Protein AF-0000000083256885 (afdb_homodimer)

Sequence (428 aa):
MYNNRTDTQELIGKSLPDQISNFILKKILREDYKAGEKIVEEDIARELNTSRAPVREALYLLQVKGIVDRVPRRGTIVKPFTDKDVSDYLVVMIGIIEQGISLSQNMWTDENKEQFKVLYQDTKEKYRQQDVIEYQDNAEKLFRFILYLTDNKALIKFYEETNQILNVFAQVQWDKETVEDFAPEFDDFANAILESNFDQAKVAVAKALKKGKGMYNNRTDTQELIGKSLPDQISNFILKKILREDYKAGEKIVEEDIARELNTSRAPVREALYLLQVKGIVDRVPRRGTIVKPFTDKDVSDYLVVMIGIIEQGISLSQNMWTDENKEQFKVLYQDTKEKYRQQDVIEYQDNAEKLFRFILYLTDNKALIKFYEETNQILNVFAQVQWDKETVEDFAPEFDDFANAILESNFDQAKVAVAKALKKGKG

Secondary structure (DSSP, 8-state):
------S--------HHHHHHHHHHHHHHTTSS-TTPEEPHHHHHHHHT--HHHHHHHHHHHHHTTSEEEETTTEEEE-S--HHHHHHHHHHHHHHHHHHHHHHTT---HHHHHHHHHHHHHHHHHHHTT-HHHHHHHHHHHHHHHHHHHT-HHHHHHHHHHHHHHHHHHHHH--HHHHHHHHHHHHHHHHHHHTT-HHHHHHHHHHHHHHHH-/------S--------HHHHHHHHHHHHHHTTSS-TTPEEPHHHHHHHTT--HHHHHHHHHHHHHTTSEEEETTTEEEE-S--HHHHHHHHHHHHHHHHHHHHHHTT---HHHHHHHHHHHHHHHHHHHTT-HHHHHHHHHHHHHHHHHHHT-HHHHHHHHHHHHHHHHHHHHH--HHHHHHHHHHHHHHHHHHHTT-HHHHHHHHHHHHHHHH-

Foldseek 3Di:
DPPCPDDPVPPPPQDPLLLLLLVVVVCDQVCVAPAFRADDLVVSCVVVVHDSVSSVVNLVVCVVLVQWPQDPPRGIGGHHDYLVNLVVLLVVLLVLLLVLLVLLLPLDDPVLLVVLVVLVVVLVVCLVVQVFVVNVVSLVVSSLSSNVSNVPPVSNVSNVVSCSNNVSNLSSPDHNVLCVQLVVLSVQLSVCVSVSVSVSNSVSNSSSSVSNSD/DPPCPDDPVPPPPQDPLLQLLLVVVVCDQVCVAPAFRADDLVVSCVVVVHDSVSSVVNLVVCVVLVQWPQDPPRGIGGHHDYLVNLVVLLVVLLVLLLVLLVLLLVLDDPVLLVVLVVLVVVLVVCLVVQVQVVNVVSLVVSSLSSNVSNVPPVSNVSNVVSCSNNVSNLSSPDHNVLCVQLVVLSVQLSVCVSVSVSVSNSVSNSSSSVSNSD

Structure (mmCIF, N/CA/C/O backbone):
data_AF-0000000083256885-model_v1
#
loop_
_entity.id
_entity.type
_entity.pdbx_description
1 polymer 'HTH gntR-type domain-containing protein'
#
loop_
_atom_site.group_PDB
_atom_site.id
_atom_site.type_symbol
_atom_site.label_atom_id
_atom_site.label_alt_id
_atom_site.label_comp_id
_atom_site.label_asym_id
_atom_site.label_entity_id
_atom_site.label_seq_id
_atom_site.pdbx_PDB_ins_code
_atom_site.Cartn_x
_atom_site.Cartn_y
_atom_site.Cartn_z
_atom_site.occupancy
_atom_site.B_iso_or_equiv
_atom_site.auth_seq_id
_atom_site.auth_comp_id
_atom_site.auth_asym_id
_atom_site.auth_atom_id
_atom_site.pdbx_PDB_model_num
ATOM 1 N N . MET A 1 1 ? 27.984 51.031 5.234 1 27.34 1 MET A N 1
ATOM 2 C CA . MET A 1 1 ? 26.547 51.156 5.043 1 27.34 1 MET A CA 1
ATOM 3 C C . MET A 1 1 ? 25.859 49.812 5.008 1 27.34 1 MET A C 1
ATOM 5 O O . MET A 1 1 ? 26.031 49.031 4.043 1 27.34 1 MET A O 1
ATOM 9 N N . TYR A 1 2 ? 25.797 49 6.199 1 29.31 2 TYR A N 1
ATOM 10 C CA . TYR A 1 2 ? 25.547 47.625 6.648 1 29.31 2 TYR A CA 1
ATOM 11 C C . TYR A 1 2 ? 24.109 47.219 6.371 1 29.31 2 TYR A C 1
ATOM 13 O O . TYR A 1 2 ? 23.172 47.844 6.875 1 29.31 2 TYR A O 1
ATOM 21 N N . ASN A 1 3 ? 23.688 46.812 5.047 1 30.28 3 ASN A N 1
ATOM 22 C CA . ASN A 1 3 ? 22.391 46.531 4.465 1 30.28 3 ASN A CA 1
ATOM 23 C C . ASN A 1 3 ? 21.609 45.5 5.305 1 30.28 3 ASN A C 1
ATOM 25 O O . ASN A 1 3 ? 22.109 44.438 5.617 1 30.28 3 ASN A O 1
ATOM 29 N N . ASN A 1 4 ? 20.562 45.938 6.16 1 26.55 4 ASN A N 1
ATOM 30 C CA . ASN A 1 4 ? 19.547 45.406 7.086 1 26.55 4 ASN A CA 1
ATOM 31 C C . ASN A 1 4 ? 18.703 44.312 6.438 1 26.55 4 ASN A C 1
ATOM 33 O O . ASN A 1 4 ? 17.562 44.562 6.043 1 26.55 4 ASN A O 1
ATOM 37 N N . ARG A 1 5 ? 19.219 43.625 5.355 1 37.94 5 ARG A N 1
ATOM 38 C CA . ARG A 1 5 ? 18.438 42.531 4.773 1 37.94 5 ARG A CA 1
ATOM 39 C C . ARG A 1 5 ? 17.938 41.562 5.855 1 37.94 5 ARG A C 1
ATOM 41 O O . ARG A 1 5 ? 18.328 40.406 5.887 1 37.94 5 ARG A O 1
ATOM 48 N N . THR A 1 6 ? 18.047 41.969 7.176 1 29.22 6 THR A N 1
ATOM 49 C CA . THR A 1 6 ? 17.891 41.094 8.328 1 29.22 6 THR A CA 1
ATOM 50 C C . THR A 1 6 ? 16.609 40.281 8.227 1 29.22 6 THR A C 1
ATOM 52 O O . THR A 1 6 ? 16.625 39.062 8.312 1 29.22 6 THR A O 1
ATOM 55 N N . ASP A 1 7 ? 15.594 40.344 9.422 1 30.06 7 ASP A N 1
ATOM 56 C CA . ASP A 1 7 ? 14.742 39.594 10.344 1 30.06 7 ASP A CA 1
ATOM 57 C C . ASP A 1 7 ? 13.352 39.375 9.758 1 30.06 7 ASP A C 1
ATOM 59 O O . ASP A 1 7 ? 12.43 38.969 10.461 1 30.06 7 ASP A O 1
ATOM 63 N N . THR A 1 8 ? 12.906 40.125 8.758 1 32.5 8 THR A N 1
ATOM 64 C CA . THR A 1 8 ? 11.516 40.094 8.32 1 32.5 8 THR A CA 1
ATOM 65 C C . THR A 1 8 ? 11.141 38.688 7.824 1 32.5 8 THR A C 1
ATOM 67 O O . THR A 1 8 ? 10.109 38.5 7.172 1 32.5 8 THR A O 1
ATOM 70 N N . GLN A 1 9 ? 12.008 37.656 7.719 1 34.59 9 GLN A N 1
ATOM 71 C CA . GLN A 1 9 ? 11.797 36.25 7.402 1 34.59 9 GLN A CA 1
ATOM 72 C C . GLN A 1 9 ? 10.719 35.656 8.305 1 34.59 9 GLN A C 1
ATOM 74 O O . GLN A 1 9 ? 10.781 34.469 8.633 1 34.59 9 GLN A O 1
ATOM 79 N N . GLU A 1 10 ? 10.117 36.312 9.375 1 33.78 10 GLU A N 1
ATOM 80 C CA . GLU A 1 10 ? 9.273 36.062 10.539 1 33.78 10 GLU A CA 1
ATOM 81 C C . GLU A 1 10 ? 8.195 35.031 10.227 1 33.78 10 GLU A C 1
ATOM 83 O O . GLU A 1 10 ? 8.07 34.594 9.086 1 33.78 10 GLU A O 1
ATOM 88 N N . LEU A 1 11 ? 6.758 35.219 10.836 1 36.47 11 LEU A N 1
ATOM 89 C CA . LEU A 1 11 ? 5.504 34.5 11.016 1 36.47 11 LEU A CA 1
ATOM 90 C C . LEU A 1 11 ? 4.922 34.062 9.672 1 36.47 11 LEU A C 1
ATOM 92 O O . LEU A 1 11 ? 4.039 34.75 9.133 1 36.47 11 LEU A O 1
ATOM 96 N N . ILE A 1 12 ? 5.531 33.844 8.695 1 41.66 12 ILE A N 1
ATOM 97 C CA . ILE A 1 12 ? 5.023 33.781 7.332 1 41.66 12 ILE A CA 1
ATOM 98 C C . ILE A 1 12 ? 3.777 32.906 7.285 1 41.66 12 ILE A C 1
ATOM 100 O O . ILE A 1 12 ? 3.863 31.688 7.457 1 41.66 12 ILE A O 1
ATOM 104 N N . GLY A 1 13 ? 2.676 33.375 7.848 1 53.19 13 GLY A N 1
ATOM 105 C CA . GLY A 1 13 ? 1.323 32.906 7.617 1 53.19 13 GLY A CA 1
ATOM 106 C C . GLY A 1 13 ? 1.116 32.344 6.219 1 53.19 13 GLY A C 1
ATOM 107 O O . GLY A 1 13 ? 1.96 32.531 5.34 1 53.19 13 GLY A O 1
ATOM 108 N N . LYS A 1 14 ? 0.336 31.266 6.094 1 64.25 14 LYS A N 1
ATOM 109 C CA . LYS A 1 14 ? 0.051 30.703 4.777 1 64.25 14 LYS A CA 1
ATOM 110 C C . LYS A 1 14 ? -0.192 31.797 3.748 1 64.25 14 LYS A C 1
ATOM 112 O O . LYS A 1 14 ? -0.848 32.812 4.047 1 64.25 14 LYS A O 1
ATOM 117 N N . SER A 1 15 ? 0.594 31.797 2.734 1 79.81 15 SER A N 1
ATOM 118 C CA . SER A 1 15 ? 0.322 32.719 1.631 1 79.81 15 SER A CA 1
ATOM 119 C C . SER A 1 15 ? -1.164 32.75 1.289 1 79.81 15 SER A C 1
ATOM 121 O O . SER A 1 15 ? -1.912 31.844 1.675 1 79.81 15 SER A O 1
ATOM 123 N N . LEU A 1 16 ? -1.612 33.875 0.809 1 86.88 16 LEU A N 1
ATOM 124 C CA . LEU A 1 16 ? -3.02 34 0.447 1 86.88 16 LEU A CA 1
ATOM 125 C C . LEU A 1 16 ? -3.459 32.844 -0.436 1 86.88 16 LEU A C 1
ATOM 127 O O . LEU A 1 16 ? -4.508 32.219 -0.198 1 86.88 16 LEU A O 1
ATOM 131 N N . PRO A 1 17 ? -2.643 32.406 -1.389 1 89.19 17 PRO A N 1
ATOM 132 C CA . PRO A 1 17 ? -3.02 31.219 -2.17 1 89.19 17 PRO A CA 1
ATOM 133 C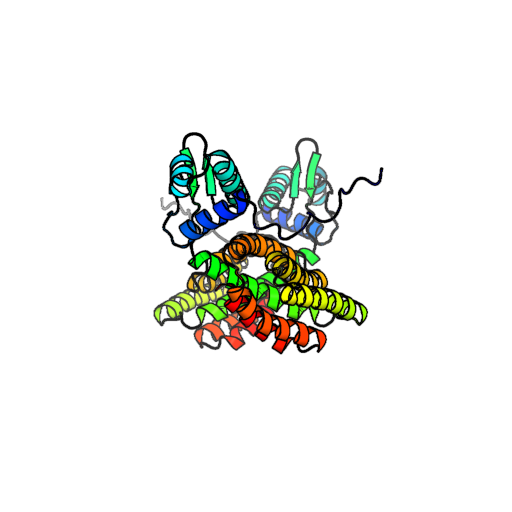 C . PRO A 1 17 ? -3.154 29.953 -1.312 1 89.19 17 PRO A C 1
ATOM 135 O O . PRO A 1 17 ? -4.062 29.156 -1.528 1 89.19 17 PRO A O 1
ATOM 138 N N . ASP A 1 18 ? -2.346 29.844 -0.366 1 81.88 18 ASP A N 1
ATOM 139 C CA . ASP A 1 18 ? -2.424 28.688 0.517 1 81.88 18 ASP A CA 1
ATOM 140 C C . ASP A 1 18 ? -3.713 28.703 1.334 1 81.88 18 ASP A C 1
ATOM 142 O O . ASP A 1 18 ? -4.348 27.656 1.526 1 81.88 18 ASP A O 1
ATOM 146 N N . GLN A 1 19 ? -4.008 29.875 1.741 1 83.25 19 GLN A N 1
ATOM 147 C CA . GLN A 1 19 ? -5.238 30.031 2.512 1 83.25 19 GLN A CA 1
ATOM 148 C C . GLN A 1 19 ? -6.465 29.719 1.655 1 83.25 19 GLN A C 1
ATOM 150 O O . GLN A 1 19 ? -7.395 29.047 2.113 1 83.25 19 GLN A O 1
ATOM 155 N N . ILE A 1 20 ? -6.43 30.188 0.479 1 89.25 20 ILE A N 1
ATOM 156 C CA . ILE A 1 20 ? -7.539 29.953 -0.438 1 89.25 20 ILE A CA 1
ATOM 157 C C . ILE A 1 20 ? -7.617 28.469 -0.79 1 89.25 20 ILE A C 1
ATOM 159 O O . ILE A 1 20 ? -8.703 27.906 -0.851 1 89.25 20 ILE A O 1
ATOM 163 N N . SER A 1 21 ? -6.465 27.875 -0.953 1 88.19 21 SER A N 1
ATOM 164 C CA . SER A 1 21 ? -6.434 26.438 -1.218 1 88.19 21 SER A CA 1
ATOM 165 C C . SER A 1 21 ? -7.082 25.656 -0.083 1 88.19 21 SER A C 1
ATOM 167 O O . SER A 1 21 ? -7.867 24.734 -0.325 1 88.19 21 SER A O 1
ATOM 169 N N . ASN A 1 22 ? -6.797 26.078 1.066 1 80.56 22 ASN A N 1
ATOM 170 C CA . ASN A 1 22 ? -7.359 25.406 2.234 1 80.56 22 ASN A CA 1
ATOM 171 C C . ASN A 1 22 ? -8.875 25.562 2.297 1 80.56 22 ASN A C 1
ATOM 173 O O . ASN A 1 22 ? -9.594 24.625 2.639 1 80.56 22 ASN A O 1
ATOM 177 N N . PHE A 1 23 ? -9.25 26.797 2.039 1 82.81 23 PHE A N 1
ATOM 178 C CA . PHE A 1 23 ? -10.672 27.109 2.025 1 82.81 23 PHE A CA 1
ATOM 179 C C . PHE A 1 23 ? -11.406 26.234 1.023 1 82.81 23 PHE A C 1
ATOM 181 O O . PHE A 1 23 ? -12.43 25.625 1.355 1 82.81 23 PHE A O 1
ATOM 188 N N . ILE A 1 24 ? -10.859 26.078 -0.151 1 89 24 ILE A N 1
ATOM 189 C CA . ILE A 1 24 ? -11.492 25.312 -1.218 1 89 24 ILE A CA 1
ATOM 190 C C . ILE A 1 24 ? -11.484 23.828 -0.857 1 89 24 ILE A C 1
ATOM 192 O O . ILE A 1 24 ? -12.492 23.125 -1.023 1 89 24 ILE A O 1
ATOM 196 N N . LEU A 1 25 ? -10.391 23.406 -0.319 1 84.06 25 LEU A N 1
ATOM 197 C CA . LEU A 1 25 ? -10.266 22 0.059 1 84.06 25 LEU A CA 1
ATOM 198 C C . LEU A 1 25 ? -11.289 21.641 1.132 1 84.06 25 LEU A C 1
ATOM 200 O O . LEU A 1 25 ? -11.914 20.578 1.06 1 84.06 25 LEU A O 1
ATOM 204 N N . LYS A 1 26 ? -11.438 22.516 2.041 1 79.69 26 LYS A N 1
ATOM 205 C CA . LYS A 1 26 ? -12.43 22.266 3.088 1 79.69 26 LYS A CA 1
ATOM 206 C C . LYS A 1 26 ? -13.828 22.141 2.502 1 79.69 26 LYS A C 1
ATOM 208 O O . LYS A 1 26 ? -14.609 21.297 2.922 1 79.69 26 LYS A O 1
ATOM 213 N N . LYS A 1 27 ? -14.117 22.969 1.573 1 84.38 27 LYS A N 1
ATOM 214 C CA . LYS A 1 27 ? -15.422 22.922 0.913 1 84.38 27 LYS A CA 1
ATOM 215 C C . LYS A 1 27 ? -15.586 21.609 0.137 1 84.38 27 LYS A C 1
ATOM 217 O O . LYS A 1 27 ? -16.688 21.047 0.091 1 84.38 27 LYS A O 1
ATOM 222 N N . ILE A 1 28 ? -14.508 21.172 -0.393 1 85.88 28 ILE A N 1
ATOM 223 C CA . ILE A 1 28 ? -14.547 19.938 -1.148 1 85.88 28 ILE A CA 1
ATOM 224 C C . ILE A 1 28 ? -14.758 18.75 -0.195 1 85.88 28 ILE A C 1
ATOM 226 O O . ILE A 1 28 ? -15.609 17.906 -0.436 1 85.88 28 ILE A O 1
ATOM 230 N N . LEU A 1 29 ? -14.102 18.812 0.853 1 77.5 29 LEU A N 1
ATOM 231 C CA . LEU A 1 29 ? -14.148 17.719 1.812 1 77.5 29 LEU A CA 1
ATOM 232 C C . LEU A 1 29 ? -15.516 17.641 2.48 1 77.5 29 LEU A C 1
ATOM 234 O O . LEU A 1 29 ? -15.992 16.547 2.816 1 77.5 29 LEU A O 1
ATOM 238 N N . ARG A 1 30 ? -16.125 18.797 2.588 1 75.81 30 ARG A N 1
ATOM 239 C CA . ARG A 1 30 ? -17.438 18.859 3.207 1 75.81 30 ARG A CA 1
ATOM 240 C C . ARG A 1 30 ? -18.547 18.656 2.172 1 75.81 30 ARG A C 1
ATOM 242 O O . ARG A 1 30 ? -19.719 18.828 2.477 1 75.81 30 ARG A O 1
ATOM 249 N N . GLU A 1 31 ? -18.156 18.453 1.036 1 79.81 31 GLU A N 1
ATOM 250 C CA . GLU A 1 31 ? -19.047 18.156 -0.081 1 79.81 31 GLU A CA 1
ATOM 251 C C . GLU A 1 31 ? -19.875 19.391 -0.458 1 79.81 31 GLU A C 1
ATOM 253 O O . GLU A 1 31 ? -20.953 19.25 -1.038 1 79.81 31 GLU A O 1
ATOM 258 N N . ASP A 1 32 ? -19.406 20.578 -0.017 1 83.44 32 ASP A N 1
ATOM 259 C CA . ASP A 1 32 ? -19.953 21.812 -0.575 1 83.44 32 ASP A CA 1
ATOM 260 C C . ASP A 1 32 ? -19.656 21.922 -2.068 1 83.44 32 ASP A C 1
ATOM 262 O O . ASP A 1 32 ? -20.438 22.484 -2.824 1 83.44 32 ASP A O 1
ATOM 266 N N . TYR A 1 33 ? -18.438 21.531 -2.461 1 87.31 33 TYR A N 1
ATOM 267 C CA . TYR A 1 33 ? -18.078 21.234 -3.844 1 87.31 33 TYR A CA 1
ATOM 268 C C . TYR A 1 33 ? -18.062 19.734 -4.102 1 87.31 33 TYR A C 1
ATOM 270 O O . TYR A 1 33 ? -17.234 19.016 -3.537 1 87.31 33 TYR A O 1
ATOM 278 N N . LYS A 1 34 ? -18.984 19.281 -4.852 1 86.5 34 LYS A N 1
ATOM 279 C CA . LYS A 1 34 ? -19.109 17.844 -5.102 1 86.5 34 LYS A CA 1
ATOM 280 C C . LYS A 1 34 ? -18.156 17.391 -6.195 1 86.5 34 LYS A C 1
ATOM 282 O O . LYS A 1 34 ? -17.719 18.188 -7.027 1 86.5 34 LYS A O 1
ATOM 287 N N . ALA A 1 35 ? -17.891 16.062 -6.105 1 86.25 35 ALA A N 1
ATOM 288 C CA . ALA A 1 35 ? -17.078 15.484 -7.18 1 86.25 35 ALA A CA 1
ATOM 289 C C . ALA A 1 35 ? -17.688 15.789 -8.547 1 86.25 35 ALA A C 1
ATOM 291 O O . ALA A 1 35 ? -18.891 15.648 -8.734 1 86.25 35 ALA A O 1
ATOM 292 N N . GLY A 1 36 ? -16.828 16.203 -9.359 1 87.81 36 GLY A N 1
ATOM 293 C CA . GLY A 1 36 ? -17.281 16.5 -10.711 1 87.81 36 GLY A CA 1
ATOM 294 C C . GLY A 1 36 ? -17.797 17.922 -10.859 1 87.81 36 GLY A C 1
ATOM 295 O O . GLY A 1 36 ? -18 18.391 -11.977 1 87.81 36 GLY A O 1
ATOM 296 N N . GLU A 1 37 ? -17.938 18.609 -9.805 1 91.31 37 GLU A N 1
ATOM 297 C CA . GLU A 1 37 ? -18.438 19.984 -9.852 1 91.31 37 GLU A CA 1
ATOM 298 C C . GLU A 1 37 ? -17.344 20.938 -10.32 1 91.31 37 GLU A C 1
ATOM 300 O O . GLU A 1 37 ? -16.172 20.766 -9.984 1 91.31 37 GLU A O 1
ATOM 305 N N . LYS A 1 38 ? -17.828 21.875 -11.109 1 93.69 38 LYS A N 1
ATOM 306 C CA . LYS A 1 38 ? -16.906 22.906 -11.594 1 93.69 38 LYS A CA 1
ATOM 307 C C . LYS A 1 38 ? -16.703 24 -10.547 1 93.69 38 LYS A C 1
ATOM 309 O O . LYS A 1 38 ? -17.656 24.453 -9.922 1 93.69 38 LYS A O 1
ATOM 314 N N . ILE A 1 39 ? -15.445 24.297 -10.328 1 94.75 39 ILE A N 1
ATOM 315 C CA . ILE A 1 39 ? -15.117 25.438 -9.477 1 94.75 39 ILE A CA 1
ATOM 316 C C . ILE A 1 39 ? -14.883 26.672 -10.336 1 94.75 39 ILE A C 1
ATOM 318 O O . ILE A 1 39 ? -14 26.688 -11.195 1 94.75 39 ILE A O 1
ATOM 322 N N . VAL A 1 40 ? -15.68 27.672 -10.094 1 94.06 40 VAL A N 1
ATOM 323 C CA . VAL A 1 40 ? -15.578 28.906 -10.859 1 94.06 40 VAL A CA 1
ATOM 324 C C . VAL A 1 40 ? -14.703 29.906 -10.102 1 94.06 40 VAL A C 1
ATOM 326 O O . VAL A 1 40 ? -15.039 30.312 -8.984 1 94.06 40 VAL A O 1
ATOM 329 N N . GLU A 1 41 ? -13.586 30.25 -10.742 1 94.38 41 GLU A N 1
ATOM 330 C CA . GLU A 1 41 ? -12.602 31.141 -10.133 1 94.38 41 GLU A CA 1
ATOM 331 C C . GLU A 1 41 ? -13.242 32.438 -9.672 1 94.38 41 GLU A C 1
ATOM 333 O O . GLU A 1 41 ? -12.953 32.906 -8.57 1 94.38 41 GLU A O 1
ATOM 338 N N . GLU A 1 42 ? -14.109 33 -10.516 1 94.31 42 GLU A N 1
ATOM 339 C CA . GLU A 1 42 ? -14.75 34.281 -10.227 1 94.31 42 GLU A CA 1
ATOM 340 C C . GLU A 1 42 ? -15.633 34.219 -8.984 1 94.31 42 GLU A C 1
ATOM 342 O O . GLU A 1 42 ? -15.695 35.156 -8.195 1 94.31 42 GLU A O 1
ATOM 347 N N . ASP A 1 43 ? -16.297 33.125 -8.844 1 95.19 43 ASP A N 1
ATOM 348 C CA . ASP A 1 43 ? -17.172 32.938 -7.691 1 95.19 43 ASP A CA 1
ATOM 349 C C . ASP A 1 43 ? -16.375 32.906 -6.391 1 95.19 43 ASP A C 1
ATOM 351 O O . ASP A 1 43 ? -16.781 33.5 -5.398 1 95.19 43 ASP A O 1
ATOM 355 N N . ILE A 1 44 ? -15.281 32.281 -6.438 1 95.25 44 ILE A N 1
ATOM 356 C CA . ILE A 1 44 ? -14.43 32.156 -5.258 1 95.25 44 ILE A CA 1
ATOM 357 C C . ILE A 1 44 ? -13.82 33.531 -4.934 1 95.25 44 ILE A C 1
ATOM 359 O O . ILE A 1 44 ? -13.781 33.938 -3.771 1 95.25 44 ILE A O 1
ATOM 363 N N . ALA A 1 45 ? -13.352 34.156 -5.965 1 95.5 45 ALA A N 1
ATOM 364 C CA . ALA A 1 45 ? -12.758 35.5 -5.777 1 95.5 45 ALA A CA 1
ATOM 365 C C . ALA A 1 45 ? -13.758 36.438 -5.129 1 95.5 45 ALA A C 1
ATOM 367 O O . ALA A 1 45 ? -13.406 37.188 -4.207 1 95.5 45 ALA A O 1
ATOM 368 N N . ARG A 1 46 ? -14.961 36.375 -5.562 1 95.44 46 ARG A N 1
ATOM 369 C CA . ARG A 1 46 ? -16.016 37.219 -5.016 1 95.44 46 ARG A CA 1
ATOM 370 C C . ARG A 1 46 ? -16.312 36.844 -3.566 1 95.44 46 ARG A C 1
ATOM 372 O O . ARG A 1 46 ? -16.422 37.719 -2.709 1 95.44 46 ARG A O 1
ATOM 379 N N . GLU A 1 47 ? -16.438 35.562 -3.328 1 94.12 47 GLU A N 1
ATOM 380 C CA . GLU A 1 47 ? -16.75 35.094 -1.991 1 94.12 47 GLU A CA 1
ATOM 381 C C . GLU A 1 47 ? -15.688 35.5 -0.979 1 94.12 47 GLU A C 1
ATOM 383 O O . GLU A 1 47 ? -16 35.812 0.17 1 94.12 47 GLU A O 1
ATOM 388 N N . LEU A 1 48 ? -14.477 35.562 -1.456 1 94.44 48 LEU A N 1
ATOM 389 C CA . LEU A 1 48 ? -13.367 35.781 -0.532 1 94.44 48 LEU A CA 1
ATOM 390 C C . LEU A 1 48 ? -12.867 37.219 -0.661 1 94.44 48 LEU A C 1
ATOM 392 O O . LEU A 1 48 ? -11.883 37.594 -0.013 1 94.44 48 LEU A O 1
ATOM 396 N N . ASN A 1 49 ? -13.484 38.031 -1.427 1 94.62 49 ASN A N 1
ATOM 397 C CA . ASN A 1 49 ? -13.125 39.406 -1.65 1 94.62 49 ASN A CA 1
ATOM 398 C C . ASN A 1 49 ? -11.656 39.562 -2.02 1 94.62 49 ASN A C 1
ATOM 400 O O . ASN A 1 49 ? -10.922 40.312 -1.364 1 94.62 49 ASN A O 1
ATOM 404 N N . THR A 1 50 ? -11.242 38.812 -3.027 1 95.75 50 THR A N 1
ATOM 405 C CA . THR A 1 50 ? -9.883 38.875 -3.553 1 95.75 50 THR A CA 1
ATOM 406 C C . THR A 1 50 ? -9.891 38.844 -5.078 1 95.75 50 THR A C 1
ATOM 408 O O . THR A 1 50 ? -10.953 38.719 -5.695 1 95.75 50 THR A O 1
ATOM 411 N N . SER A 1 51 ? -8.703 39.125 -5.594 1 94.19 51 SER A N 1
ATOM 412 C CA . SER A 1 51 ? -8.586 39.031 -7.047 1 94.19 51 SER A CA 1
ATOM 413 C C . SER A 1 51 ? -8.539 37.562 -7.512 1 94.19 51 SER A C 1
ATOM 415 O O . SER A 1 51 ? -8.438 36.656 -6.691 1 94.19 51 SER A O 1
ATOM 417 N N . ARG A 1 52 ? -8.68 37.406 -8.844 1 94 52 ARG A N 1
ATOM 418 C CA . ARG A 1 52 ? -8.664 36.062 -9.406 1 94 52 ARG A CA 1
ATOM 419 C C . ARG A 1 52 ? -7.258 35.469 -9.391 1 94 52 ARG A C 1
ATOM 421 O O . ARG A 1 52 ? -7.09 34.25 -9.445 1 94 52 ARG A O 1
ATOM 428 N N . ALA A 1 53 ? -6.289 36.281 -9.211 1 94 53 ALA A N 1
ATOM 429 C CA . ALA A 1 53 ? -4.906 35.812 -9.328 1 94 53 ALA A CA 1
ATOM 430 C C . ALA A 1 53 ? -4.559 34.844 -8.219 1 94 53 ALA A C 1
ATOM 432 O O . ALA A 1 53 ? -4.121 33.719 -8.492 1 94 53 ALA A O 1
ATOM 433 N N . PRO A 1 54 ? -4.754 35.188 -6.988 1 95.56 54 PRO A N 1
ATOM 434 C CA . PRO A 1 54 ? -4.43 34.219 -5.938 1 95.56 54 PRO A CA 1
ATOM 435 C C . PRO A 1 54 ? -5.332 33 -5.969 1 95.56 54 PRO A C 1
ATOM 437 O O . PRO A 1 54 ? -4.918 31.906 -5.555 1 95.56 54 PRO A O 1
ATOM 440 N N . VAL A 1 55 ? -6.559 33.125 -6.488 1 95.25 55 VAL A N 1
ATOM 441 C CA . VAL A 1 55 ? -7.469 31.984 -6.613 1 95.25 55 VAL A CA 1
ATOM 442 C C . VAL A 1 55 ? -6.93 31 -7.645 1 95.25 55 VAL A C 1
ATOM 444 O O . VAL A 1 55 ? -6.941 29.781 -7.422 1 95.25 55 VAL A O 1
ATOM 447 N N . ARG A 1 56 ? -6.434 31.469 -8.719 1 93.44 56 ARG A N 1
ATOM 448 C CA . ARG A 1 56 ? -5.848 30.641 -9.758 1 93.44 56 ARG A CA 1
ATOM 449 C C . ARG A 1 56 ? -4.652 29.859 -9.234 1 93.44 56 ARG A C 1
ATOM 451 O O . ARG A 1 56 ? -4.5 28.672 -9.531 1 93.44 56 ARG A O 1
ATOM 458 N N . GLU A 1 57 ? -3.871 30.547 -8.477 1 93 57 GLU A N 1
ATOM 459 C CA . GLU A 1 57 ? -2.719 29.875 -7.871 1 93 57 GLU A CA 1
ATOM 460 C C . GLU A 1 57 ? -3.158 28.781 -6.902 1 93 57 GLU A C 1
ATOM 462 O O . GLU A 1 57 ? -2.551 27.719 -6.855 1 93 57 GLU A O 1
ATOM 467 N N . ALA A 1 58 ? -4.145 29.062 -6.164 1 91.62 58 ALA A N 1
ATOM 468 C CA . ALA A 1 58 ? -4.691 28.094 -5.223 1 91.62 58 ALA A CA 1
ATOM 469 C C . ALA A 1 58 ? -5.195 26.844 -5.949 1 91.62 58 ALA A C 1
ATOM 471 O O . ALA A 1 58 ? -4.941 25.719 -5.516 1 91.62 58 ALA A O 1
ATOM 472 N N . LEU A 1 59 ? -5.914 27.078 -7.047 1 92.25 59 LEU A N 1
ATOM 473 C CA . LEU A 1 59 ? -6.469 25.969 -7.82 1 92.25 59 LEU A CA 1
ATOM 474 C C . LEU A 1 59 ? -5.359 25.156 -8.477 1 92.25 59 LEU A C 1
ATOM 476 O O . LEU A 1 59 ? -5.477 23.938 -8.617 1 92.25 59 LEU A O 1
ATOM 480 N N . TYR A 1 60 ? -4.348 25.828 -8.797 1 89.25 60 TYR A N 1
ATOM 481 C CA . TYR A 1 60 ? -3.186 25.125 -9.328 1 89.25 60 TYR A CA 1
ATOM 482 C C . TYR A 1 60 ? -2.568 24.219 -8.273 1 89.25 60 TYR A C 1
ATOM 484 O O . TYR A 1 60 ? -2.217 23.078 -8.57 1 89.25 60 TYR A O 1
ATOM 492 N N . LEU A 1 61 ? -2.412 24.719 -7.094 1 81.94 61 LEU A N 1
ATOM 493 C CA . LEU A 1 61 ? -1.882 23.906 -6 1 81.94 61 LEU A CA 1
ATOM 494 C C . LEU A 1 61 ? -2.742 22.672 -5.77 1 81.94 61 LEU A C 1
ATOM 496 O O . LEU A 1 61 ? -2.219 21.578 -5.59 1 81.94 61 LEU A O 1
ATOM 500 N N . LEU A 1 62 ? -4.023 22.859 -5.801 1 84.69 62 LEU A N 1
ATOM 501 C CA . LEU A 1 62 ? -4.957 21.75 -5.594 1 84.69 62 LEU A CA 1
ATOM 502 C C . LEU A 1 62 ? -4.883 20.75 -6.746 1 84.69 62 LEU A C 1
ATOM 504 O O . LEU A 1 62 ? -5.07 19.547 -6.547 1 84.69 62 LEU A O 1
ATOM 508 N N . GLN A 1 63 ? -4.617 21.25 -7.883 1 85.12 63 GLN A N 1
ATOM 509 C CA . GLN A 1 63 ? -4.477 20.391 -9.047 1 85.12 63 GLN A CA 1
ATOM 510 C C . GLN A 1 63 ? -3.24 19.5 -8.93 1 85.12 63 GLN A C 1
ATOM 512 O O . GLN A 1 63 ? -3.307 18.297 -9.195 1 85.12 63 GLN A O 1
ATOM 517 N N . VAL A 1 64 ? -2.217 20.156 -8.516 1 73.81 64 VAL A N 1
ATOM 518 C CA . VAL A 1 64 ? -0.964 19.422 -8.336 1 73.81 64 VAL A CA 1
ATOM 519 C C . VAL A 1 64 ? -1.149 18.328 -7.293 1 73.81 64 VAL A C 1
ATOM 521 O O . VAL A 1 64 ? -0.563 17.25 -7.406 1 73.81 64 VAL A O 1
ATOM 524 N N . LYS A 1 65 ? -1.974 18.562 -6.391 1 73.25 65 LYS A N 1
ATOM 525 C CA . LYS A 1 65 ? -2.211 17.609 -5.309 1 73.25 65 LYS A CA 1
ATOM 526 C C . LYS A 1 65 ? -3.264 16.578 -5.703 1 73.25 65 LYS A C 1
ATOM 528 O O . LYS A 1 65 ? -3.58 15.68 -4.926 1 73.25 65 LYS A O 1
ATOM 533 N N . GLY A 1 66 ? -3.906 16.766 -6.82 1 76 66 GLY A N 1
ATOM 534 C CA . GLY A 1 66 ? -4.844 15.789 -7.344 1 76 66 GLY A CA 1
ATOM 535 C C . GLY A 1 66 ? -6.25 15.953 -6.797 1 76 66 GLY A C 1
ATOM 536 O O . GLY A 1 66 ? -7.043 15.016 -6.82 1 76 66 GLY A O 1
ATOM 537 N N . ILE A 1 67 ? -6.461 17.062 -6.277 1 81.25 67 ILE A N 1
ATOM 538 C CA . ILE A 1 67 ? -7.75 17.312 -5.648 1 81.25 67 ILE A CA 1
ATOM 539 C C . ILE A 1 67 ? -8.742 17.828 -6.691 1 81.25 67 ILE A C 1
ATOM 541 O O . ILE A 1 67 ? -9.938 17.516 -6.621 1 81.25 67 ILE A O 1
ATOM 545 N N . VAL A 1 68 ? -8.234 18.609 -7.637 1 88.62 68 VAL A N 1
ATOM 546 C CA . VAL A 1 68 ? -9.039 19.094 -8.75 1 88.62 68 VAL A CA 1
ATOM 547 C C . VAL A 1 68 ? -8.32 18.812 -10.07 1 88.62 68 VAL A C 1
ATOM 549 O O . VAL A 1 68 ? -7.129 18.484 -10.078 1 88.62 68 VAL A O 1
ATOM 552 N N . ASP A 1 69 ? -9.109 18.734 -11.055 1 88.44 69 ASP A N 1
ATOM 553 C CA . ASP A 1 69 ? -8.578 18.594 -12.406 1 88.44 69 ASP A CA 1
ATOM 554 C C . ASP A 1 69 ? -8.914 19.828 -13.258 1 88.44 69 ASP A C 1
ATOM 556 O O . ASP A 1 69 ? -10.047 20.328 -13.211 1 88.44 69 ASP A O 1
ATOM 560 N N . ARG A 1 70 ? -7.945 20.328 -13.906 1 89.5 70 ARG A N 1
ATOM 561 C CA . ARG A 1 70 ? -8.203 21.359 -14.891 1 89.5 70 ARG A CA 1
ATOM 562 C C . ARG A 1 70 ? -8.469 20.766 -16.266 1 89.5 70 ARG A C 1
ATOM 564 O O . ARG A 1 70 ? -7.59 20.125 -16.859 1 89.5 70 ARG A O 1
ATOM 571 N N . VAL A 1 71 ? -9.633 20.859 -16.656 1 87.25 71 VAL A N 1
ATOM 572 C CA . VAL A 1 71 ? -10.047 20.297 -17.953 1 87.25 71 VAL A CA 1
ATOM 573 C C . VAL A 1 71 ? -10.203 21.422 -18.969 1 87.25 71 VAL A C 1
ATOM 575 O O . VAL A 1 71 ? -10.898 22.406 -18.719 1 87.25 71 VAL A O 1
ATOM 578 N N . PRO A 1 72 ? -9.602 21.219 -20.125 1 85.31 72 PRO A N 1
ATOM 579 C CA . PRO A 1 72 ? -9.758 22.25 -21.172 1 85.31 72 PRO A CA 1
ATOM 580 C C . PRO A 1 72 ? -11.227 22.516 -21.5 1 85.31 72 PRO A C 1
ATOM 582 O O . PRO A 1 72 ? -12.023 21.578 -21.625 1 85.31 72 PRO A O 1
ATOM 585 N N . ARG A 1 73 ? -11.562 23.672 -21.656 1 85.31 73 ARG A N 1
ATOM 586 C CA . ARG A 1 73 ? -12.867 24.172 -22.047 1 85.31 73 ARG A CA 1
ATOM 587 C C . ARG A 1 73 ? -13.93 23.828 -21 1 85.31 73 ARG A C 1
ATOM 589 O O . ARG A 1 73 ? -15.109 24.125 -21.188 1 85.31 73 ARG A O 1
ATOM 596 N N . ARG A 1 74 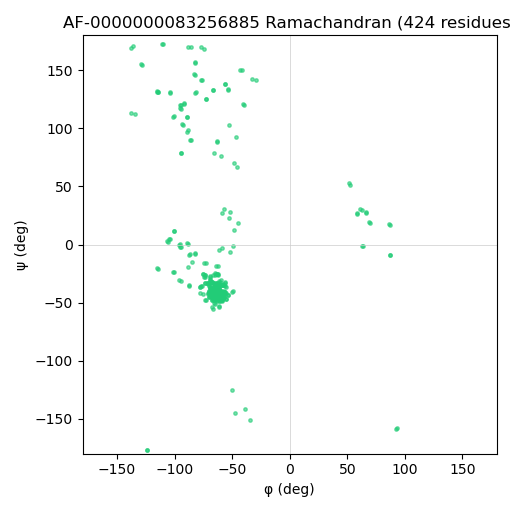? -13.617 23.141 -19.938 1 87.62 74 ARG A N 1
ATOM 597 C CA . ARG A 1 74 ? -14.586 22.781 -18.906 1 87.62 74 ARG A CA 1
ATOM 598 C C . ARG A 1 74 ? -14.25 23.469 -17.578 1 87.62 74 ARG A C 1
ATOM 600 O O . ARG A 1 74 ? -15.094 23.562 -16.703 1 87.62 74 ARG A O 1
ATOM 607 N N . GLY A 1 75 ? -12.977 23.859 -17.5 1 91.12 75 GLY A N 1
ATOM 608 C CA . GLY A 1 75 ? -12.555 24.516 -16.281 1 91.12 75 GLY A CA 1
ATOM 609 C C . GLY A 1 75 ? -11.969 23.562 -15.25 1 91.12 75 GLY A C 1
ATOM 610 O O . GLY A 1 75 ? -11.359 22.547 -15.609 1 91.12 75 GLY A O 1
ATOM 611 N N . THR A 1 76 ? -12 24.016 -13.945 1 94.25 76 THR A N 1
ATOM 612 C CA . THR A 1 76 ? -11.469 23.219 -12.836 1 94.25 76 THR A CA 1
ATOM 613 C C . THR A 1 76 ? -12.57 22.359 -12.219 1 94.25 76 THR A C 1
ATOM 615 O O . THR A 1 76 ? -13.586 22.891 -11.742 1 94.25 76 THR A O 1
ATOM 618 N N . ILE A 1 77 ? -12.375 21 -12.203 1 93.75 77 ILE A N 1
ATOM 619 C CA . ILE A 1 77 ? -13.391 20.062 -11.742 1 93.75 77 ILE A CA 1
ATOM 620 C C . ILE A 1 77 ? -12.883 19.344 -10.492 1 93.75 77 ILE A C 1
ATOM 622 O O . ILE A 1 77 ? -11.711 18.969 -10.406 1 93.75 77 ILE A O 1
ATOM 626 N N . VAL A 1 78 ? -13.773 19.328 -9.508 1 90.69 78 VAL A N 1
ATOM 627 C CA . VAL A 1 78 ? -13.43 18.656 -8.258 1 90.69 78 VAL A CA 1
ATOM 628 C C . VAL A 1 78 ? -13.305 17.156 -8.508 1 90.69 78 VAL A C 1
ATOM 630 O O . VAL A 1 78 ? -14.203 16.531 -9.102 1 90.69 78 VAL A O 1
ATOM 633 N N . LYS A 1 79 ? -12.25 16.547 -8.008 1 84 79 LYS A N 1
ATOM 634 C CA . LYS A 1 79 ? -12.078 15.102 -8.078 1 84 79 LYS A CA 1
ATOM 635 C C . LYS A 1 79 ? -12.836 14.398 -6.957 1 84 79 LYS A C 1
ATOM 637 O O . LYS A 1 79 ? -13.062 14.984 -5.898 1 84 79 LYS A O 1
ATOM 642 N N . PRO A 1 80 ? -13.297 13.227 -7.371 1 77.81 80 PRO A N 1
ATOM 643 C CA . PRO A 1 80 ? -14.039 12.492 -6.344 1 77.81 80 PRO A CA 1
ATOM 644 C C . PRO A 1 80 ? -13.172 12.125 -5.141 1 77.81 80 PRO A C 1
ATOM 646 O O . PRO A 1 80 ? -12.266 11.305 -5.258 1 77.81 80 PRO A O 1
ATOM 649 N N . PHE A 1 81 ? -13.07 13.047 -4.113 1 76.31 81 PHE A N 1
ATOM 650 C CA . PHE A 1 81 ? -12.359 12.719 -2.887 1 76.31 81 PHE A CA 1
ATOM 651 C C . PHE A 1 81 ? -13.156 13.156 -1.664 1 76.31 81 PHE A C 1
ATOM 653 O O . PHE A 1 81 ? -13.391 14.352 -1.464 1 76.31 81 PHE A O 1
ATOM 660 N N . THR A 1 82 ? -13.594 12.227 -0.947 1 78.12 82 THR A N 1
ATOM 661 C CA . THR A 1 82 ? -14.508 12.461 0.166 1 78.12 82 THR A CA 1
ATOM 662 C C . THR A 1 82 ? -13.805 12.211 1.5 1 78.12 82 THR A C 1
ATOM 664 O O . THR A 1 82 ? -12.656 11.781 1.533 1 78.12 82 THR A O 1
ATOM 667 N N . ASP A 1 83 ? -14.484 12.539 2.527 1 82.31 83 ASP A N 1
ATOM 668 C CA . ASP A 1 83 ? -14.008 12.234 3.873 1 82.31 83 ASP A CA 1
ATOM 669 C C . ASP A 1 83 ? -13.766 10.734 4.043 1 82.31 83 ASP A C 1
ATOM 671 O O . ASP A 1 83 ? -12.867 10.32 4.773 1 82.31 83 ASP A O 1
ATOM 675 N N . LYS A 1 84 ? -14.555 10.016 3.42 1 88.38 84 LYS A N 1
ATOM 676 C CA . LYS A 1 84 ? -14.391 8.562 3.467 1 88.38 84 LYS A CA 1
ATOM 677 C C . LYS A 1 84 ? -13.07 8.141 2.818 1 88.38 84 LYS A C 1
ATOM 679 O O . LYS A 1 84 ? -12.406 7.215 3.291 1 88.38 84 LYS A O 1
ATOM 684 N N . ASP A 1 85 ? -12.703 8.828 1.784 1 86.88 85 ASP A N 1
ATOM 685 C CA . ASP A 1 85 ? -11.422 8.539 1.144 1 86.88 85 ASP A CA 1
ATOM 686 C C . ASP A 1 85 ? -10.258 8.82 2.09 1 86.88 85 ASP A C 1
ATOM 688 O O . ASP A 1 85 ? -9.312 8.023 2.176 1 86.88 85 ASP A O 1
ATOM 692 N N . VAL A 1 86 ? -10.367 9.898 2.76 1 88.5 86 VAL A N 1
ATOM 693 C CA . VAL A 1 86 ? -9.32 10.242 3.721 1 88.5 86 VAL A CA 1
ATOM 694 C C . VAL A 1 86 ? -9.234 9.164 4.797 1 88.5 86 VAL A C 1
ATOM 696 O O . VAL A 1 86 ? -8.133 8.719 5.148 1 88.5 86 VAL A O 1
ATOM 699 N N . SER A 1 87 ? -10.367 8.742 5.25 1 93.31 87 SER A N 1
ATOM 700 C CA . SER A 1 87 ? -10.406 7.711 6.277 1 93.31 87 SER A CA 1
ATOM 701 C C . SER A 1 87 ? -9.828 6.398 5.77 1 93.31 87 SER A C 1
ATOM 703 O O . SER A 1 87 ? -9.117 5.699 6.5 1 93.31 87 SER A O 1
ATOM 705 N N . ASP A 1 88 ? -10.164 6.098 4.582 1 94.5 88 ASP A N 1
ATOM 706 C CA . ASP A 1 88 ? -9.633 4.875 3.986 1 94.5 88 ASP A CA 1
ATOM 707 C C . ASP A 1 88 ? -8.109 4.918 3.902 1 94.5 88 ASP A C 1
ATOM 709 O O . ASP A 1 88 ? -7.434 3.947 4.25 1 94.5 88 ASP A O 1
ATOM 713 N N . TYR A 1 89 ? -7.578 6.02 3.465 1 94.31 89 TYR A N 1
ATOM 714 C CA . TYR A 1 89 ? -6.129 6.145 3.34 1 94.31 89 TYR A CA 1
ATOM 715 C C . TYR A 1 89 ? -5.465 6.176 4.711 1 94.31 89 TYR A C 1
ATOM 717 O O . TYR A 1 89 ? -4.336 5.703 4.871 1 94.31 89 TYR A O 1
ATOM 725 N N . LEU A 1 90 ? -6.18 6.742 5.66 1 96.69 90 LEU A N 1
ATOM 726 C CA . LEU A 1 90 ? -5.637 6.77 7.012 1 96.69 90 LEU A CA 1
ATOM 727 C C . LEU A 1 90 ? -5.438 5.355 7.547 1 96.69 90 LEU A C 1
ATOM 729 O O . LEU A 1 90 ? -4.41 5.059 8.164 1 96.69 90 LEU A O 1
ATOM 733 N N . VAL A 1 91 ? -6.383 4.508 7.32 1 97.12 91 VAL A N 1
ATOM 734 C CA . VAL A 1 91 ? -6.285 3.113 7.738 1 97.12 91 VAL A CA 1
ATOM 735 C C . VAL A 1 91 ? -5.086 2.453 7.062 1 97.12 91 VAL A C 1
ATOM 737 O O . VAL A 1 91 ? -4.32 1.73 7.707 1 97.12 91 VAL A O 1
ATOM 740 N N . VAL A 1 92 ? -4.926 2.711 5.809 1 97.75 92 VAL A N 1
ATOM 741 C CA . VAL A 1 92 ? -3.805 2.162 5.055 1 97.75 92 VAL A CA 1
ATOM 742 C C . VAL A 1 92 ? -2.49 2.689 5.621 1 97.75 92 VAL A C 1
ATOM 744 O O . VAL A 1 92 ? -1.54 1.928 5.812 1 97.75 92 VAL A O 1
ATOM 747 N N . MET A 1 93 ? -2.439 3.943 5.906 1 98.06 93 MET A N 1
ATOM 748 C CA . MET A 1 93 ? -1.236 4.555 6.465 1 98.06 93 MET A CA 1
ATOM 749 C C . MET A 1 93 ? -0.843 3.881 7.773 1 98.06 93 MET A C 1
ATOM 751 O O . MET A 1 93 ? 0.325 3.543 7.977 1 98.06 93 MET A O 1
ATOM 755 N N . ILE A 1 94 ? -1.815 3.686 8.602 1 98.19 94 ILE A N 1
ATOM 756 C CA . ILE A 1 94 ? -1.562 3.035 9.883 1 98.19 94 ILE A CA 1
ATOM 757 C C . ILE A 1 94 ? -0.946 1.658 9.648 1 98.19 94 ILE A C 1
ATOM 759 O O . ILE A 1 94 ? 0.057 1.306 10.273 1 98.19 94 ILE A O 1
ATOM 763 N N . GLY A 1 95 ? -1.505 0.945 8.758 1 97.81 95 GLY A N 1
ATOM 764 C CA . GLY A 1 95 ? -0.962 -0.364 8.43 1 97.81 95 GLY A CA 1
ATOM 765 C C . GLY A 1 95 ? 0.464 -0.308 7.918 1 97.81 95 GLY A C 1
ATOM 766 O O . GLY A 1 95 ? 1.295 -1.144 8.281 1 97.81 95 GLY A O 1
ATOM 767 N N . ILE A 1 96 ? 0.747 0.625 7.09 1 98.5 96 ILE A N 1
ATOM 768 C CA . ILE A 1 96 ? 2.074 0.787 6.508 1 98.5 96 ILE A CA 1
ATOM 769 C C . ILE A 1 96 ? 3.088 1.082 7.609 1 98.5 96 ILE A C 1
ATOM 771 O O . ILE A 1 96 ? 4.145 0.447 7.676 1 98.5 96 ILE A O 1
ATOM 775 N N . ILE A 1 97 ? 2.775 2.004 8.469 1 98.56 97 ILE A N 1
ATOM 776 C CA . ILE A 1 97 ? 3.701 2.424 9.516 1 98.56 97 ILE A CA 1
ATOM 777 C C . ILE A 1 97 ? 3.912 1.28 10.508 1 98.56 97 ILE A C 1
ATOM 779 O O . ILE A 1 97 ? 5.043 1.014 10.93 1 98.56 97 ILE A O 1
ATOM 783 N N . GLU A 1 98 ? 2.85 0.565 10.812 1 98.31 98 GLU A N 1
ATOM 784 C CA . GLU A 1 98 ? 2.979 -0.584 11.703 1 98.31 98 GLU A CA 1
ATOM 785 C C . GLU A 1 98 ? 3.881 -1.654 11.094 1 98.31 98 GLU A C 1
ATOM 787 O O . GLU A 1 98 ? 4.695 -2.26 11.797 1 98.31 98 GLU A O 1
ATOM 792 N N . GLN A 1 99 ? 3.701 -1.879 9.859 1 97.75 99 GLN A N 1
ATOM 793 C CA . GLN A 1 99 ? 4.582 -2.832 9.195 1 97.75 99 GLN A CA 1
ATOM 794 C C . GLN A 1 99 ? 6.031 -2.354 9.219 1 97.75 99 GLN A C 1
ATOM 796 O O . GLN A 1 99 ? 6.949 -3.15 9.414 1 97.75 99 GLN A O 1
ATOM 801 N N . GLY A 1 100 ? 6.203 -1.071 8.922 1 98.5 100 GLY A N 1
ATOM 802 C CA . GLY A 1 100 ? 7.543 -0.51 8.992 1 98.5 100 GLY A CA 1
ATOM 803 C C . GLY A 1 100 ? 8.195 -0.7 10.344 1 98.5 100 GLY A C 1
ATOM 804 O O . GLY A 1 100 ? 9.383 -1.046 10.43 1 98.5 100 GLY A O 1
ATOM 805 N N . ILE A 1 101 ? 7.438 -0.515 11.383 1 98.69 101 ILE A N 1
ATOM 806 C CA . ILE A 1 101 ? 7.934 -0.703 12.742 1 98.69 101 ILE A CA 1
ATOM 807 C C . ILE A 1 101 ? 8.344 -2.16 12.945 1 98.69 101 ILE A C 1
ATOM 809 O O . ILE A 1 101 ? 9.43 -2.441 13.438 1 98.69 101 ILE A O 1
ATOM 813 N N . SER A 1 102 ? 7.523 -3.062 12.492 1 97.81 102 SER A N 1
ATOM 814 C CA . SER A 1 102 ? 7.812 -4.488 12.641 1 97.81 102 SER A CA 1
ATOM 815 C C . SER A 1 102 ? 9.07 -4.879 11.883 1 97.81 102 SER A C 1
ATOM 817 O O . SER A 1 102 ? 9.914 -5.609 12.406 1 97.81 102 SER A O 1
ATOM 819 N N . LEU A 1 103 ? 9.195 -4.395 10.75 1 97.81 103 LEU A N 1
ATOM 820 C CA . LEU A 1 103 ? 10.297 -4.785 9.883 1 97.81 103 LEU A CA 1
ATOM 821 C C . LEU A 1 103 ? 11.609 -4.172 10.367 1 97.81 103 LEU A C 1
ATOM 823 O O . LEU A 1 103 ? 12.688 -4.738 10.141 1 97.81 103 LEU A O 1
ATOM 827 N N . SER A 1 104 ? 11.562 -3.078 11.047 1 97.88 104 SER A N 1
ATOM 828 C CA . SER A 1 104 ? 12.781 -2.346 11.391 1 97.88 104 SER A CA 1
ATOM 829 C C . SER A 1 104 ? 13.273 -2.713 12.781 1 97.88 104 SER A C 1
ATOM 831 O O . SER A 1 104 ? 14.281 -2.18 13.25 1 97.88 104 SER A O 1
ATOM 833 N N . GLN A 1 105 ? 12.617 -3.584 13.492 1 97 105 GLN A N 1
ATOM 834 C CA . GLN A 1 105 ? 12.844 -3.82 14.914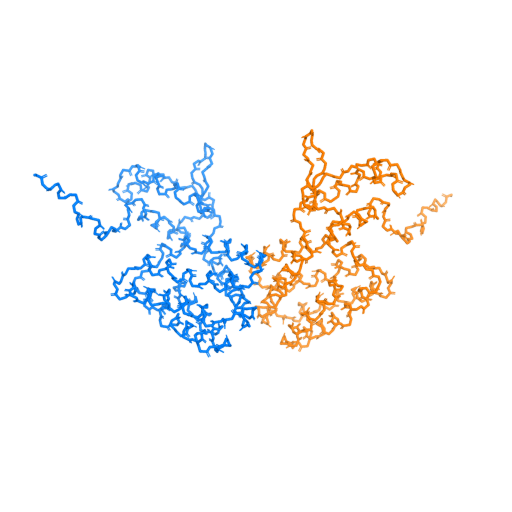 1 97 105 GLN A CA 1
ATOM 835 C C . GLN A 1 105 ? 14.305 -4.176 15.18 1 97 105 GLN A C 1
ATOM 837 O O . GLN A 1 105 ? 14.859 -3.811 16.219 1 97 105 GLN A O 1
ATOM 842 N N . ASN A 1 106 ? 14.961 -4.848 14.242 1 95.94 106 ASN A N 1
ATOM 843 C CA . ASN A 1 106 ? 16.328 -5.301 14.477 1 95.94 106 ASN A CA 1
ATOM 844 C C . ASN A 1 106 ? 17.344 -4.383 13.805 1 95.94 106 ASN A C 1
ATOM 846 O O . ASN A 1 106 ? 18.531 -4.711 13.734 1 95.94 106 ASN A O 1
ATOM 850 N N . MET A 1 107 ? 16.875 -3.238 13.352 1 96.19 107 MET A N 1
ATOM 851 C CA . MET A 1 107 ? 17.766 -2.352 12.602 1 96.19 107 MET A CA 1
ATOM 852 C C . MET A 1 107 ? 18.172 -1.146 13.438 1 96.19 107 MET A C 1
ATOM 854 O O . MET A 1 107 ? 18.969 -0.315 12.992 1 96.19 107 MET A O 1
ATOM 858 N N . TRP A 1 108 ? 17.734 -1.114 14.68 1 97.19 108 TRP A N 1
ATOM 859 C CA . TRP A 1 108 ? 17.969 0.06 15.516 1 97.19 108 TRP A CA 1
ATOM 860 C C . TRP A 1 108 ? 19.297 -0.057 16.266 1 97.19 108 TRP A C 1
ATOM 862 O O . TRP A 1 108 ? 19.344 -0.625 17.359 1 97.19 108 TRP A O 1
ATOM 872 N N . THR A 1 109 ? 20.297 0.574 15.656 1 96.56 109 THR A N 1
ATOM 873 C CA . THR A 1 109 ? 21.594 0.73 16.297 1 96.56 109 THR A CA 1
ATOM 874 C C . THR A 1 109 ? 21.609 1.974 17.188 1 96.56 109 THR A C 1
ATOM 876 O O . THR A 1 109 ? 20.688 2.793 17.141 1 96.56 109 THR A O 1
ATOM 879 N N . ASP A 1 110 ? 22.656 2.062 17.938 1 96.75 110 ASP A N 1
ATOM 880 C CA . ASP A 1 110 ? 22.812 3.266 18.734 1 96.75 110 ASP A CA 1
ATOM 881 C C . ASP A 1 110 ? 22.859 4.516 17.859 1 96.75 110 ASP A C 1
ATOM 883 O O . ASP A 1 110 ? 22.328 5.559 18.234 1 96.75 110 ASP A O 1
ATOM 887 N N . GLU A 1 111 ? 23.422 4.344 16.781 1 97.38 111 GLU A N 1
ATOM 888 C CA . GLU A 1 111 ? 23.531 5.469 15.852 1 97.38 111 GLU A CA 1
ATOM 889 C C . GLU A 1 111 ? 22.156 5.867 15.312 1 97.38 111 GLU A C 1
ATOM 891 O O . GLU A 1 111 ? 21.828 7.051 15.281 1 97.38 111 GLU A O 1
ATOM 896 N N . ASN A 1 112 ? 21.359 4.914 14.859 1 97.38 112 ASN A N 1
ATOM 897 C CA . ASN A 1 112 ? 20.016 5.191 14.352 1 97.38 112 ASN A CA 1
ATOM 898 C C . ASN A 1 112 ? 19.125 5.805 15.422 1 97.38 112 ASN A C 1
ATOM 900 O O . ASN A 1 112 ? 18.359 6.727 15.141 1 97.38 112 ASN A O 1
ATOM 904 N N . LYS A 1 113 ? 19.312 5.332 16.625 1 97.69 113 LYS A N 1
ATOM 905 C CA . LYS A 1 113 ? 18.516 5.859 17.734 1 97.69 113 LYS A CA 1
ATOM 906 C C . LYS A 1 113 ? 18.859 7.312 18.016 1 97.69 113 LYS A C 1
ATOM 908 O O . LYS A 1 113 ? 17.984 8.133 18.297 1 97.69 113 LYS A O 1
ATOM 913 N N . GLU A 1 114 ? 20.125 7.57 17.969 1 98.06 114 GLU A N 1
ATOM 914 C CA . GLU A 1 114 ? 20.562 8.945 18.219 1 98.06 114 GLU A CA 1
ATOM 915 C C . GLU A 1 114 ? 20.047 9.891 17.141 1 98.06 114 GLU A C 1
ATOM 917 O O . GLU A 1 114 ? 19.594 11 17.438 1 98.06 114 GLU A O 1
ATOM 922 N N . GLN A 1 115 ? 20.078 9.484 15.883 1 97.94 115 GLN A N 1
ATOM 923 C CA . GLN A 1 115 ? 19.547 10.297 14.789 1 97.94 115 GLN A CA 1
ATOM 924 C C . GLN A 1 115 ? 18.047 10.523 14.93 1 97.94 115 GLN A C 1
ATOM 926 O O . GLN A 1 115 ? 17.562 11.633 14.727 1 97.94 115 GLN A O 1
ATOM 931 N N . PHE A 1 116 ? 17.375 9.484 15.328 1 98.5 116 PHE A N 1
ATOM 932 C CA . PHE A 1 116 ? 15.945 9.57 15.555 1 98.5 116 PHE A CA 1
ATOM 933 C C . PHE A 1 116 ? 15.633 10.539 16.688 1 98.5 116 PHE A C 1
ATOM 935 O O . PHE A 1 116 ? 14.711 11.344 16.594 1 98.5 116 PHE A O 1
ATOM 942 N N . LYS A 1 117 ? 16.406 10.438 17.703 1 98.31 117 LYS A N 1
ATOM 943 C CA . LYS A 1 117 ? 16.234 11.281 18.875 1 98.31 117 LYS A CA 1
ATOM 944 C C . LYS A 1 117 ? 16.422 12.758 18.531 1 98.31 117 LYS A C 1
ATOM 946 O O . LYS A 1 117 ? 15.688 13.617 19.016 1 98.31 117 LYS A O 1
ATOM 951 N N . VAL A 1 118 ? 17.406 13.047 17.75 1 98.25 118 VAL A N 1
ATOM 952 C CA . VAL A 1 118 ? 17.672 14.422 17.344 1 98.25 118 VAL A CA 1
ATOM 953 C C . VAL A 1 118 ? 16.484 14.969 16.562 1 98.25 118 VAL A C 1
ATOM 955 O O . VAL A 1 118 ? 16.016 16.078 16.828 1 98.25 118 VAL A O 1
ATOM 958 N N . LEU A 1 119 ? 15.961 14.172 15.617 1 97.88 119 LEU A N 1
ATOM 959 C CA . LEU A 1 119 ? 14.797 14.578 14.844 1 97.88 119 LEU A CA 1
ATOM 960 C C . LEU A 1 119 ? 13.586 14.773 15.742 1 97.88 119 LEU A C 1
ATOM 962 O O . LEU A 1 119 ? 12.82 15.727 15.57 1 97.88 119 LEU A O 1
ATOM 966 N N . TYR A 1 120 ? 13.461 13.914 16.719 1 98.56 120 TYR A N 1
ATOM 967 C CA . TYR A 1 120 ? 12.336 13.977 17.641 1 98.56 120 TYR A CA 1
ATOM 968 C C . TYR A 1 120 ? 12.422 15.227 18.516 1 98.56 120 TYR A C 1
ATOM 970 O O . TYR A 1 120 ? 11.414 15.906 18.734 1 98.56 120 TYR A O 1
ATOM 978 N N . GLN A 1 121 ? 13.602 15.562 18.906 1 98.19 121 GLN A N 1
ATOM 979 C CA . GLN A 1 121 ? 13.789 16.766 19.703 1 98.19 121 GLN A CA 1
ATOM 980 C C . GLN A 1 121 ? 13.469 18.016 18.891 1 98.19 121 GLN A C 1
ATOM 982 O O . GLN A 1 121 ? 12.867 18.969 19.422 1 98.19 121 GLN A O 1
ATOM 987 N N . ASP A 1 122 ? 13.867 17.984 17.688 1 97.69 122 ASP A N 1
ATOM 988 C CA . ASP A 1 122 ? 13.523 19.094 16.797 1 97.69 122 ASP A CA 1
ATOM 989 C C . ASP A 1 122 ? 12.008 19.219 16.641 1 97.69 122 ASP A C 1
ATOM 991 O O . ASP A 1 122 ? 11.477 20.328 16.594 1 97.69 122 ASP A O 1
ATOM 995 N N . THR A 1 123 ? 11.328 18.125 16.578 1 97.75 123 THR A N 1
ATOM 996 C CA . THR A 1 123 ? 9.875 18.109 16.453 1 97.75 123 THR A CA 1
ATOM 997 C C . THR A 1 123 ? 9.227 18.719 17.688 1 97.75 123 THR A C 1
ATOM 999 O O . THR A 1 123 ? 8.297 19.531 17.578 1 97.75 123 THR A O 1
ATOM 1002 N N . LYS A 1 124 ? 9.75 18.406 18.828 1 97.5 124 LYS A N 1
ATOM 1003 C CA . LYS A 1 124 ? 9.234 18.938 20.078 1 97.5 124 LYS A CA 1
ATOM 1004 C C . LYS A 1 124 ? 9.438 20.453 20.141 1 97.5 124 LYS A C 1
ATOM 1006 O O . LYS A 1 124 ? 8.586 21.188 20.672 1 97.5 124 LYS A O 1
ATOM 1011 N N . GLU A 1 125 ? 10.523 20.828 19.672 1 97.44 125 GLU A N 1
ATOM 1012 C CA . GLU A 1 125 ? 10.812 22.266 19.672 1 97.44 125 GLU A CA 1
ATOM 1013 C C . GLU A 1 125 ? 9.812 23.016 18.797 1 97.44 125 GLU A C 1
ATOM 1015 O O . GLU A 1 125 ? 9.352 24.094 19.172 1 97.44 125 GLU A O 1
ATOM 1020 N N . LYS A 1 126 ? 9.477 22.422 17.641 1 95.62 126 LYS A N 1
ATOM 1021 C CA . LYS A 1 126 ? 8.508 23.078 16.766 1 95.62 126 LYS A CA 1
ATOM 1022 C C . LYS A 1 126 ? 7.121 23.125 17.406 1 95.62 126 LYS A C 1
ATOM 1024 O O . LYS A 1 126 ? 6.363 24.062 17.203 1 95.62 126 LYS A O 1
ATOM 1029 N N . TYR A 1 127 ? 6.832 22.141 18.156 1 95.88 127 TYR A N 1
ATOM 1030 C CA . TYR A 1 127 ? 5.586 22.125 18.922 1 95.88 127 TYR A CA 1
ATOM 1031 C C . TYR A 1 127 ? 5.559 23.281 19.922 1 95.88 127 TYR A C 1
ATOM 1033 O O . TYR A 1 127 ? 4.562 24 20.016 1 95.88 127 TYR A O 1
ATOM 1041 N N . ARG A 1 128 ? 6.633 23.469 20.609 1 95.56 128 ARG A N 1
ATOM 1042 C CA . ARG A 1 128 ? 6.738 24.531 21.609 1 95.56 128 ARG A CA 1
ATOM 1043 C C . ARG A 1 128 ? 6.621 25.906 20.953 1 95.56 128 ARG A C 1
ATOM 1045 O O . ARG A 1 128 ? 6.047 26.828 21.531 1 95.56 128 ARG A O 1
ATOM 1052 N N . GLN A 1 129 ? 7.102 25.969 19.766 1 94.38 129 GLN A N 1
ATOM 1053 C CA . GLN A 1 129 ? 7.066 27.219 19.016 1 94.38 129 GLN A CA 1
ATOM 1054 C C . GLN A 1 129 ? 5.711 27.422 18.344 1 94.38 129 GLN A C 1
ATOM 1056 O O . GLN A 1 129 ? 5.48 28.438 17.703 1 94.38 129 GLN A O 1
ATOM 1061 N N . GLN A 1 130 ? 4.895 26.375 18.406 1 92.12 130 GLN A N 1
ATOM 1062 C CA . GLN A 1 130 ? 3.564 26.391 17.797 1 92.12 130 GLN A CA 1
ATOM 1063 C C . GLN A 1 130 ? 3.646 26.562 16.281 1 92.12 130 GLN A C 1
ATOM 1065 O O . GLN A 1 130 ? 2.803 27.219 15.688 1 92.12 130 GLN A O 1
ATOM 1070 N N . ASP A 1 131 ? 4.746 26.062 15.766 1 90 131 ASP A N 1
ATOM 1071 C CA . ASP A 1 131 ? 4.926 26.031 14.32 1 90 131 ASP A CA 1
ATOM 1072 C C . ASP A 1 131 ? 4.301 24.766 13.719 1 90 131 ASP A C 1
ATOM 1074 O O . ASP A 1 131 ? 4.988 23.766 13.508 1 90 131 ASP A O 1
ATOM 1078 N N . VAL A 1 132 ? 3.084 24.891 13.375 1 88.5 132 VAL A N 1
ATOM 1079 C CA . VAL A 1 132 ? 2.275 23.75 12.961 1 88.5 132 VAL A CA 1
ATOM 1080 C C . VAL A 1 132 ? 2.855 23.125 11.695 1 88.5 132 VAL A C 1
ATOM 1082 O O . VAL A 1 132 ? 2.979 21.906 11.586 1 88.5 132 VAL A O 1
ATOM 1085 N N . ILE A 1 133 ? 3.258 23.906 10.789 1 84.31 133 ILE A N 1
ATOM 1086 C CA . ILE A 1 133 ? 3.75 23.438 9.5 1 84.31 133 ILE A CA 1
ATOM 1087 C C . ILE A 1 133 ? 5.039 22.641 9.695 1 84.31 133 ILE A C 1
ATOM 1089 O O . ILE A 1 133 ? 5.148 21.5 9.242 1 84.31 133 ILE A O 1
ATOM 1093 N N . GLU A 1 134 ? 5.949 23.188 10.383 1 90.06 134 GLU A N 1
ATOM 1094 C CA . GLU A 1 134 ? 7.23 22.516 10.586 1 90.06 134 GLU A CA 1
ATOM 1095 C C . GLU A 1 134 ? 7.074 21.297 11.492 1 90.06 134 GLU A C 1
ATOM 1097 O O . GLU A 1 134 ? 7.801 20.312 11.344 1 90.06 134 GLU A O 1
ATOM 1102 N N . TYR A 1 135 ? 6.121 21.391 12.469 1 93.88 135 TYR A N 1
ATOM 1103 C CA . TYR A 1 135 ? 5.832 20.219 13.289 1 93.88 135 TYR A CA 1
ATOM 1104 C C . TYR A 1 135 ? 5.391 19.047 12.438 1 93.88 135 TYR A C 1
ATOM 1106 O O . TYR A 1 135 ? 5.891 17.922 12.594 1 93.88 135 TYR A O 1
ATOM 1114 N N . GLN A 1 136 ? 4.512 19.328 11.539 1 91.56 136 GLN A N 1
ATOM 1115 C CA . GLN A 1 136 ? 4.008 18.281 10.656 1 91.56 136 GLN A CA 1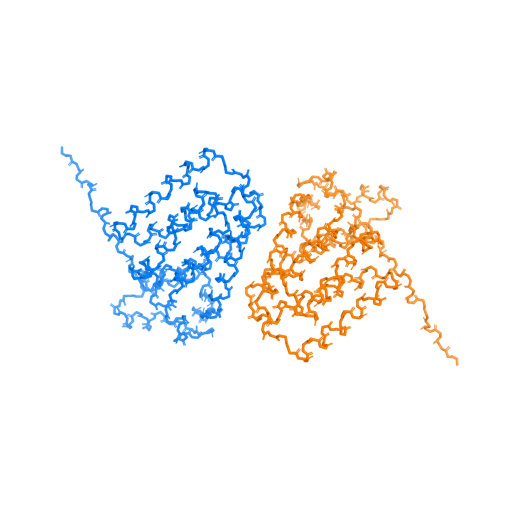
ATOM 1116 C C . GLN A 1 136 ? 5.129 17.688 9.797 1 91.56 136 GLN A C 1
ATOM 1118 O O . GLN A 1 136 ? 5.227 16.469 9.641 1 91.56 136 GLN A O 1
ATOM 1123 N N . ASP A 1 137 ? 5.914 18.562 9.227 1 90.31 137 ASP A N 1
ATOM 1124 C CA . ASP A 1 137 ? 7.027 18.141 8.383 1 90.31 137 ASP A CA 1
ATOM 1125 C C . ASP A 1 137 ? 7.988 17.234 9.156 1 90.31 137 ASP A C 1
ATOM 1127 O O . ASP A 1 137 ? 8.43 16.203 8.648 1 90.31 137 ASP A O 1
ATOM 1131 N N . ASN A 1 138 ? 8.289 17.641 10.383 1 95 138 ASN A N 1
ATOM 1132 C CA . ASN A 1 138 ? 9.227 16.875 11.203 1 95 138 ASN A CA 1
ATOM 1133 C C . ASN A 1 138 ? 8.633 15.531 11.609 1 95 138 ASN A C 1
ATOM 1135 O O . ASN A 1 138 ? 9.344 14.523 11.648 1 95 138 ASN A O 1
ATOM 1139 N N . ALA A 1 139 ? 7.363 15.547 11.961 1 96 139 ALA A N 1
ATOM 1140 C CA . ALA A 1 139 ? 6.699 14.281 12.266 1 96 139 ALA A CA 1
ATOM 1141 C C . ALA A 1 139 ? 6.793 13.32 11.086 1 96 139 ALA A C 1
ATOM 1143 O O . ALA A 1 139 ? 7.094 12.133 11.266 1 96 139 ALA A O 1
ATOM 1144 N N . GLU A 1 140 ? 6.605 13.805 9.914 1 94.94 140 GLU A N 1
ATOM 1145 C CA . GLU A 1 140 ? 6.711 13 8.703 1 94.94 140 GLU A CA 1
ATOM 1146 C C . GLU A 1 140 ? 8.117 12.445 8.523 1 94.94 140 GLU A C 1
ATOM 1148 O O . GLU A 1 140 ? 8.297 11.305 8.094 1 94.94 140 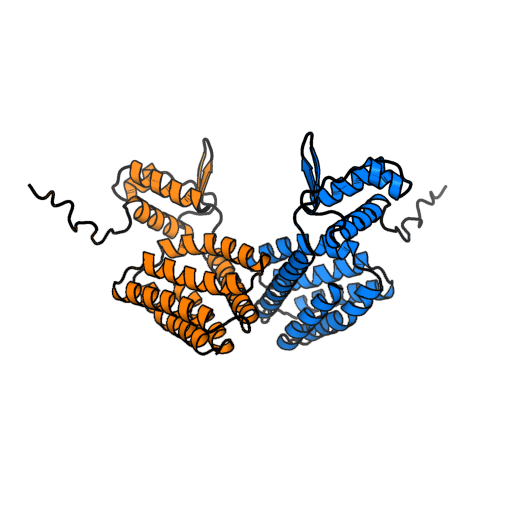GLU A O 1
ATOM 1153 N N . LYS A 1 141 ? 9.133 13.234 8.781 1 96.19 141 LYS A N 1
ATOM 1154 C CA . LYS A 1 141 ? 10.516 12.789 8.68 1 96.19 141 LYS A CA 1
ATOM 1155 C C . LYS A 1 141 ? 10.781 11.594 9.594 1 96.19 141 LYS A C 1
ATOM 1157 O O . LYS A 1 141 ? 11.57 10.711 9.266 1 96.19 141 LYS A O 1
ATOM 1162 N N . LEU A 1 142 ? 10.125 11.602 10.742 1 98.5 142 LEU A N 1
ATOM 1163 C CA . LEU A 1 142 ? 10.32 10.5 11.672 1 98.5 142 LEU A CA 1
ATOM 1164 C C . LEU A 1 142 ? 9.695 9.219 11.141 1 98.5 142 LEU A C 1
ATOM 1166 O O . LEU A 1 142 ? 10.281 8.141 11.258 1 98.5 142 LEU A O 1
ATOM 1170 N N . PHE A 1 143 ? 8.5 9.297 10.523 1 98.19 143 PHE A N 1
ATOM 1171 C CA . PHE A 1 143 ? 7.902 8.133 9.883 1 98.19 143 PHE A CA 1
ATOM 1172 C C . PHE A 1 143 ? 8.781 7.625 8.742 1 98.19 143 PHE A C 1
ATOM 1174 O O . PHE A 1 143 ? 9.031 6.426 8.633 1 98.19 143 PHE A O 1
ATOM 1181 N N . ARG A 1 144 ? 9.297 8.586 7.996 1 96.81 144 ARG A N 1
ATOM 1182 C CA . ARG A 1 144 ? 10.172 8.234 6.879 1 96.81 144 ARG A CA 1
ATOM 1183 C C . ARG A 1 144 ? 11.438 7.539 7.367 1 96.81 144 ARG A C 1
ATOM 1185 O O . ARG A 1 144 ? 11.922 6.605 6.73 1 96.81 144 ARG A O 1
ATOM 1192 N N . PHE A 1 145 ? 11.945 8.031 8.438 1 98.12 145 PHE A N 1
ATOM 1193 C CA . PHE A 1 145 ? 13.148 7.449 9.023 1 98.12 145 PHE A CA 1
ATOM 1194 C C . PHE A 1 145 ? 12.961 5.961 9.289 1 98.12 145 PHE A C 1
ATOM 1196 O O . PHE A 1 145 ? 13.805 5.145 8.906 1 98.12 145 PHE A O 1
ATOM 1203 N N . ILE A 1 146 ? 11.883 5.578 9.875 1 98.44 146 ILE A N 1
ATOM 1204 C CA . ILE A 1 146 ? 11.578 4.191 10.203 1 98.44 146 ILE A CA 1
ATOM 1205 C C . ILE A 1 146 ? 11.422 3.377 8.922 1 98.44 146 ILE A C 1
ATOM 1207 O O . ILE A 1 146 ? 11.977 2.283 8.805 1 98.44 146 ILE A O 1
ATOM 1211 N N . LEU A 1 147 ? 10.656 3.914 7.977 1 98.19 147 LEU A N 1
ATOM 1212 C CA . LEU A 1 147 ? 10.375 3.188 6.746 1 98.19 147 LEU A CA 1
ATOM 1213 C C . LEU A 1 147 ? 11.656 2.947 5.949 1 98.19 147 LEU A C 1
ATOM 1215 O O . LEU A 1 147 ? 11.844 1.871 5.379 1 98.19 147 LEU A O 1
ATOM 1219 N N . TYR A 1 148 ? 12.57 3.898 5.969 1 96.44 148 TYR A N 1
ATOM 1220 C CA . TYR A 1 148 ? 13.797 3.758 5.199 1 96.44 148 TYR A CA 1
ATOM 1221 C C . TYR A 1 148 ? 14.758 2.779 5.875 1 96.44 148 TYR A C 1
ATOM 1223 O O . TYR A 1 148 ? 15.57 2.141 5.207 1 96.44 148 TYR A O 1
ATOM 1231 N N . LEU A 1 149 ? 14.641 2.627 7.188 1 97.38 149 LEU A N 1
ATOM 1232 C CA . LEU A 1 149 ? 15.438 1.627 7.895 1 97.38 149 LEU A CA 1
ATOM 1233 C C . LEU A 1 149 ? 15.086 0.221 7.418 1 97.38 149 LEU A C 1
ATOM 1235 O O . LEU A 1 149 ? 15.93 -0.681 7.469 1 97.38 149 LEU A O 1
ATOM 1239 N N . THR A 1 150 ? 13.883 0.017 6.902 1 97.5 150 THR A N 1
ATOM 1240 C CA . THR A 1 150 ? 13.438 -1.311 6.5 1 97.5 150 THR A CA 1
ATOM 1241 C C . THR A 1 150 ? 14.109 -1.733 5.195 1 97.5 150 THR A C 1
ATOM 1243 O O . THR A 1 150 ? 14.172 -2.924 4.883 1 97.5 150 THR A O 1
ATOM 1246 N N . ASP A 1 151 ? 14.438 -0.76 4.422 1 96.19 151 ASP A N 1
ATOM 1247 C CA . ASP A 1 151 ? 14.984 -0.991 3.088 1 96.19 151 ASP A CA 1
ATOM 1248 C C . ASP A 1 151 ? 14.016 -1.803 2.23 1 96.19 151 ASP A C 1
ATOM 1250 O O . ASP A 1 151 ? 14.438 -2.586 1.379 1 96.19 151 ASP A O 1
ATOM 1254 N N . ASN A 1 152 ? 12.789 -1.701 2.529 1 97 152 ASN A N 1
ATOM 1255 C CA . ASN A 1 152 ? 11.742 -2.297 1.703 1 97 152 ASN A CA 1
ATOM 1256 C C . ASN A 1 152 ? 11.203 -1.3 0.683 1 97 152 ASN A C 1
ATOM 1258 O O . ASN A 1 152 ? 10.383 -0.44 1.021 1 97 152 ASN A O 1
ATOM 1262 N N . LYS A 1 153 ? 11.594 -1.438 -0.508 1 93.69 153 LYS A N 1
ATOM 1263 C CA . LYS A 1 153 ? 11.305 -0.447 -1.542 1 93.69 153 LYS A CA 1
ATOM 1264 C C . LYS A 1 153 ? 9.812 -0.362 -1.823 1 93.69 153 LYS A C 1
ATOM 1266 O O . LYS A 1 153 ? 9.281 0.722 -2.08 1 93.69 153 LYS A O 1
ATOM 1271 N N . ALA A 1 154 ? 9.125 -1.506 -1.763 1 94.62 154 ALA A N 1
ATOM 1272 C CA . ALA A 1 154 ? 7.684 -1.523 -2.006 1 94.62 154 ALA A CA 1
ATOM 1273 C C . ALA A 1 154 ? 6.934 -0.78 -0.904 1 94.62 154 ALA A C 1
ATOM 1275 O O . ALA A 1 154 ? 6.051 0.032 -1.187 1 94.62 154 ALA A O 1
ATOM 1276 N N . LEU A 1 155 ? 7.281 -1.021 0.324 1 97.44 155 LEU A N 1
ATOM 1277 C CA . LEU A 1 155 ? 6.645 -0.367 1.462 1 97.44 155 LEU A CA 1
ATOM 1278 C C . LEU A 1 155 ? 6.875 1.14 1.424 1 97.44 155 LEU A C 1
ATOM 1280 O O . LEU A 1 155 ? 5.953 1.921 1.668 1 97.44 155 LEU A O 1
ATOM 1284 N N . ILE A 1 156 ? 8.109 1.55 1.085 1 96.69 156 ILE A N 1
ATOM 1285 C CA . ILE A 1 156 ? 8.469 2.961 0.986 1 96.69 156 ILE A CA 1
ATOM 1286 C C . ILE A 1 156 ? 7.652 3.625 -0.12 1 96.69 156 ILE A C 1
ATOM 1288 O O . ILE A 1 156 ? 7.129 4.727 0.063 1 96.69 156 ILE A O 1
ATOM 1292 N N . LYS A 1 157 ? 7.496 2.91 -1.23 1 92.31 157 LYS A N 1
ATOM 1293 C CA . LYS A 1 157 ? 6.695 3.418 -2.342 1 92.31 157 LYS A CA 1
ATOM 1294 C C . LYS A 1 157 ? 5.254 3.67 -1.911 1 92.31 157 LYS A C 1
ATOM 1296 O O . LYS A 1 157 ? 4.688 4.723 -2.203 1 92.31 157 LYS A O 1
ATOM 1301 N N . PHE A 1 158 ? 4.668 2.756 -1.217 1 93.81 158 PHE A N 1
ATOM 1302 C CA . PHE A 1 158 ? 3.275 2.871 -0.793 1 93.81 158 PHE A CA 1
ATOM 1303 C C . PHE A 1 158 ? 3.121 3.951 0.269 1 93.81 158 PHE A C 1
ATOM 1305 O O . PHE A 1 158 ? 2.107 4.652 0.305 1 93.81 158 PHE A O 1
ATOM 1312 N N . TYR A 1 159 ? 4.117 4.109 1.175 1 97 159 TYR A N 1
ATOM 1313 C CA . TYR A 1 159 ? 4.109 5.199 2.145 1 97 159 TYR A CA 1
ATOM 1314 C C . TYR A 1 159 ? 4.078 6.555 1.441 1 97 159 TYR A C 1
ATOM 1316 O O . TYR A 1 159 ? 3.258 7.414 1.772 1 97 159 TYR A O 1
ATOM 1324 N N . GLU A 1 160 ? 4.957 6.719 0.458 1 91.38 160 GLU A N 1
ATOM 1325 C CA . GLU A 1 160 ? 5.078 8 -0.223 1 91.38 160 GLU A CA 1
ATOM 1326 C C . GLU A 1 160 ? 3.795 8.352 -0.97 1 91.38 160 GLU A C 1
ATOM 1328 O O . GLU A 1 160 ? 3.354 9.508 -0.948 1 91.38 160 GLU A O 1
ATOM 1333 N N . GLU A 1 161 ? 3.215 7.391 -1.568 1 86.31 161 GLU A N 1
ATOM 1334 C CA . GLU A 1 161 ? 1.967 7.625 -2.291 1 86.31 161 GLU A CA 1
ATOM 1335 C C . GLU A 1 161 ? 0.84 8.008 -1.336 1 86.31 161 GLU A C 1
ATOM 1337 O O . GLU A 1 161 ? 0.102 8.961 -1.59 1 86.31 161 GLU A O 1
ATOM 1342 N N . THR A 1 162 ? 0.683 7.266 -0.258 1 93.56 162 THR A N 1
ATOM 1343 C CA . THR A 1 162 ? -0.359 7.52 0.729 1 93.56 162 THR A CA 1
ATOM 1344 C C . THR A 1 162 ? -0.135 8.867 1.414 1 93.56 162 THR A C 1
ATOM 1346 O O . THR A 1 162 ? -1.08 9.633 1.61 1 93.56 162 THR A O 1
ATOM 1349 N N . ASN A 1 163 ? 1.145 9.109 1.75 1 92.25 163 ASN A N 1
ATOM 1350 C CA . ASN A 1 163 ? 1.501 10.359 2.416 1 92.25 163 ASN A CA 1
ATOM 1351 C C . ASN A 1 163 ? 1.175 11.57 1.546 1 92.25 163 ASN A C 1
ATOM 1353 O O . ASN A 1 163 ? 0.745 12.602 2.055 1 92.25 163 ASN A O 1
ATOM 1357 N N . GLN A 1 164 ? 1.433 11.445 0.289 1 83.81 164 GLN A N 1
ATOM 1358 C CA . GLN A 1 164 ? 1.126 12.547 -0.621 1 83.81 164 GLN A CA 1
ATOM 1359 C C . GLN A 1 164 ? -0.352 12.922 -0.552 1 83.81 164 GLN A C 1
ATOM 1361 O O . GLN A 1 164 ? -0.697 14.109 -0.553 1 83.81 164 GLN A O 1
ATOM 1366 N N . ILE A 1 165 ? -1.193 11.977 -0.459 1 81.81 165 ILE A N 1
ATOM 1367 C CA . ILE A 1 165 ? -2.635 12.203 -0.414 1 81.81 165 ILE A CA 1
ATOM 1368 C C . ILE A 1 165 ? -3.023 12.773 0.947 1 81.81 165 ILE A C 1
ATOM 1370 O O . ILE A 1 165 ? -3.705 13.797 1.023 1 81.81 165 ILE A O 1
ATOM 1374 N N . LEU A 1 166 ? -2.572 12.203 2.006 1 89.56 166 LEU A N 1
ATOM 1375 C CA . LEU A 1 166 ? -2.975 12.594 3.354 1 89.56 166 LEU A CA 1
ATOM 1376 C C . LEU A 1 166 ? -2.383 13.953 3.725 1 89.56 166 LEU A C 1
ATOM 1378 O O . LEU A 1 166 ? -3 14.719 4.465 1 89.56 166 LEU A O 1
ATOM 1382 N N . ASN A 1 167 ? -1.2 14.211 3.223 1 84.19 167 ASN A N 1
ATOM 1383 C CA . ASN A 1 167 ? -0.542 15.477 3.529 1 84.19 167 ASN A CA 1
ATOM 1384 C C . ASN A 1 167 ? -1.316 16.656 2.961 1 84.19 167 ASN A C 1
ATOM 1386 O O . ASN A 1 167 ? -1.353 17.734 3.566 1 84.19 167 ASN A O 1
ATOM 1390 N N . VAL A 1 168 ? -1.925 16.5 1.889 1 75 168 VAL A N 1
ATOM 1391 C CA . VAL A 1 168 ? -2.732 17.578 1.306 1 75 168 VAL A CA 1
ATOM 1392 C C . VAL A 1 168 ? -3.875 17.938 2.254 1 75 168 VAL A C 1
ATOM 1394 O O . VAL A 1 168 ? -4.133 19.109 2.504 1 75 168 VAL A O 1
ATOM 1397 N N . PHE A 1 169 ? -4.41 16.969 2.854 1 79.25 169 PHE A N 1
ATOM 1398 C CA . PHE A 1 169 ? -5.531 17.188 3.756 1 79.25 169 PHE A CA 1
ATOM 1399 C C . PHE A 1 169 ? -5.051 17.734 5.094 1 79.25 169 PHE A C 1
ATOM 1401 O O . PHE A 1 169 ? -5.668 18.656 5.656 1 79.25 169 PHE A O 1
ATOM 1408 N N . ALA A 1 170 ? -4.035 17.219 5.531 1 80.38 170 ALA A N 1
ATOM 1409 C CA . ALA A 1 170 ? -3.48 17.672 6.809 1 80.38 170 ALA A CA 1
ATOM 1410 C C . ALA A 1 170 ? -3.045 19.125 6.738 1 80.38 170 ALA A C 1
ATOM 1412 O O . ALA A 1 170 ? -3.236 19.891 7.691 1 80.38 170 ALA A O 1
ATOM 1413 N N . GLN A 1 171 ? -2.486 19.516 5.707 1 74.69 171 GLN A N 1
ATOM 1414 C CA . GLN A 1 171 ? -1.989 20.891 5.543 1 74.69 171 GLN A CA 1
ATOM 1415 C C . GLN A 1 171 ? -3.127 21.891 5.617 1 74.69 171 GLN A C 1
ATOM 1417 O O . GLN A 1 171 ? -2.924 23.031 6.039 1 74.69 171 GLN A O 1
ATOM 1422 N N . VAL A 1 172 ? -4.246 21.406 5.301 1 69.56 172 VAL A N 1
ATOM 1423 C CA . VAL A 1 172 ? -5.375 22.328 5.258 1 69.56 172 VAL A CA 1
ATOM 1424 C C . VAL A 1 172 ? -6.141 22.266 6.578 1 69.56 172 VAL A C 1
ATOM 1426 O O . VAL A 1 172 ? -6.727 23.266 7.016 1 69.56 172 VAL A O 1
ATOM 1429 N N . GLN A 1 173 ? -6.117 21.172 7.16 1 75.31 173 GLN A N 1
ATOM 1430 C CA . GLN A 1 173 ? -7.031 20.969 8.273 1 75.31 173 GLN A CA 1
ATOM 1431 C C . GLN A 1 173 ? -6.312 21.141 9.609 1 75.31 173 GLN A C 1
ATOM 1433 O O . GLN A 1 173 ? -6.945 21.438 10.633 1 75.31 173 GLN A O 1
ATOM 1438 N N . TRP A 1 174 ? -5.008 20.938 9.523 1 80.88 174 TRP A N 1
ATOM 1439 C CA . TRP A 1 174 ? -4.336 20.953 10.812 1 80.88 174 TRP A CA 1
ATOM 1440 C C . TRP A 1 174 ? -4.238 22.359 11.375 1 80.88 174 TRP A C 1
ATOM 1442 O O . TRP A 1 174 ? -3.805 23.281 10.688 1 80.88 174 TRP A O 1
ATOM 1452 N N . ASP A 1 175 ? -4.734 22.5 12.57 1 79.31 175 ASP A N 1
ATOM 1453 C CA . ASP A 1 175 ? -4.559 23.703 13.367 1 79.31 175 ASP A CA 1
ATOM 1454 C C . ASP A 1 175 ? -3.934 23.375 14.719 1 79.31 175 ASP A C 1
ATOM 1456 O O . ASP A 1 175 ? -3.457 22.266 14.938 1 79.31 175 ASP A O 1
ATOM 1460 N N . LYS A 1 176 ? -3.818 24.375 15.484 1 85.12 176 LYS A N 1
ATOM 1461 C CA . LYS A 1 176 ? -3.176 24.234 16.781 1 85.12 176 LYS A CA 1
ATOM 1462 C C . LYS A 1 176 ? -3.861 23.156 17.625 1 85.12 176 LYS A C 1
ATOM 1464 O O . LYS A 1 176 ? -3.195 22.375 18.312 1 85.12 176 LYS A O 1
ATOM 1469 N N . GLU A 1 177 ? -5.156 23.109 17.453 1 88.88 177 GLU A N 1
ATOM 1470 C CA . GLU A 1 177 ? -5.926 22.141 18.219 1 88.88 177 GLU A CA 1
ATOM 1471 C C . GLU A 1 177 ? -5.641 20.719 17.75 1 88.88 177 GLU A C 1
ATOM 1473 O O . GLU A 1 177 ? -5.5 19.797 18.562 1 88.88 177 GLU A O 1
ATOM 1478 N N . THR A 1 178 ? -5.547 20.5 16.484 1 90.38 178 THR A N 1
ATOM 1479 C CA . THR A 1 178 ? -5.238 19.188 15.93 1 90.38 178 THR A CA 1
ATOM 1480 C C . THR A 1 178 ? -3.859 18.719 16.391 1 90.38 178 THR A C 1
ATOM 1482 O O . THR A 1 178 ? -3.68 17.547 16.734 1 90.38 178 THR A O 1
ATOM 1485 N N . VAL A 1 179 ? -2.93 19.672 16.359 1 92.75 179 VAL A N 1
ATOM 1486 C CA . VAL A 1 179 ? -1.572 19.344 16.781 1 92.75 179 VAL A CA 1
ATOM 1487 C C . VAL A 1 179 ? -1.562 18.984 18.266 1 92.75 179 VAL A C 1
ATOM 1489 O O . VAL A 1 179 ? -0.872 18.047 18.688 1 92.75 179 VAL A O 1
ATOM 1492 N N . GLU A 1 180 ? -2.281 19.703 19.031 1 93.94 180 GLU A N 1
ATOM 1493 C CA . GLU A 1 180 ? -2.348 19.453 20.469 1 93.94 180 GLU A CA 1
ATOM 1494 C C . GLU A 1 180 ? -2.918 18.078 20.766 1 93.94 180 GLU A C 1
ATOM 1496 O O . GLU A 1 180 ? -2.531 17.438 21.75 1 93.94 180 GLU A O 1
ATOM 1501 N N . ASP A 1 181 ? -3.814 17.656 19.922 1 94.38 181 ASP A N 1
ATOM 1502 C CA . ASP A 1 181 ? -4.391 16.328 20.062 1 94.38 181 ASP A CA 1
ATOM 1503 C C . ASP A 1 181 ? -3.422 15.25 19.562 1 94.38 181 ASP A C 1
ATOM 1505 O O . ASP A 1 181 ? -3.336 14.172 20.156 1 94.38 181 ASP A O 1
ATOM 1509 N N . PHE A 1 182 ? -2.711 15.523 18.594 1 96.25 182 PHE A N 1
ATOM 1510 C CA . PHE A 1 182 ? -1.807 14.602 17.922 1 96.25 182 PHE A CA 1
ATOM 1511 C C . PHE A 1 182 ? -0.522 14.422 18.734 1 96.25 182 PHE A C 1
ATOM 1513 O O . PHE A 1 182 ? -0.021 13.297 18.859 1 96.25 182 PHE A O 1
ATOM 1520 N N . ALA A 1 183 ? -0.033 15.398 19.344 1 97.25 183 ALA A N 1
ATOM 1521 C CA . ALA A 1 183 ? 1.337 15.484 19.844 1 97.25 183 ALA A CA 1
ATOM 1522 C C . ALA A 1 183 ? 1.564 14.523 21 1 97.25 183 ALA A C 1
ATOM 1524 O O . ALA A 1 183 ? 2.58 13.828 21.047 1 97.25 183 ALA A O 1
ATOM 1525 N N . PRO A 1 184 ? 0.637 14.43 21.953 1 97.62 184 PRO A N 1
ATOM 1526 C CA . PRO A 1 184 ? 0.886 13.523 23.062 1 97.62 184 PRO A CA 1
ATOM 1527 C C . PRO A 1 184 ? 1.008 12.062 22.625 1 97.62 184 PRO A C 1
ATOM 1529 O O . PRO A 1 184 ? 1.905 11.352 23.094 1 97.62 184 PRO A O 1
ATOM 1532 N N . GLU A 1 185 ? 0.151 11.641 21.75 1 98 185 GLU A N 1
ATOM 1533 C CA . GLU A 1 185 ? 0.222 10.273 21.234 1 98 185 GLU A CA 1
ATOM 1534 C C . GLU A 1 185 ? 1.472 10.062 20.391 1 98 185 GLU A C 1
ATOM 1536 O O . GLU A 1 185 ? 2.07 8.984 20.406 1 98 185 GLU A O 1
ATOM 1541 N N . PHE A 1 186 ? 1.803 11.094 19.641 1 98.38 186 PHE A N 1
ATOM 1542 C CA . PHE A 1 186 ? 3.021 11.008 18.844 1 98.38 186 PHE A CA 1
ATOM 1543 C C . PHE A 1 186 ? 4.246 10.898 19.75 1 98.38 186 PHE A C 1
ATOM 1545 O O . PHE A 1 186 ? 5.188 10.164 19.438 1 98.38 186 PHE A O 1
ATOM 1552 N N . ASP A 1 187 ? 4.23 11.633 20.859 1 98.5 187 ASP A N 1
ATOM 1553 C CA . ASP A 1 187 ? 5.312 11.523 21.828 1 98.5 187 ASP A CA 1
ATOM 1554 C C . ASP A 1 187 ? 5.414 10.102 22.375 1 98.5 187 ASP A C 1
ATOM 1556 O O . ASP A 1 187 ? 6.516 9.578 22.547 1 98.5 187 ASP A O 1
ATOM 1560 N N . ASP A 1 188 ? 4.301 9.539 22.688 1 98.56 188 ASP A N 1
ATOM 1561 C CA . ASP A 1 188 ? 4.281 8.164 23.156 1 98.56 188 ASP A CA 1
ATOM 1562 C C . ASP A 1 188 ? 4.891 7.219 22.125 1 98.56 188 ASP A C 1
ATOM 1564 O O . ASP A 1 188 ? 5.633 6.301 22.484 1 98.56 188 ASP A O 1
ATOM 1568 N N . PHE A 1 189 ? 4.57 7.465 20.922 1 98.75 189 PHE A N 1
ATOM 1569 C CA . PHE A 1 189 ? 5.105 6.688 19.812 1 98.75 189 PHE A CA 1
ATOM 1570 C C . PHE A 1 189 ? 6.621 6.816 19.75 1 98.75 189 PHE A C 1
ATOM 1572 O O . PHE A 1 189 ? 7.336 5.812 19.734 1 98.75 189 PHE A O 1
ATOM 1579 N N . ALA A 1 190 ? 7.105 8.031 19.719 1 98.69 190 ALA A N 1
ATOM 1580 C CA . ALA A 1 190 ? 8.539 8.273 19.578 1 98.69 190 ALA A CA 1
ATOM 1581 C C . ALA A 1 190 ? 9.305 7.695 20.766 1 98.69 190 ALA A C 1
ATOM 1583 O O . ALA A 1 190 ? 10.352 7.062 20.594 1 98.69 190 ALA A O 1
ATOM 1584 N N . ASN A 1 191 ? 8.773 7.852 21.906 1 98.56 191 ASN A N 1
ATOM 1585 C CA . ASN A 1 191 ? 9.422 7.3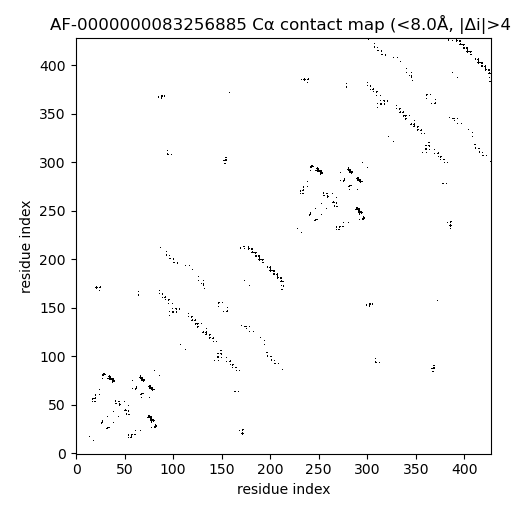24 23.109 1 98.56 191 ASN A CA 1
ATOM 1586 C C . ASN A 1 191 ? 9.438 5.801 23.109 1 98.56 191 ASN A C 1
ATOM 1588 O O . ASN A 1 191 ? 10.422 5.188 23.531 1 98.56 191 ASN A O 1
ATOM 1592 N N . ALA A 1 192 ? 8.375 5.215 22.703 1 98.75 192 ALA A N 1
ATOM 1593 C CA . ALA A 1 192 ? 8.305 3.758 22.625 1 98.75 192 ALA A CA 1
ATOM 1594 C C . ALA A 1 192 ? 9.367 3.215 21.672 1 98.75 192 ALA A C 1
ATOM 1596 O O . ALA A 1 192 ? 9.977 2.178 21.938 1 98.75 192 ALA A O 1
ATOM 1597 N N . ILE A 1 193 ? 9.562 3.914 20.562 1 98.69 193 ILE A N 1
ATOM 1598 C CA . ILE A 1 193 ? 10.609 3.533 19.609 1 98.69 193 ILE A CA 1
ATOM 1599 C C . ILE A 1 193 ? 11.969 3.602 20.297 1 98.69 193 ILE A C 1
ATOM 1601 O O . ILE A 1 193 ? 12.758 2.654 20.219 1 98.69 193 ILE A O 1
ATOM 1605 N N . LEU A 1 194 ? 12.227 4.676 20.969 1 98.12 194 LEU A N 1
ATOM 1606 C CA . LEU A 1 194 ? 13.523 4.891 21.609 1 98.12 194 LEU A CA 1
ATOM 1607 C C . LEU A 1 194 ? 13.758 3.871 22.719 1 98.12 194 LEU A C 1
ATOM 1609 O O . LEU A 1 194 ? 14.898 3.496 23 1 98.12 194 LEU A O 1
ATOM 1613 N N . GLU A 1 195 ? 12.68 3.324 23.266 1 97.81 195 GLU A N 1
ATOM 1614 C CA . GLU A 1 195 ? 12.75 2.328 24.344 1 97.81 195 GLU A CA 1
ATOM 1615 C C . GLU A 1 195 ? 12.688 0.912 23.766 1 97.81 195 GLU A C 1
ATOM 1617 O O . GLU A 1 195 ? 12.648 -0.062 24.531 1 97.81 195 GLU A O 1
ATOM 1622 N N . SER A 1 196 ? 12.547 0.771 22.531 1 98 196 SER A N 1
ATOM 1623 C CA . SER A 1 196 ? 12.477 -0.5 21.828 1 98 196 SER A CA 1
ATOM 1624 C C . SER A 1 196 ? 11.219 -1.275 22.203 1 98 196 SER A C 1
ATOM 1626 O O . SER A 1 196 ? 11.234 -2.506 22.266 1 98 196 SER A O 1
ATOM 1628 N N . ASN A 1 197 ? 10.266 -0.539 22.562 1 98.38 197 ASN A N 1
ATOM 1629 C CA . ASN A 1 197 ? 8.945 -1.114 22.781 1 98.38 197 ASN A CA 1
ATOM 1630 C C . ASN A 1 197 ? 8.07 -0.985 21.531 1 98.38 197 ASN A C 1
ATOM 1632 O O . ASN A 1 197 ? 7.141 -0.179 21.516 1 98.38 197 ASN A O 1
ATOM 1636 N N . PHE A 1 198 ? 8.297 -1.836 20.625 1 98.44 198 PHE A N 1
ATOM 1637 C CA . PHE A 1 198 ? 7.742 -1.688 19.281 1 98.44 198 PHE A CA 1
ATOM 1638 C C . PHE A 1 198 ? 6.246 -1.988 19.281 1 98.44 198 PHE A C 1
ATOM 1640 O O . PHE A 1 198 ? 5.488 -1.391 18.516 1 98.44 198 PHE A O 1
ATOM 1647 N N . ASP A 1 199 ? 5.805 -2.896 20.125 1 97.94 199 ASP A N 1
ATOM 1648 C CA . ASP A 1 199 ? 4.371 -3.154 20.219 1 97.94 199 ASP A CA 1
ATOM 1649 C C . ASP A 1 199 ? 3.623 -1.914 20.703 1 97.94 199 ASP A C 1
ATOM 1651 O O . ASP A 1 199 ? 2.586 -1.551 20.141 1 97.94 199 ASP A O 1
ATOM 1655 N N . GLN A 1 200 ? 4.168 -1.29 21.656 1 98.5 200 GLN A N 1
ATOM 1656 C CA . GLN A 1 200 ? 3.568 -0.055 22.156 1 98.5 200 GLN A CA 1
ATOM 1657 C C . GLN A 1 200 ? 3.641 1.051 21.109 1 98.5 200 GLN A C 1
ATOM 1659 O O . GLN A 1 200 ? 2.74 1.886 21.016 1 98.5 200 GLN A O 1
ATOM 1664 N N . ALA A 1 201 ? 4.73 1.13 20.344 1 98.81 201 ALA A N 1
ATOM 1665 C CA . ALA A 1 201 ? 4.875 2.129 19.297 1 98.81 201 ALA A CA 1
ATOM 1666 C C . ALA A 1 201 ? 3.76 2.006 18.266 1 98.81 201 ALA A C 1
ATOM 1668 O O . ALA A 1 201 ? 3.209 3.012 17.812 1 98.81 201 ALA A O 1
ATOM 1669 N N . LYS A 1 202 ? 3.432 0.752 17.938 1 98.44 202 LYS A N 1
ATOM 1670 C CA . LYS A 1 202 ? 2.373 0.5 16.969 1 98.44 202 LYS A CA 1
ATOM 1671 C C . LYS A 1 202 ? 1.024 0.995 17.484 1 98.44 202 LYS A C 1
ATOM 1673 O O . LYS A 1 202 ? 0.269 1.634 16.75 1 98.44 202 LYS A O 1
ATOM 1678 N N . VAL A 1 203 ? 0.77 0.771 18.719 1 98.31 203 VAL A N 1
ATOM 1679 C CA . VAL A 1 203 ? -0.486 1.205 19.312 1 98.31 203 VAL A CA 1
ATOM 1680 C C . VAL A 1 203 ? -0.538 2.73 19.359 1 98.31 203 VAL A C 1
ATOM 1682 O O . VAL A 1 203 ? -1.552 3.334 19 1 98.31 203 VAL A O 1
ATOM 1685 N N . ALA A 1 204 ? 0.509 3.363 19.766 1 98.62 204 ALA A N 1
ATOM 1686 C CA . ALA A 1 204 ? 0.565 4.812 19.953 1 98.62 204 ALA A CA 1
ATOM 1687 C C . ALA A 1 204 ? 0.457 5.543 18.625 1 98.62 204 ALA A C 1
ATOM 1689 O O . ALA A 1 204 ? -0.205 6.582 18.531 1 98.62 204 ALA A O 1
ATOM 1690 N N . VAL A 1 205 ? 1.116 5.023 17.578 1 98.44 205 VAL A N 1
ATOM 1691 C CA . VAL A 1 205 ? 1.096 5.723 16.297 1 98.44 205 VAL A CA 1
ATOM 1692 C C . VAL A 1 205 ? -0.305 5.656 15.695 1 98.44 205 VAL A C 1
ATOM 1694 O O . VAL A 1 205 ? -0.763 6.613 15.07 1 98.44 205 VAL A O 1
ATOM 1697 N N . ALA A 1 206 ? -0.961 4.527 15.867 1 98 206 ALA A N 1
ATOM 1698 C CA . ALA A 1 206 ? -2.34 4.41 15.398 1 98 206 ALA A CA 1
ATOM 1699 C C . ALA A 1 206 ? -3.24 5.438 16.078 1 98 206 ALA A C 1
ATOM 1701 O O . ALA A 1 206 ? -4.043 6.102 15.414 1 98 206 ALA A O 1
ATOM 1702 N N . LYS A 1 207 ? -3.092 5.613 17.328 1 97.94 207 LYS A N 1
ATOM 1703 C CA . LYS A 1 207 ? -3.857 6.605 18.078 1 97.94 207 LYS A CA 1
ATOM 1704 C C . LYS A 1 207 ? -3.535 8.016 17.609 1 97.94 207 LYS A C 1
ATOM 1706 O O . LYS A 1 207 ? -4.438 8.844 17.422 1 97.94 207 LYS A O 1
ATOM 1711 N N . ALA A 1 208 ? -2.238 8.297 17.422 1 97.81 208 ALA A N 1
ATOM 1712 C CA . ALA A 1 208 ? -1.804 9.625 17 1 97.81 208 ALA A CA 1
ATOM 1713 C C . ALA A 1 208 ? -2.422 9.992 15.656 1 97.81 208 ALA A C 1
ATOM 1715 O O . ALA A 1 208 ? -2.98 11.086 15.5 1 97.81 208 ALA A O 1
ATOM 1716 N N . LEU A 1 209 ? -2.355 9.07 14.734 1 96.81 209 LEU A N 1
ATOM 1717 C CA . LEU A 1 209 ? -2.84 9.336 13.383 1 96.81 209 LEU A CA 1
ATOM 1718 C C . LEU A 1 209 ? -4.352 9.516 13.375 1 96.81 209 LEU A C 1
ATOM 1720 O O . LEU A 1 209 ? -4.879 10.367 12.656 1 96.81 209 LEU A O 1
ATOM 1724 N N . LYS A 1 210 ? -5.043 8.773 14.164 1 95.12 210 LYS A N 1
ATOM 1725 C CA . LYS A 1 210 ? -6.488 8.93 14.266 1 95.12 210 LYS A CA 1
ATOM 1726 C C . LYS A 1 210 ? -6.852 10.297 14.836 1 95.12 210 LYS A C 1
ATOM 1728 O O . LYS A 1 210 ? -7.812 10.93 14.383 1 95.12 210 LYS A O 1
ATOM 1733 N N . LYS A 1 211 ? -6.074 10.766 15.758 1 92.5 211 LYS A N 1
ATOM 1734 C CA . LYS A 1 211 ? -6.289 12.086 16.344 1 92.5 211 LYS A CA 1
ATOM 1735 C C . LYS A 1 211 ? -5.953 13.188 15.352 1 92.5 211 LYS A C 1
ATOM 1737 O O . LYS A 1 211 ? -6.57 14.258 15.367 1 92.5 211 LYS A O 1
ATOM 1742 N N . GLY A 1 212 ? -4.965 12.914 14.523 1 89.94 212 GLY A N 1
ATOM 1743 C CA . GLY A 1 212 ? -4.543 13.906 13.547 1 89.94 212 GLY A CA 1
ATOM 1744 C C . GLY A 1 212 ? -5.57 14.141 12.453 1 89.94 212 GLY A C 1
ATOM 1745 O O . GLY A 1 212 ? -5.531 15.164 11.773 1 89.94 212 GLY A O 1
ATOM 1746 N N . LYS A 1 213 ? -6.395 13.148 12.141 1 80.81 213 LYS A N 1
ATOM 1747 C CA . LYS A 1 213 ? -7.465 13.305 11.164 1 80.81 213 LYS A CA 1
ATOM 1748 C C . LYS A 1 213 ? -8.492 14.328 11.633 1 80.81 213 LYS A C 1
ATOM 1750 O O . LYS A 1 213 ? -9.078 15.047 10.812 1 80.81 213 LYS A O 1
ATOM 1755 N N . GLY A 1 214 ? -8.516 14.617 12.859 1 68.06 214 GLY A N 1
ATOM 1756 C CA . GLY A 1 214 ? -9.523 15.5 13.422 1 68.06 214 GLY A CA 1
ATOM 1757 C C . GLY A 1 214 ? -10.797 14.781 13.812 1 68.06 214 GLY A C 1
ATOM 1758 O O . GLY A 1 214 ? -11.102 13.719 13.281 1 68.06 214 GLY A O 1
ATOM 1759 N N . MET B 1 1 ? -25.266 -37.031 -38.531 1 29.02 1 MET B N 1
ATOM 1760 C CA . MET B 1 1 ? -23.812 -36.906 -38.625 1 29.02 1 MET B CA 1
ATOM 1761 C C . MET B 1 1 ? -23.281 -35.969 -37.531 1 29.02 1 MET B C 1
ATOM 1763 O O . MET B 1 1 ? -23.469 -34.75 -37.594 1 29.02 1 MET B O 1
ATOM 1767 N N . TYR B 1 2 ? -23.453 -36.406 -36.188 1 30.77 2 TYR B N 1
ATOM 1768 C CA . TYR B 1 2 ? -23.312 -35.875 -34.844 1 30.77 2 TYR B CA 1
ATOM 1769 C C . TYR B 1 2 ? -21.875 -35.406 -34.562 1 30.77 2 TYR B C 1
ATOM 1771 O O . TYR B 1 2 ? -20.953 -36.219 -34.656 1 30.77 2 TYR B O 1
ATOM 1779 N N . ASN B 1 3 ? -21.406 -34.156 -35.125 1 30.89 3 ASN B N 1
ATOM 1780 C CA . ASN B 1 3 ? -20.141 -33.438 -35.156 1 30.89 3 ASN B CA 1
ATOM 1781 C C . ASN B 1 3 ? -19.469 -33.375 -33.781 1 30.89 3 ASN B C 1
ATOM 1783 O O . ASN B 1 3 ? -20.047 -32.875 -32.812 1 30.89 3 ASN B O 1
ATOM 1787 N N . ASN B 1 4 ? -18.531 -34.375 -33.406 1 25.95 4 ASN B N 1
ATOM 1788 C CA . ASN B 1 4 ? -17.672 -34.781 -32.312 1 25.95 4 ASN B CA 1
ATOM 1789 C C . ASN B 1 4 ? -16.781 -33.625 -31.828 1 25.95 4 ASN B C 1
ATOM 1791 O O . ASN B 1 4 ? -15.617 -33.531 -32.188 1 25.95 4 ASN B O 1
ATOM 1795 N N . ARG B 1 5 ? -17.25 -32.312 -31.984 1 40.09 5 ARG B N 1
ATOM 1796 C CA . ARG B 1 5 ? -16.516 -31.203 -31.406 1 40.09 5 ARG B CA 1
ATOM 1797 C C . ARG B 1 5 ? -16.094 -31.516 -29.969 1 40.09 5 ARG B C 1
ATOM 1799 O O . ARG B 1 5 ? -16.641 -30.938 -29.016 1 40.09 5 ARG B O 1
ATOM 1806 N N . THR B 1 6 ? -16.094 -32.875 -29.562 1 29.72 6 THR B N 1
ATOM 1807 C CA . THR B 1 6 ? -15.945 -33.344 -28.188 1 29.72 6 THR B CA 1
ATOM 1808 C C . THR B 1 6 ? -14.789 -32.656 -27.484 1 29.72 6 THR B C 1
ATOM 1810 O O . THR B 1 6 ? -14.008 -31.953 -28.125 1 29.72 6 THR B O 1
ATOM 1813 N N . ASP B 1 7 ? -13.938 -33.469 -26.453 1 30.39 7 ASP B N 1
ATOM 1814 C CA . ASP B 1 7 ? -13.242 -33.594 -25.172 1 30.39 7 ASP B CA 1
ATOM 1815 C C . ASP B 1 7 ? -11.82 -33.031 -25.281 1 30.39 7 ASP B C 1
ATOM 1817 O O . ASP B 1 7 ? -10.992 -33.312 -24.406 1 30.39 7 ASP B O 1
ATOM 1821 N N . THR B 1 8 ? -11.234 -32.781 -26.422 1 32.66 8 THR B N 1
ATOM 1822 C CA . THR B 1 8 ? -9.836 -32.406 -26.562 1 32.66 8 THR B CA 1
ATOM 1823 C C . THR B 1 8 ? -9.539 -31.125 -25.781 1 32.66 8 THR B C 1
ATOM 1825 O O . THR B 1 8 ? -8.547 -30.453 -26.047 1 32.66 8 THR B O 1
ATOM 1828 N N . GLN B 1 9 ? -10.453 -30.438 -25.125 1 34.81 9 GLN B N 1
ATOM 1829 C CA . GLN B 1 9 ? -10.289 -29.312 -24.203 1 34.81 9 GLN B CA 1
ATOM 1830 C C . GLN B 1 9 ? -9.242 -29.609 -23.141 1 34.81 9 GLN B C 1
ATOM 1832 O O . GLN B 1 9 ? -9.5 -29.453 -21.953 1 34.81 9 GLN B O 1
ATOM 1837 N N . GLU B 1 10 ? -8.57 -30.812 -23.062 1 34.47 10 GLU B N 1
ATOM 1838 C CA . GLU B 1 10 ? -7.668 -31.547 -22.172 1 34.47 10 GLU B CA 1
ATOM 1839 C C . GLU B 1 10 ? -6.715 -30.594 -21.453 1 34.47 10 GLU B C 1
ATOM 1841 O O . GLU B 1 10 ? -6.676 -29.406 -21.75 1 34.47 10 GLU B O 1
ATOM 1846 N N . LEU B 1 11 ? -5.281 -31.125 -21.016 1 37.03 11 LEU B N 1
ATOM 1847 C CA . LEU B 1 11 ? -4.121 -30.75 -20.219 1 37.03 11 LEU B CA 1
ATOM 1848 C C . LEU B 1 11 ? -3.543 -29.406 -20.688 1 37.03 11 LEU B C 1
ATOM 1850 O O . LEU B 1 11 ? -2.633 -29.391 -21.516 1 37.03 11 LEU B O 1
ATOM 1854 N N . ILE B 1 12 ? -4.184 -28.547 -21.156 1 41.84 12 ILE B N 1
ATOM 1855 C CA . ILE B 1 12 ? -3.652 -27.406 -21.875 1 41.84 12 ILE B CA 1
ATOM 1856 C C . ILE B 1 12 ? -2.467 -26.812 -21.125 1 41.84 12 ILE B C 1
ATOM 1858 O O . ILE B 1 12 ? -2.641 -26.203 -20.062 1 41.84 12 ILE B O 1
ATOM 1862 N N . GLY B 1 13 ? -1.39 -27.547 -21.047 1 53.16 13 GLY B N 1
ATOM 1863 C CA . GLY B 1 13 ? -0.067 -27.062 -20.688 1 53.16 13 GLY B CA 1
ATOM 1864 C C . GLY B 1 13 ? 0.192 -25.641 -21.141 1 53.16 13 GLY B C 1
ATOM 1865 O O . GLY B 1 13 ? -0.559 -25.094 -21.953 1 53.16 13 GLY B O 1
ATOM 1866 N N . LYS B 1 14 ? 0.91 -24.844 -20.312 1 64.06 14 LYS B N 1
ATOM 1867 C CA . LYS B 1 14 ? 1.245 -23.469 -20.703 1 64.06 14 LYS B CA 1
ATOM 1868 C C . LYS B 1 14 ? 1.61 -23.391 -22.188 1 64.06 14 LYS B C 1
ATOM 1870 O O . LYS B 1 14 ? 2.305 -24.266 -22.703 1 64.06 14 LYS B O 1
ATOM 1875 N N . SER B 1 15 ? 0.864 -22.609 -22.906 1 79.38 15 SER B N 1
ATOM 1876 C CA . SER B 1 15 ? 1.256 -22.359 -24.281 1 79.38 15 SER B CA 1
ATOM 1877 C C . SER B 1 15 ? 2.76 -22.141 -24.406 1 79.38 15 SER B C 1
ATOM 1879 O O . SER B 1 15 ? 3.43 -21.859 -23.406 1 79.38 15 SER B O 1
ATOM 1881 N N . LEU B 1 16 ? 3.307 -22.5 -25.531 1 86.69 16 LEU B N 1
ATOM 1882 C CA . LEU B 1 16 ? 4.738 -22.312 -25.734 1 86.69 16 LEU B CA 1
ATOM 1883 C C . LEU B 1 16 ? 5.164 -20.906 -25.375 1 86.69 16 LEU B C 1
ATOM 1885 O O . LEU B 1 16 ? 6.16 -20.703 -24.672 1 86.69 16 LEU B O 1
ATOM 1889 N N . PRO B 1 17 ? 4.387 -19.875 -25.703 1 88.94 17 PRO B N 1
ATOM 1890 C CA . PRO B 1 17 ? 4.742 -18.531 -25.266 1 88.94 17 PRO B CA 1
ATOM 1891 C C . PRO B 1 17 ? 4.746 -18.375 -23.75 1 88.94 17 PRO B C 1
ATOM 1893 O O . PRO B 1 17 ? 5.617 -17.703 -23.203 1 88.94 17 PRO B O 1
ATOM 1896 N N . ASP B 1 18 ? 3.881 -19.031 -23.125 1 81.56 18 ASP B N 1
ATOM 1897 C CA . ASP B 1 18 ? 3.834 -18.953 -21.672 1 81.56 18 ASP B CA 1
ATOM 1898 C C . ASP B 1 18 ? 5.07 -19.609 -21.047 1 81.56 18 ASP B C 1
ATOM 1900 O O . ASP B 1 18 ? 5.625 -19.094 -20.078 1 81.56 18 ASP B O 1
ATOM 1904 N N . GLN B 1 19 ? 5.406 -20.688 -21.672 1 83.25 19 GLN B N 1
ATOM 1905 C CA . GLN B 1 19 ? 6.59 -21.375 -21.188 1 83.25 19 GLN B CA 1
ATOM 1906 C C . GLN B 1 19 ? 7.848 -20.531 -21.391 1 83.25 19 GLN B C 1
ATOM 1908 O O . GLN B 1 19 ? 8.703 -20.469 -20.516 1 83.25 19 GLN B O 1
ATOM 1913 N N . ILE B 1 20 ? 7.914 -19.938 -22.516 1 89.25 20 ILE B N 1
ATOM 1914 C CA . ILE B 1 20 ? 9.062 -19.094 -22.828 1 89.25 20 ILE B CA 1
ATOM 1915 C C . ILE B 1 20 ? 9.078 -17.875 -21.922 1 89.25 20 ILE B C 1
ATOM 1917 O O . ILE B 1 20 ? 10.141 -17.469 -21.422 1 89.25 20 ILE B O 1
ATOM 1921 N N . SER B 1 21 ? 7.91 -17.359 -21.641 1 88.06 21 SER B N 1
ATOM 1922 C CA . SER B 1 21 ? 7.816 -16.234 -20.719 1 88.06 21 SER B CA 1
ATOM 1923 C C . SER B 1 21 ? 8.344 -16.609 -19.344 1 88.06 21 SER B C 1
ATOM 1925 O O . SER B 1 21 ? 9.094 -15.844 -18.734 1 88.06 21 SER B O 1
ATOM 1927 N N . ASN B 1 22 ? 8.023 -17.75 -18.969 1 80.38 22 ASN B N 1
ATOM 1928 C CA . ASN B 1 22 ? 8.477 -18.234 -17.656 1 80.38 22 ASN B CA 1
ATOM 1929 C C . ASN B 1 22 ? 9.992 -18.391 -17.625 1 80.38 22 ASN B C 1
ATOM 1931 O O . ASN B 1 22 ? 10.625 -18.062 -16.625 1 80.38 22 ASN B O 1
ATOM 1935 N N . PHE B 1 23 ? 10.43 -18.984 -18.688 1 82.88 23 PHE B N 1
ATOM 1936 C CA . PHE B 1 23 ? 11.867 -19.203 -18.812 1 82.88 23 PHE B CA 1
ATOM 1937 C C . PHE B 1 23 ? 12.617 -17.875 -18.719 1 82.88 23 PHE B C 1
ATOM 1939 O O . PHE B 1 23 ? 13.578 -17.75 -17.953 1 82.88 23 PHE B O 1
ATOM 1946 N N . ILE B 1 24 ? 12.141 -16.859 -19.422 1 89 24 ILE B N 1
ATOM 1947 C CA . ILE B 1 24 ? 12.789 -15.562 -19.453 1 89 24 ILE B CA 1
ATOM 1948 C C . ILE B 1 24 ? 12.672 -14.883 -18.094 1 89 24 ILE B C 1
ATOM 1950 O O . ILE B 1 24 ? 13.648 -14.32 -17.578 1 89 24 ILE B O 1
ATOM 1954 N N . LEU B 1 25 ? 11.523 -15 -17.516 1 84.06 25 LEU B N 1
ATOM 1955 C CA . LEU B 1 25 ? 11.289 -14.391 -16.219 1 84.06 25 LEU B CA 1
ATOM 1956 C C . LEU B 1 25 ? 12.219 -14.992 -15.164 1 84.06 25 LEU B C 1
ATOM 1958 O O . LEU B 1 25 ? 12.797 -14.258 -14.352 1 84.06 25 LEU B O 1
ATOM 1962 N N . LYS B 1 26 ? 12.359 -16.25 -15.234 1 79.75 26 LYS B N 1
ATOM 1963 C CA . LYS B 1 26 ? 13.266 -16.906 -14.297 1 79.75 26 LYS B CA 1
ATOM 1964 C C . LYS B 1 26 ? 14.695 -16.406 -14.469 1 79.75 26 LYS B C 1
ATOM 1966 O O . LYS B 1 26 ? 15.398 -16.188 -13.477 1 79.75 26 LYS B O 1
ATOM 1971 N N . LYS B 1 27 ? 15.07 -16.234 -15.664 1 84.62 27 LYS B N 1
ATOM 1972 C CA . LYS B 1 27 ? 16.406 -15.711 -15.938 1 84.62 27 LYS B CA 1
ATOM 1973 C C . LYS B 1 27 ? 16.547 -14.281 -15.43 1 84.62 27 LYS B C 1
ATOM 1975 O O . LYS B 1 27 ? 17.609 -13.898 -14.93 1 84.62 27 LYS B O 1
ATOM 1980 N N . ILE B 1 28 ? 15.484 -13.57 -15.523 1 86.12 28 ILE B N 1
ATOM 1981 C CA . ILE B 1 28 ? 15.5 -12.195 -15.055 1 86.12 28 ILE B CA 1
ATOM 1982 C C . ILE B 1 28 ? 15.578 -12.172 -13.531 1 86.12 28 ILE B C 1
ATOM 1984 O O . ILE B 1 28 ? 16.391 -11.445 -12.953 1 86.12 28 ILE B O 1
ATOM 1988 N N . LEU B 1 29 ? 14.859 -12.992 -12.961 1 77.69 29 LEU B N 1
ATOM 1989 C CA . LEU B 1 29 ? 14.781 -13.023 -11.5 1 77.69 29 LEU B CA 1
ATOM 1990 C C . LEU B 1 29 ? 16.094 -13.508 -10.898 1 77.69 29 LEU B C 1
ATOM 1992 O O . LEU B 1 29 ? 16.484 -13.062 -9.812 1 77.69 29 LEU B O 1
ATOM 1996 N N . ARG B 1 30 ? 16.75 -14.344 -11.656 1 76.19 30 ARG B N 1
ATOM 1997 C CA . ARG B 1 30 ? 18.031 -14.883 -11.203 1 76.19 30 ARG B CA 1
ATOM 1998 C C . ARG B 1 30 ? 19.188 -13.977 -11.609 1 76.19 30 ARG B C 1
ATOM 2000 O O . ARG B 1 30 ? 20.344 -14.336 -11.438 1 76.19 30 ARG B O 1
ATOM 2007 N N . GLU B 1 31 ? 18.859 -12.969 -12.219 1 79.62 31 GLU B N 1
ATOM 2008 C CA . GLU B 1 31 ? 19.797 -11.938 -12.633 1 79.62 31 GLU B CA 1
ATOM 2009 C C . GLU B 1 31 ? 20.719 -12.453 -13.734 1 79.62 31 GLU B C 1
ATOM 2011 O O . GLU B 1 31 ? 21.828 -11.938 -13.906 1 79.62 31 GLU B O 1
ATOM 2016 N N . ASP B 1 32 ? 20.281 -13.547 -14.398 1 83.62 32 ASP B N 1
ATOM 2017 C CA . ASP B 1 32 ? 20.938 -13.922 -15.648 1 83.62 32 ASP B CA 1
ATOM 2018 C C . ASP B 1 32 ? 20.75 -12.844 -16.719 1 83.62 32 ASP B C 1
ATOM 2020 O O . ASP B 1 32 ? 21.625 -12.641 -17.562 1 83.62 32 ASP B O 1
ATOM 2024 N N . TYR B 1 33 ? 19.562 -12.281 -16.766 1 87.5 33 TYR B N 1
ATOM 2025 C CA . TYR B 1 33 ? 19.266 -11.039 -17.469 1 87.5 33 TYR B CA 1
ATOM 2026 C C . TYR B 1 33 ? 19.188 -9.867 -16.484 1 87.5 33 TYR B C 1
ATOM 2028 O O . TYR B 1 33 ? 18.281 -9.812 -15.656 1 87.5 33 TYR B O 1
ATOM 2036 N N . LYS B 1 34 ? 20.141 -9 -16.531 1 86.88 34 LYS B N 1
ATOM 2037 C CA . LYS B 1 34 ? 20.219 -7.891 -15.594 1 86.88 34 LYS B CA 1
ATOM 2038 C C . LYS B 1 34 ? 19.312 -6.742 -16.031 1 86.88 34 LYS B C 1
ATOM 2040 O O . LYS B 1 34 ? 18.984 -6.617 -17.203 1 86.88 34 LYS B O 1
ATOM 2045 N N . ALA B 1 35 ? 18.969 -5.977 -14.977 1 86.19 35 ALA B N 1
ATOM 2046 C CA . ALA B 1 35 ? 18.203 -4.77 -15.289 1 86.19 35 ALA B CA 1
ATOM 2047 C C . ALA B 1 35 ? 18.922 -3.93 -16.344 1 86.19 35 ALA B C 1
ATOM 2049 O O . ALA B 1 35 ? 20.125 -3.719 -16.266 1 86.19 35 ALA B O 1
ATOM 2050 N N . GLY B 1 36 ? 18.141 -3.547 -17.25 1 87.75 36 GLY B N 1
ATOM 2051 C CA . GLY B 1 36 ? 18.703 -2.719 -18.312 1 87.75 36 GLY B CA 1
ATOM 2052 C C . GLY B 1 36 ? 19.297 -3.525 -19.453 1 87.75 36 GLY B C 1
ATOM 2053 O O . GLY B 1 36 ? 19.609 -2.977 -20.516 1 87.75 36 GLY B O 1
ATOM 2054 N N . GLU B 1 37 ? 19.406 -4.773 -19.297 1 91.19 37 GLU B N 1
ATOM 2055 C CA . GLU B 1 37 ? 19.969 -5.629 -20.328 1 91.19 37 GLU B CA 1
ATOM 2056 C C . GLU B 1 37 ? 18.953 -5.863 -21.453 1 91.19 37 GLU B C 1
ATOM 2058 O O . GLU B 1 37 ? 17.75 -5.984 -21.203 1 91.19 37 GLU B O 1
ATOM 2063 N N . LYS B 1 38 ? 19.547 -5.875 -22.625 1 93.69 38 LYS B N 1
ATOM 2064 C CA . LYS B 1 38 ? 18.734 -6.145 -23.797 1 93.69 38 LYS B CA 1
ATOM 2065 C C . LYS B 1 38 ? 18.516 -7.641 -23.984 1 93.69 38 LYS B C 1
ATOM 2067 O O . LYS B 1 38 ? 19.453 -8.43 -23.859 1 93.69 38 LYS B O 1
ATOM 2072 N N . ILE B 1 39 ? 17.25 -7.984 -24.172 1 94.69 39 ILE B N 1
ATOM 2073 C CA . ILE B 1 39 ? 16.938 -9.359 -24.531 1 94.69 39 ILE B CA 1
ATOM 2074 C C . ILE B 1 39 ? 16.828 -9.492 -26.047 1 94.69 39 ILE B C 1
ATOM 2076 O O . ILE B 1 39 ? 16 -8.828 -26.672 1 94.69 39 ILE B O 1
ATOM 2080 N N . VAL B 1 40 ? 17.672 -10.328 -26.578 1 94.06 40 VAL B N 1
ATOM 2081 C CA . VAL B 1 40 ? 17.688 -10.547 -28.016 1 94.06 40 VAL B CA 1
ATOM 2082 C C . VAL B 1 40 ? 16.812 -11.758 -28.359 1 94.06 40 VAL B C 1
ATOM 2084 O O . VAL B 1 40 ? 17.109 -12.875 -27.938 1 94.06 40 VAL B O 1
ATOM 2087 N N . GLU B 1 41 ? 15.758 -11.453 -29.125 1 94.38 41 GLU B N 1
ATOM 2088 C CA . GLU B 1 41 ? 14.781 -12.477 -29.5 1 94.38 41 GLU B CA 1
ATOM 2089 C C . GLU B 1 41 ? 15.469 -13.68 -30.141 1 94.38 41 GLU B C 1
ATOM 2091 O O . GLU B 1 41 ? 15.141 -14.828 -29.828 1 94.38 41 GLU B O 1
ATOM 2096 N N . GLU B 1 42 ? 16.438 -13.414 -31.047 1 94.31 42 GLU B N 1
ATOM 2097 C CA . GLU B 1 42 ? 17.125 -14.469 -31.781 1 94.31 42 GLU B CA 1
ATOM 2098 C C . GLU B 1 42 ? 17.906 -15.375 -30.844 1 94.31 42 GLU B C 1
ATOM 2100 O O . GLU B 1 42 ? 17.969 -16.594 -31.062 1 94.31 42 GLU B O 1
ATOM 2105 N N . ASP B 1 43 ? 18.516 -14.812 -29.891 1 95.12 43 ASP B N 1
ATOM 2106 C CA . ASP B 1 43 ? 19.297 -15.578 -28.922 1 95.12 43 ASP B CA 1
ATOM 2107 C C . ASP B 1 43 ? 18.422 -16.531 -28.125 1 95.12 43 ASP B C 1
ATOM 2109 O O . ASP B 1 43 ? 18.781 -17.703 -27.922 1 95.12 43 ASP B O 1
ATOM 2113 N N . ILE B 1 44 ? 17.297 -16.078 -27.766 1 95.25 44 ILE B N 1
ATOM 2114 C CA . ILE B 1 44 ? 16.359 -16.906 -27 1 95.25 44 ILE B CA 1
ATOM 2115 C C . ILE B 1 44 ? 15.805 -18.016 -27.891 1 95.25 44 ILE B C 1
ATOM 2117 O O . ILE B 1 44 ? 15.719 -19.172 -27.469 1 95.25 44 ILE B O 1
ATOM 2121 N N . ALA B 1 45 ? 15.445 -17.625 -29.062 1 95.5 45 ALA B N 1
ATOM 2122 C CA . ALA B 1 45 ? 14.922 -18.609 -30 1 95.5 45 ALA B CA 1
ATOM 2123 C C . ALA B 1 45 ? 15.93 -19.75 -30.234 1 95.5 45 ALA B C 1
ATOM 2125 O O . ALA B 1 45 ? 15.555 -20.922 -30.234 1 95.5 45 ALA B O 1
ATOM 2126 N N . ARG B 1 46 ? 17.172 -19.391 -30.344 1 95.44 46 ARG B N 1
ATOM 2127 C CA . ARG B 1 46 ? 18.234 -20.359 -30.547 1 95.44 46 ARG B CA 1
ATOM 2128 C C . ARG B 1 46 ? 18.422 -21.25 -29.312 1 95.44 46 ARG B C 1
ATOM 2130 O O . ARG B 1 46 ? 18.516 -22.469 -29.438 1 95.44 46 ARG B O 1
ATOM 2137 N N . GLU B 1 47 ? 18.438 -20.609 -28.188 1 94.19 47 GLU B N 1
ATOM 2138 C CA . GLU B 1 47 ? 18.641 -21.328 -26.938 1 94.19 47 GLU B CA 1
ATOM 2139 C C . GLU B 1 47 ? 17.547 -22.344 -26.688 1 94.19 47 GLU B C 1
ATOM 2141 O O . GLU B 1 47 ? 17.812 -23.438 -26.172 1 94.19 47 GLU B O 1
ATOM 2146 N N . LEU B 1 48 ? 16.359 -22 -27.125 1 94.44 48 LEU B N 1
ATOM 2147 C CA . LEU B 1 48 ? 15.219 -22.859 -26.828 1 94.44 48 LEU B CA 1
ATOM 2148 C C . LEU B 1 48 ? 14.805 -23.672 -28.047 1 94.44 48 LEU B C 1
ATOM 2150 O O . LEU B 1 48 ? 13.812 -24.391 -28 1 94.44 48 LEU B O 1
ATOM 2154 N N . ASN B 1 49 ? 15.523 -23.594 -29.094 1 94.62 49 ASN B N 1
ATOM 2155 C CA . ASN B 1 49 ? 15.258 -24.328 -30.328 1 94.62 49 ASN B CA 1
ATOM 2156 C C . ASN B 1 49 ? 13.828 -24.125 -30.812 1 94.62 49 ASN B C 1
ATOM 2158 O O . ASN B 1 49 ? 13.094 -25.094 -31.016 1 94.62 49 ASN B O 1
ATOM 2162 N N . THR B 1 50 ? 13.438 -22.859 -30.906 1 95.75 50 THR B N 1
ATOM 2163 C CA . THR B 1 50 ? 12.125 -22.469 -31.406 1 95.75 50 THR B CA 1
ATOM 2164 C C . THR B 1 50 ? 12.234 -21.297 -32.375 1 95.75 50 THR B C 1
ATOM 2166 O O . THR B 1 50 ? 13.32 -20.766 -32.594 1 95.75 50 THR B O 1
ATOM 2169 N N . SER B 1 51 ? 11.086 -21.047 -33 1 94.25 51 SER B N 1
ATOM 2170 C CA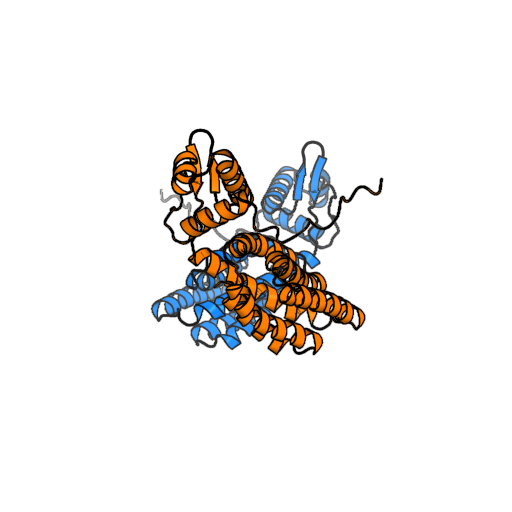 . SER B 1 51 ? 11.062 -19.891 -33.875 1 94.25 51 SER B CA 1
ATOM 2171 C C . SER B 1 51 ? 10.961 -18.594 -33.062 1 94.25 51 SER B C 1
ATOM 2173 O O . SER B 1 51 ? 10.742 -18.625 -31.859 1 94.25 51 SER B O 1
ATOM 2175 N N . ARG B 1 52 ? 11.156 -17.453 -33.781 1 94.06 52 ARG B N 1
ATOM 2176 C CA . ARG B 1 52 ? 11.109 -16.156 -33.125 1 94.06 52 ARG B CA 1
ATOM 2177 C C . ARG B 1 52 ? 9.672 -15.766 -32.781 1 94.06 52 ARG B C 1
ATOM 2179 O O . ARG B 1 52 ? 9.438 -14.938 -31.891 1 94.06 52 ARG B O 1
ATOM 2186 N N . ALA B 1 53 ? 8.75 -16.422 -33.375 1 94 53 ALA B N 1
ATOM 2187 C CA . ALA B 1 53 ? 7.352 -16.016 -33.219 1 94 53 ALA B CA 1
ATOM 2188 C C . ALA B 1 53 ? 6.879 -16.219 -31.781 1 94 53 ALA B C 1
ATOM 2190 O O . ALA B 1 53 ? 6.398 -15.289 -31.125 1 94 53 ALA B O 1
ATOM 2191 N N . PRO B 1 54 ? 7 -17.406 -31.25 1 95.56 54 PRO B N 1
ATOM 2192 C CA . PRO B 1 54 ? 6.555 -17.594 -29.859 1 95.56 54 PRO B CA 1
ATOM 2193 C C . PRO B 1 54 ? 7.391 -16.781 -28.859 1 95.56 54 PRO B C 1
ATOM 2195 O O . PRO B 1 54 ? 6.891 -16.391 -27.812 1 95.56 54 PRO B O 1
ATOM 2198 N N . VAL B 1 55 ? 8.648 -16.469 -29.188 1 95.38 55 VAL B N 1
ATOM 2199 C CA . VAL B 1 55 ? 9.508 -15.656 -28.328 1 95.38 55 VAL B CA 1
ATOM 2200 C C . VAL B 1 55 ? 8.977 -14.227 -28.281 1 95.38 55 VAL B C 1
ATOM 2202 O O . VAL B 1 55 ? 8.906 -13.617 -27.203 1 95.38 55 VAL B O 1
ATOM 2205 N N . ARG B 1 56 ? 8.586 -13.719 -29.375 1 93.38 56 ARG B N 1
ATOM 2206 C CA . ARG B 1 56 ? 8.023 -12.375 -29.453 1 93.38 56 ARG B CA 1
ATOM 2207 C C . ARG B 1 56 ? 6.75 -12.266 -28.625 1 93.38 56 ARG B C 1
ATOM 2209 O O . ARG B 1 56 ? 6.543 -11.266 -27.922 1 93.38 56 ARG B O 1
ATOM 2216 N N . GLU B 1 57 ? 5.961 -13.266 -28.75 1 92.94 57 GLU B N 1
ATOM 2217 C CA . GLU B 1 57 ? 4.734 -13.289 -27.953 1 92.94 57 GLU B CA 1
ATOM 2218 C C . GLU B 1 57 ? 5.051 -13.328 -26.453 1 92.94 57 GLU B C 1
ATOM 2220 O O . GLU B 1 57 ? 4.379 -12.664 -25.656 1 92.94 57 GLU B O 1
ATOM 2225 N N . ALA B 1 58 ? 6.012 -14.078 -26.109 1 91.62 58 ALA B N 1
ATOM 2226 C CA . ALA B 1 58 ? 6.438 -14.18 -24.719 1 91.62 58 ALA B CA 1
ATOM 2227 C C . ALA B 1 58 ? 6.918 -12.828 -24.188 1 91.62 58 ALA B C 1
ATOM 2229 O O . ALA B 1 58 ? 6.57 -12.43 -23.078 1 91.62 58 ALA B O 1
ATOM 2230 N N . LEU B 1 59 ? 7.703 -12.148 -25 1 92.31 59 LEU B N 1
ATOM 2231 C CA . LEU B 1 59 ? 8.25 -10.852 -24.609 1 92.31 59 LEU B CA 1
ATOM 2232 C C . LEU B 1 59 ? 7.141 -9.812 -24.5 1 92.31 59 LEU B C 1
ATOM 2234 O O . LEU B 1 59 ? 7.199 -8.922 -23.641 1 92.31 59 LEU B O 1
ATOM 2238 N N . TYR B 1 60 ? 6.195 -9.984 -25.312 1 89.06 60 TYR B N 1
ATOM 2239 C CA . TYR B 1 60 ? 5.035 -9.109 -25.219 1 89.06 60 TYR B CA 1
ATOM 2240 C C . TYR B 1 60 ? 4.301 -9.32 -23.891 1 89.06 60 TYR B C 1
ATOM 2242 O O . TYR B 1 60 ? 3.908 -8.352 -23.234 1 89.06 60 TYR B O 1
ATOM 2250 N N . LEU B 1 61 ? 4.09 -10.547 -23.531 1 81.88 61 LEU B N 1
ATOM 2251 C CA . LEU B 1 61 ? 3.445 -10.859 -22.266 1 81.88 61 LEU B CA 1
ATOM 2252 C C . LEU B 1 61 ? 4.219 -10.25 -21.094 1 81.88 61 LEU B C 1
ATOM 2254 O O . LEU B 1 61 ? 3.625 -9.672 -20.188 1 81.88 61 LEU B O 1
ATOM 2258 N N . LEU B 1 62 ? 5.5 -10.359 -21.141 1 84.69 62 LEU B N 1
ATOM 2259 C CA . LEU B 1 62 ? 6.352 -9.82 -20.078 1 84.69 62 LEU B CA 1
ATOM 2260 C C . LEU B 1 62 ? 6.305 -8.297 -20.062 1 84.69 62 LEU B C 1
ATOM 2262 O O . LEU B 1 62 ? 6.41 -7.676 -19.016 1 84.69 62 LEU B O 1
ATOM 2266 N N . GLN B 1 63 ? 6.152 -7.746 -21.203 1 85.19 63 GLN B N 1
ATOM 2267 C CA . GLN B 1 63 ? 6.043 -6.293 -21.312 1 85.19 63 GLN B CA 1
ATOM 2268 C C . GLN B 1 63 ? 4.754 -5.793 -20.656 1 85.19 63 GLN B C 1
ATOM 2270 O O . GLN B 1 63 ? 4.77 -4.816 -19.906 1 85.19 63 GLN B O 1
ATOM 2275 N N . VAL B 1 64 ? 3.734 -6.5 -21 1 73.62 64 VAL B N 1
ATOM 2276 C CA . VAL B 1 64 ? 2.432 -6.152 -20.438 1 73.62 64 VAL B CA 1
ATOM 2277 C C . VAL B 1 64 ? 2.482 -6.246 -18.906 1 73.62 64 VAL B C 1
ATOM 2279 O O . VAL B 1 64 ? 1.847 -5.453 -18.219 1 73.62 64 VAL B O 1
ATOM 2282 N N . LYS B 1 65 ? 3.256 -7.086 -18.453 1 73 65 LYS B N 1
ATOM 2283 C CA . LYS B 1 65 ? 3.361 -7.309 -17.016 1 73 65 LYS B CA 1
ATOM 2284 C C . LYS B 1 65 ? 4.379 -6.359 -16.375 1 73 65 LYS B C 1
ATOM 2286 O O . LYS B 1 65 ? 4.586 -6.379 -15.164 1 73 65 LYS B O 1
ATOM 2291 N N . GLY B 1 66 ? 5.109 -5.641 -17.172 1 76.06 66 GLY B N 1
ATOM 2292 C CA . GLY B 1 66 ? 6.02 -4.621 -16.672 1 76.06 66 GLY B CA 1
ATOM 2293 C C . GLY B 1 66 ? 7.395 -5.164 -16.328 1 76.06 66 GLY B C 1
ATOM 2294 O O . GLY B 1 66 ? 8.133 -4.555 -15.555 1 76.06 66 GLY B O 1
ATOM 2295 N N . ILE B 1 67 ? 7.637 -6.277 -16.828 1 81.06 67 ILE B N 1
ATOM 2296 C CA . ILE B 1 67 ? 8.898 -6.941 -16.5 1 81.06 67 ILE B CA 1
ATOM 2297 C C . ILE B 1 67 ? 9.984 -6.484 -17.469 1 81.06 67 ILE B C 1
ATOM 2299 O O . ILE B 1 67 ? 11.148 -6.359 -17.094 1 81.06 67 ILE B O 1
ATOM 2303 N N . VAL B 1 68 ? 9.586 -6.266 -18.703 1 88.56 68 VAL B N 1
ATOM 2304 C CA . VAL B 1 68 ? 10.484 -5.742 -19.734 1 88.56 68 VAL B CA 1
ATOM 2305 C C . VAL B 1 68 ? 9.844 -4.535 -20.406 1 88.56 68 VAL B C 1
ATOM 2307 O O . VAL B 1 68 ? 8.641 -4.301 -20.266 1 88.56 68 VAL B O 1
ATOM 2310 N N . ASP B 1 69 ? 10.688 -3.75 -20.906 1 88.56 69 ASP B N 1
ATOM 2311 C CA . ASP B 1 69 ? 10.242 -2.619 -21.719 1 88.56 69 ASP B CA 1
ATOM 2312 C C . ASP B 1 69 ? 10.711 -2.76 -23.172 1 88.56 69 ASP B C 1
ATOM 2314 O O . ASP B 1 69 ? 11.859 -3.125 -23.422 1 88.56 69 ASP B O 1
ATOM 2318 N N . ARG B 1 70 ? 9.805 -2.584 -24.062 1 89.56 70 ARG B N 1
ATOM 2319 C CA . ARG B 1 70 ? 10.195 -2.502 -25.469 1 89.56 70 ARG B CA 1
ATOM 2320 C C . ARG B 1 70 ? 10.516 -1.065 -25.875 1 89.56 70 ARG B C 1
ATOM 2322 O O . ARG B 1 70 ? 9.633 -0.2 -25.844 1 89.56 70 ARG B O 1
ATOM 2329 N N . VAL B 1 71 ? 11.703 -0.841 -26.094 1 87.25 71 VAL B N 1
ATOM 2330 C CA . VAL B 1 71 ? 12.164 0.495 -26.453 1 87.25 71 VAL B CA 1
ATOM 2331 C C . VAL B 1 71 ? 12.453 0.545 -27.953 1 87.25 71 VAL B C 1
ATOM 2333 O O . VAL B 1 71 ? 13.188 -0.299 -28.469 1 87.25 71 VAL B O 1
ATOM 2336 N N . PRO B 1 72 ? 11.914 1.556 -28.594 1 85.31 72 PRO B N 1
ATOM 2337 C CA . PRO B 1 72 ? 12.203 1.684 -30.016 1 85.31 72 PRO B CA 1
ATOM 2338 C C . PRO B 1 72 ? 13.703 1.75 -30.312 1 85.31 72 PRO B C 1
ATOM 2340 O O . PRO B 1 72 ? 14.445 2.434 -29.609 1 85.31 72 PRO B O 1
ATOM 2343 N N . ARG B 1 73 ? 14.117 1.124 -31.266 1 85.19 73 ARG B N 1
ATOM 2344 C CA . ARG B 1 73 ? 15.477 1.081 -31.797 1 85.19 73 ARG B CA 1
ATOM 2345 C C . ARG B 1 73 ? 16.438 0.507 -30.766 1 85.19 73 ARG B C 1
ATOM 2347 O O . ARG B 1 73 ? 17.656 0.439 -31.016 1 85.19 73 ARG B O 1
ATOM 2354 N N . ARG B 1 74 ? 16.031 0.152 -29.594 1 87.5 74 ARG B N 1
ATOM 2355 C CA . ARG B 1 74 ? 16.906 -0.413 -28.578 1 87.5 74 ARG B CA 1
ATOM 2356 C C . ARG B 1 74 ? 16.516 -1.855 -28.266 1 87.5 74 ARG B C 1
ATOM 2358 O O . ARG B 1 74 ? 17.312 -2.604 -27.688 1 87.5 74 ARG B O 1
ATOM 2365 N N . GLY B 1 75 ? 15.281 -2.164 -28.625 1 90.94 75 GLY B N 1
ATOM 2366 C CA . GLY B 1 75 ? 14.82 -3.521 -28.375 1 90.94 75 GLY B CA 1
ATOM 2367 C C . GLY B 1 75 ? 14.117 -3.682 -27.047 1 90.94 75 GLY B C 1
ATOM 2368 O O . GLY B 1 75 ? 13.477 -2.748 -26.562 1 90.94 75 GLY B O 1
ATOM 2369 N N . THR B 1 76 ? 14.07 -4.977 -26.547 1 94.31 76 THR B N 1
ATOM 2370 C CA . THR B 1 76 ? 13.43 -5.301 -25.281 1 94.31 76 THR B CA 1
ATOM 2371 C C . THR B 1 76 ? 14.43 -5.242 -24.125 1 94.31 76 THR B C 1
ATOM 2373 O O . THR B 1 76 ? 15.438 -5.961 -24.141 1 94.31 76 THR B O 1
ATOM 2376 N N . ILE B 1 77 ? 14.164 -4.375 -23.109 1 93.75 77 ILE B N 1
ATOM 2377 C CA . ILE B 1 77 ? 15.086 -4.141 -22 1 93.75 77 ILE B CA 1
ATOM 2378 C C . ILE B 1 77 ? 14.461 -4.629 -20.703 1 93.75 77 ILE B C 1
ATOM 2380 O O . ILE B 1 77 ? 13.266 -4.438 -20.453 1 93.75 77 ILE B O 1
ATOM 2384 N N . VAL B 1 78 ? 15.281 -5.395 -19.984 1 90.81 78 VAL B N 1
ATOM 2385 C CA . VAL B 1 78 ? 14.82 -5.906 -18.703 1 90.81 78 VAL B CA 1
ATOM 2386 C C . VAL B 1 78 ? 14.633 -4.754 -17.719 1 90.81 78 VAL B C 1
ATOM 2388 O O . VAL B 1 78 ? 15.531 -3.924 -17.547 1 90.81 78 VAL B O 1
ATOM 2391 N N . LYS B 1 79 ? 13.508 -4.734 -17.016 1 83.94 79 LYS B N 1
ATOM 2392 C CA . LYS B 1 79 ? 13.266 -3.748 -15.969 1 83.94 79 LYS B CA 1
ATOM 2393 C C . LYS B 1 79 ? 13.898 -4.18 -14.648 1 83.94 79 LYS B C 1
ATOM 2395 O O . LYS B 1 79 ? 14.086 -5.371 -14.406 1 83.94 79 LYS B O 1
ATOM 2400 N N . PRO B 1 80 ? 14.328 -3.129 -13.953 1 78 80 PRO B N 1
ATOM 2401 C CA . PRO B 1 80 ? 14.961 -3.467 -12.68 1 78 80 PRO B CA 1
ATOM 2402 C C . PRO B 1 80 ? 13.992 -4.152 -11.711 1 78 80 PRO B C 1
ATOM 2404 O O . PRO B 1 80 ? 13.039 -3.525 -11.234 1 78 80 PRO B O 1
ATOM 2407 N N . PHE B 1 81 ? 13.891 -5.535 -11.758 1 76.5 81 PHE B N 1
ATOM 2408 C CA . PHE B 1 81 ? 13.07 -6.27 -10.805 1 76.5 81 PHE B CA 1
ATOM 2409 C C . PHE B 1 81 ? 13.789 -7.523 -10.32 1 76.5 81 PHE B C 1
ATOM 2411 O O . PHE B 1 81 ? 14.094 -8.422 -11.117 1 76.5 81 PHE B O 1
ATOM 2418 N N . THR B 1 82 ? 14.125 -7.52 -9.094 1 78.75 82 THR B N 1
ATOM 2419 C CA . THR B 1 82 ? 14.953 -8.57 -8.516 1 78.75 82 THR B CA 1
ATOM 2420 C C . THR B 1 82 ? 14.141 -9.43 -7.551 1 78.75 82 THR B C 1
ATOM 2422 O O . THR B 1 82 ? 12.969 -9.141 -7.293 1 78.75 82 THR B O 1
ATOM 2425 N N . ASP B 1 83 ? 14.742 -10.469 -7.109 1 82.75 83 ASP B N 1
ATOM 2426 C CA . ASP B 1 83 ? 14.141 -11.305 -6.078 1 82.75 83 ASP B CA 1
ATOM 2427 C C . ASP B 1 83 ? 13.836 -10.5 -4.82 1 82.75 83 ASP B C 1
ATOM 2429 O O . ASP B 1 83 ? 12.859 -10.773 -4.121 1 82.75 83 ASP B O 1
ATOM 2433 N N . LYS B 1 84 ? 14.641 -9.594 -4.578 1 88.62 84 LYS B N 1
ATOM 2434 C CA . LYS B 1 84 ? 14.406 -8.719 -3.43 1 88.62 84 LYS B CA 1
ATOM 2435 C C . LYS B 1 84 ? 13.133 -7.902 -3.611 1 88.62 84 LYS B C 1
ATOM 2437 O O . LYS B 1 84 ? 12.398 -7.668 -2.652 1 88.62 84 LYS B O 1
ATOM 2442 N N . ASP B 1 85 ? 12.883 -7.504 -4.816 1 87.12 85 ASP B N 1
ATOM 2443 C CA . ASP B 1 85 ? 11.648 -6.77 -5.09 1 87.12 85 ASP B CA 1
ATOM 2444 C C . ASP B 1 85 ? 10.422 -7.637 -4.82 1 87.12 85 ASP B C 1
ATOM 2446 O O . ASP B 1 85 ? 9.445 -7.176 -4.223 1 87.12 85 ASP B O 1
ATOM 2450 N N . VAL B 1 86 ? 10.523 -8.828 -5.242 1 88.69 86 VAL B N 1
ATOM 2451 C CA . VAL B 1 86 ? 9.422 -9.758 -5.008 1 88.69 86 VAL B CA 1
ATOM 2452 C C . VAL B 1 86 ? 9.195 -9.922 -3.506 1 88.69 86 VAL B C 1
ATOM 2454 O O . VAL B 1 86 ? 8.062 -9.875 -3.033 1 88.69 86 VAL B O 1
ATOM 2457 N N . SER B 1 87 ? 10.266 -10.078 -2.805 1 93.44 87 SER B N 1
ATOM 2458 C CA . SER B 1 87 ? 10.188 -10.242 -1.357 1 93.44 87 SER B CA 1
ATOM 2459 C C . SER B 1 87 ? 9.594 -9 -0.693 1 93.44 87 SER B C 1
ATOM 2461 O O . SER B 1 87 ? 8.797 -9.117 0.244 1 93.44 87 SER B O 1
ATOM 2463 N N . ASP B 1 88 ? 10.008 -7.895 -1.165 1 94.75 88 ASP B N 1
ATOM 2464 C CA . ASP B 1 88 ? 9.484 -6.648 -0.619 1 94.75 88 ASP B CA 1
ATOM 2465 C C . ASP B 1 88 ? 7.973 -6.555 -0.833 1 94.75 88 ASP B C 1
ATOM 2467 O O . ASP B 1 88 ? 7.234 -6.195 0.085 1 94.75 88 ASP B O 1
ATOM 2471 N N . TYR B 1 89 ? 7.52 -6.879 -2.006 1 94.44 89 TYR B N 1
ATOM 2472 C CA . TYR B 1 89 ? 6.094 -6.805 -2.305 1 94.44 89 TYR B CA 1
ATOM 2473 C C . TYR B 1 89 ? 5.32 -7.871 -1.536 1 94.44 89 TYR B C 1
ATOM 2475 O O . TYR B 1 89 ? 4.164 -7.66 -1.165 1 94.44 89 TYR B O 1
ATOM 2483 N N . LEU B 1 90 ? 5.98 -8.992 -1.329 1 96.69 90 LEU B N 1
ATOM 2484 C CA . LEU B 1 90 ? 5.332 -10.047 -0.557 1 96.69 90 LEU B CA 1
ATOM 2485 C C . LEU B 1 90 ? 5.031 -9.57 0.862 1 96.69 90 LEU B C 1
ATOM 2487 O O . LEU B 1 90 ? 3.945 -9.828 1.389 1 96.69 90 LEU B O 1
ATOM 2491 N N . VAL B 1 91 ? 5.945 -8.906 1.457 1 97.12 91 VAL B N 1
ATOM 2492 C CA . VAL B 1 91 ? 5.758 -8.359 2.797 1 97.12 91 VAL B CA 1
ATOM 2493 C C . VAL B 1 91 ? 4.594 -7.371 2.795 1 97.12 91 VAL B C 1
ATOM 2495 O O . VAL B 1 91 ? 3.75 -7.398 3.695 1 97.12 91 VAL B O 1
ATOM 2498 N N . VAL B 1 92 ? 4.551 -6.539 1.807 1 97.75 92 VAL B N 1
ATOM 2499 C CA . VAL B 1 92 ? 3.477 -5.562 1.675 1 97.75 92 VAL B CA 1
ATOM 2500 C C . VAL B 1 92 ? 2.141 -6.285 1.504 1 97.75 92 VAL B C 1
ATOM 2502 O O . VAL B 1 92 ? 1.147 -5.922 2.139 1 97.75 92 VAL B O 1
ATOM 2505 N N . MET B 1 93 ? 2.121 -7.289 0.697 1 98 93 MET B N 1
ATOM 2506 C CA . MET B 1 93 ? 0.902 -8.055 0.465 1 98 93 MET B CA 1
ATOM 2507 C C . MET B 1 93 ? 0.375 -8.648 1.769 1 98 93 MET B C 1
ATOM 2509 O O . MET B 1 93 ? -0.818 -8.555 2.061 1 98 93 MET B O 1
ATOM 2513 N N . ILE B 1 94 ? 1.263 -9.219 2.518 1 98.19 94 ILE B N 1
ATOM 2514 C CA . ILE B 1 94 ? 0.878 -9.805 3.797 1 98.19 94 ILE B CA 1
ATOM 2515 C C . ILE B 1 94 ? 0.228 -8.734 4.676 1 98.19 94 ILE B C 1
ATOM 2517 O O . ILE B 1 94 ? -0.836 -8.969 5.258 1 98.19 94 ILE B O 1
ATOM 2521 N N . GLY B 1 95 ? 0.836 -7.613 4.727 1 97.88 95 GLY B N 1
ATOM 2522 C CA . GLY B 1 95 ? 0.271 -6.523 5.504 1 97.88 95 GLY B CA 1
ATOM 2523 C C . GLY B 1 95 ? -1.104 -6.098 5.027 1 97.88 95 GLY B C 1
ATOM 2524 O O . GLY B 1 95 ? -1.996 -5.836 5.836 1 97.88 95 GLY B O 1
ATOM 2525 N N . ILE B 1 96 ? -1.282 -6.02 3.762 1 98.5 96 ILE B N 1
ATOM 2526 C CA . ILE B 1 96 ? -2.549 -5.609 3.166 1 98.5 96 ILE B CA 1
ATOM 2527 C C . ILE B 1 96 ? -3.641 -6.617 3.531 1 98.5 96 ILE B C 1
ATOM 2529 O O . ILE B 1 96 ? -4.719 -6.23 3.984 1 98.5 96 ILE B O 1
ATOM 2533 N N . ILE B 1 97 ? -3.363 -7.875 3.369 1 98.56 97 ILE B N 1
ATOM 2534 C CA . ILE B 1 97 ? -4.355 -8.914 3.609 1 98.56 97 ILE B CA 1
ATOM 2535 C C . ILE B 1 97 ? -4.691 -8.969 5.098 1 98.56 97 ILE B C 1
ATOM 2537 O O . ILE B 1 97 ? -5.863 -9.086 5.473 1 98.56 97 ILE B O 1
ATOM 2541 N N . GLU B 1 98 ? -3.695 -8.82 5.934 1 98.31 98 GLU B N 1
ATOM 2542 C CA . GLU B 1 98 ? -3.945 -8.797 7.375 1 98.31 98 GLU B CA 1
ATOM 2543 C C . GLU B 1 98 ? -4.832 -7.617 7.758 1 98.31 98 GLU B C 1
ATOM 2545 O O . GLU B 1 98 ? -5.727 -7.754 8.594 1 98.31 98 GLU B O 1
ATOM 2550 N N . GLN B 1 99 ? -4.555 -6.508 7.184 1 97.69 99 GLN B N 1
ATOM 2551 C CA . GLN B 1 99 ? -5.41 -5.355 7.441 1 97.69 99 GLN B CA 1
ATOM 2552 C C . GLN B 1 99 ? -6.836 -5.613 6.965 1 97.69 99 GLN B C 1
ATOM 2554 O O . GLN B 1 99 ? -7.801 -5.234 7.637 1 97.69 99 GLN B O 1
ATOM 2559 N N . GLY B 1 100 ? -6.938 -6.176 5.77 1 98.56 100 GLY B N 1
ATOM 2560 C CA . GLY B 1 100 ? -8.258 -6.52 5.262 1 98.56 100 GLY B CA 1
ATOM 2561 C C . GLY B 1 100 ? -9.031 -7.434 6.195 1 98.56 100 GLY B C 1
ATOM 2562 O O . GLY B 1 100 ? -10.227 -7.23 6.418 1 98.56 100 GLY B O 1
ATOM 2563 N N . ILE B 1 101 ? -8.352 -8.391 6.758 1 98.69 101 ILE B N 1
ATOM 2564 C CA . ILE B 1 101 ? -8.961 -9.32 7.703 1 98.69 101 ILE B CA 1
ATOM 2565 C C . ILE B 1 101 ? -9.445 -8.555 8.938 1 98.69 101 ILE B C 1
ATOM 2567 O O . ILE B 1 101 ? -10.586 -8.719 9.367 1 98.69 101 ILE B O 1
ATOM 2571 N N . SER B 1 102 ? -8.625 -7.676 9.43 1 97.81 102 SER B N 1
ATOM 2572 C CA . SER B 1 102 ? -8.977 -6.895 10.609 1 97.81 102 SER B CA 1
ATOM 2573 C C . SER B 1 102 ? -10.188 -6.004 10.344 1 97.81 102 SER B C 1
ATOM 2575 O O . SER B 1 102 ? -11.102 -5.926 11.172 1 97.81 102 SER B O 1
ATOM 2577 N N . LEU B 1 103 ? -10.195 -5.422 9.258 1 97.81 103 LEU B N 1
ATOM 2578 C CA . LEU B 1 103 ? -11.242 -4.453 8.938 1 97.81 103 LEU B CA 1
ATOM 2579 C C . LEU B 1 103 ? -12.562 -5.16 8.648 1 97.81 103 LEU B C 1
ATOM 2581 O O . LEU B 1 103 ? -13.633 -4.59 8.867 1 97.81 103 LEU B O 1
ATOM 2585 N N . SER B 1 104 ? -12.531 -6.375 8.219 1 97.88 104 SER B N 1
ATOM 2586 C CA . SER B 1 104 ? -13.742 -7.043 7.758 1 97.88 104 SER B CA 1
ATOM 2587 C C . SER B 1 104 ? -14.367 -7.887 8.867 1 97.88 104 SER B C 1
ATOM 2589 O O . SER B 1 104 ? -15.391 -8.539 8.656 1 97.88 104 SER B O 1
ATOM 2591 N N . GLN B 1 105 ? -13.797 -7.926 10.031 1 96.94 105 GLN B N 1
ATOM 2592 C CA . GLN B 1 105 ? -14.156 -8.883 11.07 1 96.94 105 GLN B CA 1
ATOM 2593 C C . GLN B 1 105 ? -15.648 -8.805 11.398 1 96.94 105 GLN B C 1
ATOM 2595 O O . GLN B 1 105 ? -16.281 -9.828 11.695 1 96.94 105 GLN B O 1
ATOM 2600 N N . ASN B 1 106 ? -16.234 -7.617 11.305 1 95.94 106 ASN B N 1
ATOM 2601 C CA . ASN B 1 106 ? -17.625 -7.457 11.695 1 95.94 106 ASN B CA 1
ATOM 2602 C C . ASN B 1 106 ? -18.547 -7.453 10.484 1 95.94 106 ASN B C 1
ATOM 2604 O O . ASN B 1 106 ? -19.734 -7.148 10.602 1 95.94 106 ASN B O 1
ATOM 2608 N N . MET B 1 107 ? -18.016 -7.824 9.336 1 96.25 107 MET B N 1
ATOM 2609 C CA . MET B 1 107 ? -18.797 -7.742 8.109 1 96.25 107 MET B CA 1
ATOM 2610 C C . MET B 1 107 ? -19.234 -9.125 7.648 1 96.25 107 MET B C 1
ATOM 2612 O O . MET B 1 107 ? -19.969 -9.258 6.664 1 96.25 107 MET B O 1
ATOM 2616 N N . TRP B 1 108 ? -18.891 -10.141 8.414 1 97.19 108 TRP B N 1
ATOM 2617 C CA . TRP B 1 108 ? -19.156 -11.516 7.992 1 97.19 108 TRP B CA 1
ATOM 2618 C C . TRP B 1 108 ? -20.547 -11.961 8.438 1 97.19 108 TRP B C 1
ATOM 2620 O O . TRP B 1 108 ? -20.719 -12.422 9.57 1 97.19 108 TRP B O 1
ATOM 2630 N N . THR B 1 109 ? -21.469 -11.875 7.48 1 96.56 109 THR B N 1
ATOM 2631 C CA . THR B 1 109 ? -22.797 -12.422 7.656 1 96.56 109 THR B CA 1
ATOM 2632 C C . THR B 1 109 ? -22.844 -13.883 7.234 1 96.56 109 THR B C 1
ATOM 2634 O O . THR B 1 109 ? -21.891 -14.391 6.641 1 96.56 109 THR B O 1
ATOM 2637 N N . ASP B 1 110 ? -23.938 -14.484 7.547 1 96.75 110 ASP B N 1
ATOM 2638 C CA . ASP B 1 110 ? -24.125 -15.859 7.098 1 96.75 110 ASP B CA 1
ATOM 2639 C C . ASP B 1 110 ? -24.062 -15.953 5.574 1 96.75 110 ASP B C 1
ATOM 2641 O O . ASP B 1 110 ? -23.5 -16.906 5.027 1 96.75 110 ASP B O 1
ATOM 2645 N N . GLU B 1 111 ? -24.547 -14.961 4.996 1 97.31 111 GLU B N 1
ATOM 2646 C CA . GLU B 1 111 ? -24.531 -14.938 3.535 1 97.31 111 GLU B CA 1
ATOM 2647 C C . GLU B 1 111 ? -23.109 -14.82 2.992 1 97.31 111 GLU B C 1
ATOM 2649 O O . GLU B 1 111 ? -22.719 -15.547 2.076 1 97.31 111 GLU B O 1
ATOM 2654 N N . ASN B 1 112 ? -22.297 -13.906 3.514 1 97.19 112 ASN B N 1
ATOM 2655 C CA . ASN B 1 112 ? -20.906 -13.734 3.086 1 97.19 112 ASN B CA 1
ATOM 2656 C C . ASN B 1 112 ? -20.078 -14.992 3.338 1 97.19 112 ASN B C 1
ATOM 2658 O O . ASN B 1 112 ? -19.266 -15.375 2.504 1 97.19 112 ASN B O 1
ATOM 2662 N N . LYS B 1 113 ? -20.391 -15.633 4.441 1 97.69 113 LYS B N 1
ATOM 2663 C CA . LYS B 1 113 ? -19.656 -16.844 4.777 1 97.69 113 LYS B CA 1
ATOM 2664 C C . LYS B 1 113 ? -19.984 -17.969 3.791 1 97.69 113 LYS B C 1
ATOM 2666 O O . LYS B 1 113 ? -19.094 -18.719 3.389 1 97.69 113 LYS B O 1
ATOM 2671 N N . GLU B 1 114 ? -21.219 -18.047 3.457 1 98.06 114 GLU B N 1
ATOM 2672 C CA . GLU B 1 114 ? -21.625 -19.062 2.5 1 98.06 114 GLU B CA 1
ATOM 2673 C C . GLU B 1 114 ? -20.984 -18.828 1.137 1 98.06 114 GLU B C 1
ATOM 2675 O O . GLU B 1 114 ? -20.531 -19.781 0.489 1 98.06 114 GLU B O 1
ATOM 2680 N N . GLN B 1 115 ? -20.938 -17.594 0.673 1 97.94 115 GLN B N 1
ATOM 2681 C CA . GLN B 1 115 ? -20.297 -17.266 -0.596 1 97.94 115 GLN B CA 1
ATOM 2682 C C . GLN B 1 115 ? -18.797 -17.578 -0.56 1 97.94 115 GLN B C 1
ATOM 2684 O O . GLN B 1 115 ? -18.25 -18.125 -1.517 1 97.94 115 GLN B O 1
ATOM 2689 N N . PHE B 1 116 ? -18.203 -17.266 0.545 1 98.5 116 PHE B N 1
ATOM 2690 C CA . PHE B 1 116 ? -16.797 -17.562 0.736 1 98.5 116 PHE B CA 1
ATOM 2691 C C . PHE B 1 116 ? -16.547 -19.062 0.709 1 98.5 116 PHE B C 1
ATOM 2693 O O . PHE B 1 116 ? -15.586 -19.531 0.09 1 98.5 116 PHE B O 1
ATOM 2700 N N . LYS B 1 117 ? -17.406 -19.766 1.351 1 98.31 117 LYS B N 1
ATOM 2701 C CA . LYS B 1 117 ? -17.297 -21.219 1.432 1 98.31 117 LYS B CA 1
ATOM 2702 C C . LYS B 1 117 ? -17.406 -21.859 0.05 1 98.31 117 LYS B C 1
ATOM 2704 O O . LYS B 1 117 ? -16.672 -22.797 -0.267 1 98.31 117 LYS B O 1
ATOM 2709 N N . VAL B 1 118 ? -18.297 -21.391 -0.743 1 98.25 118 VAL B N 1
ATOM 2710 C CA . VAL B 1 118 ? -18.484 -21.906 -2.094 1 98.25 118 VAL B CA 1
ATOM 2711 C C . VAL B 1 118 ? -17.203 -21.688 -2.908 1 98.25 118 VAL B C 1
ATOM 2713 O O . VAL B 1 118 ? -16.719 -22.609 -3.576 1 98.25 118 VAL B O 1
ATOM 2716 N N . LEU B 1 119 ? -16.641 -20.469 -2.838 1 97.94 119 LEU B N 1
ATOM 2717 C CA . LEU B 1 119 ? -15.406 -20.172 -3.543 1 97.94 119 LEU B CA 1
ATOM 2718 C C . LEU B 1 119 ? -14.266 -21.047 -3.043 1 97.94 119 LEU B C 1
ATOM 2720 O O . LEU B 1 119 ? -13.461 -21.531 -3.838 1 97.94 119 LEU B O 1
ATOM 2724 N N . TYR B 1 120 ? -14.242 -21.281 -1.76 1 98.5 120 TYR B N 1
ATOM 2725 C CA . TYR B 1 120 ? -13.203 -22.094 -1.145 1 98.5 120 TYR B CA 1
ATOM 2726 C C . TYR B 1 120 ? -13.305 -23.547 -1.599 1 98.5 120 TYR B C 1
ATOM 2728 O O . TYR B 1 120 ? -12.289 -24.172 -1.912 1 98.5 120 TYR B O 1
ATOM 2736 N N . GLN B 1 121 ? -14.492 -24.016 -1.697 1 98.19 121 GLN B N 1
ATOM 2737 C CA . GLN B 1 121 ? -14.703 -25.391 -2.168 1 98.19 121 GLN B CA 1
ATOM 2738 C C . GLN B 1 121 ? -14.266 -25.531 -3.621 1 98.19 121 GLN B C 1
ATOM 2740 O O . GLN B 1 121 ? -13.672 -26.547 -3.994 1 98.19 121 GLN B O 1
ATOM 2745 N N . ASP B 1 122 ? -14.562 -24.547 -4.375 1 97.75 122 ASP B N 1
ATOM 2746 C CA . ASP B 1 122 ? -14.102 -24.562 -5.762 1 97.75 122 ASP B CA 1
ATOM 2747 C C . ASP B 1 122 ? -12.578 -24.578 -5.836 1 97.75 122 ASP B C 1
ATOM 2749 O O . ASP B 1 122 ? -12 -25.25 -6.688 1 97.75 122 ASP B O 1
ATOM 2753 N N . THR B 1 123 ? -11.953 -23.875 -4.969 1 97.75 123 THR B N 1
ATOM 2754 C CA . THR B 1 123 ? -10.492 -23.828 -4.91 1 97.75 123 THR B CA 1
ATOM 2755 C C . THR B 1 123 ? -9.922 -25.203 -4.574 1 97.75 123 THR B C 1
ATOM 2757 O O . THR B 1 123 ? -8.961 -25.641 -5.203 1 97.75 123 THR B O 1
ATOM 2760 N N . LYS B 1 124 ? -10.539 -25.859 -3.654 1 97.44 124 LYS B N 1
ATOM 2761 C CA . LYS B 1 124 ? -10.109 -27.203 -3.266 1 97.44 124 LYS B CA 1
ATOM 2762 C C . LYS B 1 124 ? -10.266 -28.188 -4.422 1 97.44 124 LYS B C 1
ATOM 2764 O O . LYS B 1 124 ? -9.438 -29.078 -4.598 1 97.44 124 LYS B O 1
ATOM 2769 N N . GLU B 1 125 ? -11.297 -28 -5.09 1 97.44 125 GLU B N 1
ATOM 2770 C CA . GLU B 1 125 ? -11.531 -28.875 -6.238 1 97.44 125 GLU B CA 1
ATOM 2771 C C . GLU B 1 125 ? -10.438 -28.703 -7.289 1 97.44 125 GLU B C 1
ATOM 2773 O O . GLU B 1 125 ? -9.969 -29.688 -7.863 1 97.44 125 GLU B O 1
ATOM 2778 N N . LYS B 1 126 ? -10.023 -27.438 -7.527 1 95.56 126 LYS B N 1
ATOM 2779 C CA . LYS B 1 126 ? -8.961 -27.203 -8.5 1 95.56 126 LYS B CA 1
ATOM 2780 C C . LYS B 1 126 ? -7.637 -27.797 -8.016 1 95.56 126 LYS B C 1
ATOM 2782 O O . LYS B 1 126 ? -6.824 -28.25 -8.828 1 95.56 126 LYS B O 1
ATOM 2787 N N . TYR B 1 127 ? -7.449 -27.766 -6.754 1 95.75 127 TYR B N 1
ATOM 2788 C CA . TYR B 1 127 ? -6.273 -28.406 -6.184 1 95.75 127 TYR B CA 1
ATOM 2789 C C . TYR B 1 127 ? -6.285 -29.906 -6.461 1 95.75 127 TYR B C 1
ATOM 2791 O O . TYR B 1 127 ? -5.273 -30.484 -6.883 1 95.75 127 TYR B O 1
ATOM 2799 N N . ARG B 1 128 ? -7.406 -30.531 -6.262 1 95.44 128 ARG B N 1
ATOM 2800 C CA . ARG B 1 128 ? -7.551 -31.953 -6.488 1 95.44 128 ARG B CA 1
ATOM 2801 C C . ARG B 1 128 ? -7.328 -32.312 -7.957 1 95.44 128 ARG B C 1
ATOM 2803 O O . ARG B 1 128 ? -6.773 -33.344 -8.273 1 95.44 128 ARG B O 1
ATOM 2810 N N . GLN B 1 129 ? -7.711 -31.406 -8.781 1 94.31 129 GLN B N 1
ATOM 2811 C CA . GLN B 1 129 ? -7.566 -31.594 -10.219 1 94.31 129 GLN B CA 1
ATOM 2812 C C . GLN B 1 129 ? -6.156 -31.25 -10.688 1 94.31 129 GLN B C 1
ATOM 2814 O O . GLN B 1 129 ? -5.836 -31.391 -11.867 1 94.31 129 GLN B O 1
ATOM 2819 N N . GLN B 1 130 ? -5.375 -30.703 -9.758 1 91.94 130 GLN B N 1
ATOM 2820 C CA . GLN B 1 130 ? -4.004 -30.281 -10.023 1 91.94 130 GLN B CA 1
ATOM 2821 C C . GLN B 1 130 ? -3.953 -29.203 -11.102 1 91.94 130 GLN B C 1
ATOM 2823 O O . GLN B 1 130 ? -3.035 -29.188 -11.922 1 91.94 130 GLN B O 1
ATOM 2828 N N . ASP B 1 131 ? -5.023 -28.438 -11.133 1 89.94 131 ASP B N 1
ATOM 2829 C CA . ASP B 1 131 ? -5.082 -27.281 -12.008 1 89.94 131 ASP B CA 1
ATOM 2830 C C . ASP B 1 131 ? -4.461 -26.047 -11.336 1 89.94 131 ASP B C 1
ATOM 2832 O O . ASP B 1 131 ? -5.168 -25.234 -10.742 1 89.94 131 ASP B O 1
ATOM 2836 N N . VAL B 1 132 ? -3.215 -25.906 -11.555 1 88.31 132 VAL B N 1
ATOM 2837 C CA . VAL B 1 132 ? -2.422 -24.906 -10.836 1 88.31 132 VAL B CA 1
ATOM 2838 C C . VAL B 1 132 ? -2.916 -23.516 -11.188 1 88.31 132 VAL B C 1
ATOM 2840 O O . VAL B 1 132 ? -3.082 -22.672 -10.305 1 88.31 132 VAL B O 1
ATOM 2843 N N . ILE B 1 133 ? -3.215 -23.266 -12.391 1 84.19 133 ILE B N 1
ATOM 2844 C CA . ILE B 1 133 ? -3.615 -21.953 -12.859 1 84.19 133 ILE B CA 1
ATOM 2845 C C . ILE B 1 133 ? -4.945 -21.562 -12.227 1 84.19 133 ILE B C 1
ATOM 2847 O O . ILE B 1 133 ? -5.059 -20.484 -11.625 1 84.19 133 ILE B O 1
ATOM 2851 N N . GLU B 1 134 ? -5.887 -22.391 -12.297 1 90.06 134 GLU B N 1
ATOM 2852 C CA . GLU B 1 134 ? -7.203 -22.078 -11.75 1 90.06 134 GLU B CA 1
ATOM 2853 C C . GLU B 1 134 ? -7.172 -22.031 -10.219 1 90.06 134 GLU B C 1
ATOM 2855 O O . GLU B 1 134 ? -7.918 -21.281 -9.602 1 90.06 134 GLU B O 1
ATOM 2860 N N . TYR B 1 135 ? -6.297 -22.891 -9.609 1 93.81 135 TYR B N 1
ATOM 2861 C CA . TYR B 1 135 ? -6.121 -22.828 -8.164 1 93.81 135 TYR B CA 1
ATOM 2862 C C . TYR B 1 135 ? -5.656 -21.438 -7.738 1 93.81 135 TYR B C 1
ATOM 2864 O O . TYR B 1 135 ? -6.211 -20.844 -6.809 1 93.81 135 TYR B O 1
ATOM 2872 N N . GLN B 1 136 ? -4.688 -20.953 -8.438 1 91.5 136 GLN B N 1
ATOM 2873 C CA . GLN B 1 136 ? -4.152 -19.625 -8.133 1 91.5 136 GLN B CA 1
ATOM 2874 C C . GLN B 1 136 ? -5.219 -18.547 -8.289 1 91.5 136 GLN B C 1
ATOM 2876 O O . GLN B 1 136 ? -5.352 -17.656 -7.445 1 91.5 136 GLN B O 1
ATOM 2881 N N . ASP B 1 137 ? -5.926 -18.609 -9.391 1 90.38 137 ASP B N 1
ATOM 2882 C CA . ASP B 1 137 ? -6.98 -17.641 -9.664 1 90.38 137 ASP B CA 1
ATOM 2883 C C . ASP B 1 137 ? -8.039 -17.656 -8.562 1 90.38 137 ASP B C 1
ATOM 2885 O O . ASP B 1 137 ? -8.477 -16.594 -8.109 1 90.38 137 ASP B O 1
ATOM 2889 N N . ASN B 1 138 ? -8.422 -18.844 -8.156 1 95.06 138 ASN B N 1
ATOM 2890 C CA . ASN B 1 138 ? -9.445 -18.969 -7.129 1 95.06 138 ASN B CA 1
ATOM 2891 C C . ASN B 1 138 ? -8.945 -18.469 -5.777 1 95.06 138 ASN B C 1
ATOM 2893 O O . ASN B 1 138 ? -9.695 -17.859 -5.02 1 95.06 138 ASN B O 1
ATOM 2897 N N . ALA B 1 139 ? -7.711 -18.812 -5.457 1 96 139 ALA B N 1
ATOM 2898 C CA . ALA B 1 139 ? -7.125 -18.297 -4.223 1 96 139 ALA B CA 1
ATOM 2899 C C . ALA B 1 139 ? -7.156 -16.766 -4.203 1 96 139 ALA B C 1
ATOM 2901 O O . ALA B 1 139 ? -7.516 -16.172 -3.189 1 96 139 ALA B O 1
ATOM 2902 N N . GLU B 1 140 ? -6.855 -16.172 -5.293 1 94.88 140 GLU B N 1
ATOM 2903 C CA . GLU B 1 140 ? -6.887 -14.719 -5.422 1 94.88 140 GLU B CA 1
ATOM 2904 C C . GLU B 1 140 ? -8.297 -14.172 -5.215 1 94.88 140 GLU B C 1
ATOM 2906 O O . GLU B 1 140 ? -8.477 -13.117 -4.605 1 94.88 140 GLU B O 1
ATOM 2911 N N . LYS B 1 141 ? -9.297 -14.828 -5.758 1 96.31 141 LYS B N 1
ATOM 2912 C CA . LYS B 1 141 ? -10.68 -14.406 -5.586 1 96.31 141 LYS B CA 1
ATOM 2913 C C . LYS B 1 141 ? -11.07 -14.383 -4.109 1 96.31 141 LYS B C 1
ATOM 2915 O O . LYS B 1 141 ? -11.867 -13.539 -3.689 1 96.31 141 LYS B O 1
ATOM 2920 N N . LEU B 1 142 ? -10.516 -15.312 -3.357 1 98.5 142 LEU B N 1
ATOM 2921 C CA . LEU B 1 142 ? -10.828 -15.352 -1.934 1 98.5 142 LEU B CA 1
ATOM 2922 C C . LEU B 1 142 ? -10.211 -14.164 -1.206 1 98.5 142 LEU B C 1
ATOM 2924 O O . LEU B 1 142 ? -10.844 -13.562 -0.338 1 98.5 142 LEU B O 1
ATOM 2928 N N . PHE B 1 143 ? -8.961 -13.773 -1.553 1 98.19 143 PHE B N 1
ATOM 2929 C CA . PHE B 1 143 ? -8.352 -12.578 -0.986 1 98.19 143 PHE B CA 1
ATOM 2930 C C . PHE B 1 143 ? -9.156 -11.336 -1.364 1 98.19 143 PHE B C 1
ATOM 2932 O O . PHE B 1 143 ? -9.445 -10.492 -0.511 1 98.19 143 PHE B O 1
ATOM 2939 N N . ARG B 1 144 ? -9.578 -11.32 -2.617 1 96.81 144 ARG B N 1
ATOM 2940 C CA . ARG B 1 144 ? -10.367 -10.195 -3.102 1 96.81 144 ARG B CA 1
ATOM 2941 C C . ARG B 1 144 ? -11.695 -10.094 -2.357 1 96.81 144 ARG B C 1
ATOM 2943 O O . ARG B 1 144 ? -12.164 -9 -2.059 1 96.81 144 ARG B O 1
ATOM 2950 N N . PHE B 1 145 ? -12.266 -11.219 -2.119 1 98.12 145 PHE B N 1
ATOM 2951 C CA . PHE B 1 145 ? -13.531 -11.266 -1.402 1 98.12 145 PHE B CA 1
ATOM 2952 C C . PHE B 1 145 ? -13.422 -10.555 -0.059 1 98.12 145 PHE B C 1
ATOM 2954 O O . PHE B 1 145 ? -14.266 -9.719 0.277 1 98.12 145 PHE B O 1
ATOM 2961 N N . ILE B 1 146 ? -12.414 -10.82 0.688 1 98.44 146 ILE B N 1
ATOM 2962 C CA . ILE B 1 146 ? -12.195 -10.227 2.004 1 98.44 146 ILE B CA 1
ATOM 2963 C C . ILE B 1 146 ? -11.961 -8.727 1.863 1 98.44 146 ILE B C 1
ATOM 2965 O O . ILE B 1 146 ? -12.555 -7.93 2.6 1 98.44 146 ILE B O 1
ATOM 2969 N N . LEU B 1 147 ? -11.109 -8.352 0.924 1 98.19 147 LEU B N 1
ATOM 2970 C CA . LEU B 1 147 ? -10.758 -6.949 0.753 1 98.19 147 LEU B CA 1
ATOM 2971 C C . LEU B 1 147 ? -11.977 -6.125 0.347 1 98.19 147 LEU B C 1
ATOM 2973 O O . LEU B 1 147 ? -12.156 -5 0.822 1 98.19 147 LEU B O 1
ATOM 2977 N N . TYR B 1 148 ? -12.836 -6.691 -0.458 1 96.38 148 TYR B N 1
ATOM 2978 C CA . TYR B 1 148 ? -14.008 -5.949 -0.925 1 96.38 148 TYR B CA 1
ATOM 2979 C C . TYR B 1 148 ? -15.055 -5.836 0.175 1 96.38 148 TYR B C 1
ATOM 2981 O O . TYR B 1 148 ? -15.844 -4.891 0.193 1 96.38 148 TYR B O 1
ATOM 2989 N N . LEU B 1 149 ? -15.055 -6.777 1.112 1 97.38 149 LEU B N 1
ATOM 2990 C CA . LEU B 1 149 ? -15.938 -6.68 2.266 1 97.38 149 LEU B CA 1
ATOM 2991 C C . LEU B 1 149 ? -15.609 -5.445 3.102 1 97.38 149 LEU B C 1
ATOM 2993 O O . LEU B 1 149 ? -16.484 -4.895 3.768 1 97.38 149 LEU B O 1
ATOM 2997 N N . THR B 1 150 ? -14.375 -4.969 3.055 1 97.44 150 THR B N 1
ATOM 2998 C CA . THR B 1 150 ? -13.953 -3.844 3.881 1 97.44 150 THR B CA 1
ATOM 2999 C C . THR B 1 150 ? -14.531 -2.535 3.354 1 97.44 150 THR B C 1
ATOM 3001 O O . THR B 1 150 ? -14.617 -1.548 4.086 1 97.44 150 THR B O 1
ATOM 3004 N N . ASP B 1 151 ? -14.758 -2.525 2.082 1 96.12 151 ASP B N 1
ATOM 3005 C CA . ASP B 1 151 ? -15.203 -1.316 1.392 1 96.12 151 ASP B CA 1
ATOM 3006 C C . ASP B 1 151 ? -14.195 -0.182 1.575 1 96.12 151 ASP B C 1
ATOM 3008 O O . ASP B 1 151 ? -14.578 0.99 1.621 1 96.12 151 ASP B O 1
ATOM 3012 N N . ASN B 1 152 ? -12.984 -0.521 1.786 1 96.94 152 ASN B N 1
ATOM 3013 C CA . ASN B 1 152 ? -11.898 0.452 1.826 1 96.94 152 ASN B CA 1
ATOM 3014 C C . ASN B 1 152 ? -11.234 0.607 0.461 1 96.94 152 ASN B C 1
ATOM 3016 O O . ASN B 1 152 ? -10.422 -0.228 0.064 1 96.94 152 ASN B O 1
ATOM 3020 N N . LYS B 1 153 ? -11.539 1.634 -0.202 1 93.5 153 LYS B N 1
ATOM 3021 C CA . LYS B 1 153 ? -11.133 1.812 -1.593 1 93.5 153 LYS B CA 1
ATOM 3022 C C . LYS B 1 153 ? -9.617 1.92 -1.71 1 93.5 153 LYS B C 1
ATOM 3024 O O . LYS B 1 153 ? -9.023 1.429 -2.674 1 93.5 153 LYS B O 1
ATOM 3029 N N . ALA B 1 154 ? -8.984 2.566 -0.726 1 94.44 154 ALA B N 1
ATOM 3030 C CA . ALA B 1 154 ? -7.527 2.707 -0.742 1 94.44 154 ALA B CA 1
ATOM 3031 C C . ALA B 1 154 ? -6.844 1.354 -0.584 1 94.44 154 ALA B C 1
ATOM 3033 O O . ALA B 1 154 ? -5.91 1.034 -1.322 1 94.44 154 ALA B O 1
ATOM 3034 N N . LEU B 1 155 ? -7.305 0.55 0.33 1 97.44 155 LEU B N 1
ATOM 3035 C CA . LEU B 1 155 ? -6.738 -0.772 0.573 1 97.44 155 LEU B CA 1
ATOM 3036 C C . LEU B 1 155 ? -6.906 -1.669 -0.649 1 97.44 155 LEU B C 1
ATOM 3038 O O . LEU B 1 155 ? -5.977 -2.383 -1.034 1 97.44 155 LEU B O 1
ATOM 3042 N N . ILE B 1 156 ? -8.086 -1.607 -1.281 1 96.62 156 ILE B N 1
ATOM 3043 C CA . ILE B 1 156 ? -8.375 -2.391 -2.477 1 96.62 156 ILE B CA 1
ATOM 3044 C C . ILE B 1 156 ? -7.445 -1.972 -3.611 1 96.62 156 ILE B C 1
ATOM 3046 O O . ILE B 1 156 ? -6.895 -2.82 -4.316 1 96.62 156 ILE B O 1
ATOM 3050 N N . LYS B 1 157 ? -7.23 -0.672 -3.725 1 92.19 157 LYS B N 1
ATOM 3051 C CA . LYS B 1 157 ? -6.32 -0.151 -4.742 1 92.19 157 LYS B CA 1
ATOM 3052 C C . LYS B 1 157 ? -4.91 -0.701 -4.551 1 92.19 157 LYS B C 1
ATOM 3054 O O . LYS B 1 157 ? -4.277 -1.146 -5.512 1 92.19 157 LYS B O 1
ATOM 3059 N N . PHE B 1 158 ? -4.418 -0.687 -3.357 1 93.88 158 PHE B N 1
ATOM 3060 C CA . PHE B 1 158 ? -3.064 -1.146 -3.068 1 93.88 158 PHE B CA 1
ATOM 3061 C C . PHE B 1 158 ? -2.955 -2.654 -3.25 1 93.88 158 PHE B C 1
ATOM 3063 O O . PHE B 1 158 ? -1.921 -3.158 -3.695 1 93.88 158 PHE B O 1
ATOM 3070 N N . TYR B 1 159 ? -4.016 -3.438 -2.895 1 97 159 TYR B N 1
ATOM 3071 C CA . TYR B 1 159 ? -4.043 -4.871 -3.152 1 97 159 TYR B CA 1
ATOM 3072 C C . TYR B 1 159 ? -3.9 -5.164 -4.641 1 97 159 TYR B C 1
ATOM 3074 O O . TYR B 1 159 ? -3.076 -5.988 -5.043 1 97 159 TYR B O 1
ATOM 3082 N N . GLU B 1 160 ? -4.684 -4.457 -5.445 1 91.31 160 GLU B N 1
ATOM 3083 C CA . GLU B 1 160 ? -4.699 -4.719 -6.883 1 91.31 160 GLU B CA 1
ATOM 3084 C C . GLU B 1 160 ? -3.346 -4.402 -7.516 1 91.31 160 GLU B C 1
ATOM 3086 O O . GLU B 1 160 ? -2.863 -5.152 -8.367 1 91.31 160 GLU B O 1
ATOM 3091 N N . GLU B 1 161 ? -2.752 -3.359 -7.078 1 86.31 161 GLU B N 1
ATOM 3092 C CA . GLU B 1 161 ? -1.441 -2.988 -7.602 1 86.31 161 GLU B CA 1
ATOM 3093 C C . GLU B 1 161 ? -0.382 -4.02 -7.223 1 86.31 161 GLU B C 1
ATOM 3095 O O . GLU B 1 161 ? 0.41 -4.441 -8.07 1 86.31 161 GLU B O 1
ATOM 3100 N N . THR B 1 162 ? -0.344 -4.402 -5.965 1 93.62 162 THR B N 1
ATOM 3101 C CA . THR B 1 162 ? 0.624 -5.375 -5.473 1 93.62 162 THR B CA 1
ATOM 3102 C C . THR B 1 162 ? 0.4 -6.738 -6.125 1 93.62 162 THR B C 1
ATOM 3104 O O . THR B 1 162 ? 1.356 -7.406 -6.527 1 93.62 162 THR B O 1
ATOM 3107 N N . ASN B 1 163 ? -0.892 -7.105 -6.211 1 92.38 163 ASN B N 1
ATOM 3108 C CA . ASN B 1 163 ? -1.249 -8.391 -6.809 1 92.38 163 ASN B CA 1
ATOM 3109 C C . ASN B 1 163 ? -0.807 -8.477 -8.266 1 92.38 163 ASN B C 1
ATOM 3111 O O . ASN B 1 163 ? -0.384 -9.531 -8.734 1 92.38 163 ASN B O 1
ATOM 3115 N N . GLN B 1 164 ? -0.961 -7.414 -8.961 1 83.94 164 GLN B N 1
ATOM 3116 C CA . GLN B 1 164 ? -0.535 -7.395 -10.359 1 83.94 164 GLN B CA 1
ATOM 3117 C C . GLN B 1 164 ? 0.944 -7.746 -10.484 1 83.94 164 GLN B C 1
ATOM 3119 O O . GLN B 1 164 ? 1.334 -8.492 -11.383 1 83.94 164 GLN B O 1
ATOM 3124 N N . ILE B 1 165 ? 1.742 -7.262 -9.625 1 81.69 165 ILE B N 1
ATOM 3125 C CA . ILE B 1 165 ? 3.182 -7.5 -9.656 1 81.69 165 ILE B CA 1
ATOM 3126 C C . ILE B 1 165 ? 3.477 -8.938 -9.227 1 81.69 165 ILE B C 1
ATOM 3128 O O . ILE B 1 165 ? 4.191 -9.664 -9.93 1 81.69 165 ILE B O 1
ATOM 3132 N N . LEU B 1 166 ? 2.912 -9.391 -8.164 1 89.56 166 LEU B N 1
ATOM 3133 C CA . LEU B 1 166 ? 3.217 -10.703 -7.602 1 89.56 166 LEU B CA 1
ATOM 3134 C C . LEU B 1 166 ? 2.646 -11.812 -8.477 1 89.56 166 LEU B C 1
ATOM 3136 O O . LEU B 1 166 ? 3.227 -12.898 -8.57 1 89.56 166 LEU B O 1
ATOM 3140 N N . ASN B 1 167 ? 1.517 -11.523 -9.078 1 84.19 167 ASN B N 1
ATOM 3141 C CA . ASN B 1 167 ? 0.881 -12.523 -9.93 1 84.19 167 ASN B CA 1
ATOM 3142 C C . ASN B 1 167 ? 1.743 -12.852 -11.148 1 84.19 167 ASN B C 1
ATOM 3144 O O . ASN B 1 167 ? 1.767 -14 -11.602 1 84.19 167 ASN B O 1
ATOM 3148 N N . VAL B 1 168 ? 2.426 -11.945 -11.641 1 74.94 168 VAL B N 1
ATOM 3149 C CA . VAL B 1 168 ? 3.32 -12.188 -12.773 1 74.94 168 VAL B CA 1
ATOM 3150 C C . VAL B 1 168 ? 4.391 -13.203 -12.367 1 74.94 168 VAL B C 1
ATOM 3152 O O . VAL B 1 168 ? 4.668 -14.148 -13.109 1 74.94 168 VAL B O 1
ATOM 3155 N N . PHE B 1 169 ? 4.848 -13.086 -11.203 1 79.12 169 PHE B N 1
ATOM 3156 C CA . PHE B 1 169 ? 5.891 -13.984 -10.711 1 79.12 169 PHE B CA 1
ATOM 3157 C C . PHE B 1 169 ? 5.316 -15.352 -10.375 1 79.12 169 PHE B C 1
ATOM 3159 O O . PHE B 1 169 ? 5.918 -16.375 -10.688 1 79.12 169 PHE B O 1
ATOM 3166 N N . ALA B 1 170 ? 4.246 -15.336 -9.781 1 80.38 170 ALA B N 1
ATOM 3167 C CA . ALA B 1 170 ? 3.602 -16.578 -9.391 1 80.38 170 ALA B CA 1
ATOM 3168 C C . ALA B 1 170 ? 3.232 -17.422 -10.617 1 80.38 170 ALA B C 1
ATOM 3170 O O . ALA B 1 170 ? 3.383 -18.641 -10.617 1 80.38 170 ALA B O 1
ATOM 3171 N N . GLN B 1 171 ? 2.768 -16.812 -11.602 1 74.75 171 GLN B N 1
ATOM 3172 C CA . GLN B 1 171 ? 2.342 -17.516 -12.812 1 74.75 171 GLN B CA 1
ATOM 3173 C C . GLN B 1 171 ? 3.514 -18.234 -13.477 1 74.75 171 GLN B C 1
ATOM 3175 O O . GLN B 1 171 ? 3.326 -19.266 -14.125 1 74.75 171 GLN B O 1
ATOM 3180 N N . VAL B 1 172 ? 4.625 -17.719 -13.211 1 69.62 172 VAL B N 1
ATOM 3181 C CA . VAL B 1 172 ? 5.797 -18.281 -13.859 1 69.62 172 VAL B CA 1
ATOM 3182 C C . VAL B 1 172 ? 6.445 -19.328 -12.945 1 69.62 172 VAL B C 1
ATOM 3184 O O . VAL B 1 172 ? 7.02 -20.312 -13.414 1 69.62 172 VAL B O 1
ATOM 3187 N N . GLN B 1 173 ? 6.332 -19.125 -11.727 1 74.94 173 GLN B N 1
ATOM 3188 C CA . GLN B 1 173 ? 7.141 -19.906 -10.805 1 74.94 173 GLN B CA 1
ATOM 3189 C C . GLN B 1 173 ? 6.324 -21.031 -10.18 1 74.94 173 GLN B C 1
ATOM 3191 O O . GLN B 1 173 ? 6.883 -22.031 -9.734 1 74.94 173 GLN B O 1
ATOM 3196 N N . TRP B 1 174 ? 5.023 -20.781 -10.18 1 80.62 174 TRP B N 1
ATOM 3197 C CA . TRP B 1 174 ? 4.246 -21.766 -9.438 1 80.62 174 TRP B CA 1
ATOM 3198 C C . TRP B 1 174 ? 4.16 -23.078 -10.203 1 80.62 174 TRP B C 1
ATOM 3200 O O . TRP B 1 174 ? 3.82 -23.094 -11.391 1 80.62 174 TRP B O 1
ATOM 3210 N N . ASP B 1 175 ? 4.559 -24.125 -9.539 1 79.19 175 ASP B N 1
ATOM 3211 C CA . ASP B 1 175 ? 4.363 -25.5 -10 1 79.19 175 ASP B CA 1
ATOM 3212 C C . ASP B 1 175 ? 3.619 -26.328 -8.961 1 79.19 175 ASP B C 1
ATOM 3214 O O . ASP B 1 175 ? 3.082 -25.781 -7.992 1 79.19 175 ASP B O 1
ATOM 3218 N N . LYS B 1 176 ? 3.48 -27.531 -9.281 1 84.69 176 LYS B N 1
ATOM 3219 C CA . LYS B 1 176 ? 2.727 -28.438 -8.422 1 84.69 176 LYS B CA 1
ATOM 3220 C C . LYS B 1 176 ? 3.297 -28.438 -7.004 1 84.69 176 LYS B C 1
ATOM 3222 O O . LYS B 1 176 ? 2.547 -28.484 -6.027 1 84.69 176 LYS B O 1
ATOM 3227 N N . GLU B 1 177 ? 4.602 -28.328 -6.977 1 88.69 177 GLU B N 1
ATOM 3228 C CA . GLU B 1 177 ? 5.266 -28.359 -5.676 1 88.69 177 GLU B CA 1
ATOM 3229 C C . GLU B 1 177 ? 4.965 -27.094 -4.875 1 88.69 177 GLU B C 1
ATOM 3231 O O . GLU B 1 177 ? 4.723 -27.172 -3.67 1 88.69 177 GLU B O 1
ATOM 3236 N N . THR B 1 178 ? 4.973 -25.984 -5.504 1 90.25 178 THR B N 1
ATOM 3237 C CA . THR B 1 178 ? 4.66 -24.719 -4.844 1 90.25 178 THR B CA 1
ATOM 3238 C C . THR B 1 178 ? 3.23 -24.719 -4.305 1 90.25 178 THR B C 1
ATOM 3240 O O . THR B 1 178 ? 2.979 -24.266 -3.191 1 90.25 178 THR B O 1
ATOM 3243 N N . VAL B 1 179 ? 2.336 -25.25 -5.125 1 92.69 179 VAL B N 1
ATOM 3244 C CA . VAL B 1 179 ? 0.936 -25.312 -4.719 1 92.69 179 VAL B CA 1
ATOM 3245 C C . VAL B 1 179 ? 0.789 -26.266 -3.525 1 92.69 179 VAL B C 1
ATOM 3247 O O . VAL B 1 179 ? 0.032 -25.984 -2.594 1 92.69 179 VAL B O 1
ATOM 3250 N N . GLU B 1 180 ? 1.474 -27.328 -3.555 1 93.81 180 GLU B N 1
ATOM 3251 C CA . GLU B 1 180 ? 1.412 -28.312 -2.469 1 93.81 180 GLU B CA 1
ATOM 3252 C C . GLU B 1 180 ? 1.898 -27.703 -1.155 1 93.81 180 GLU B C 1
ATOM 3254 O O . GLU B 1 180 ? 1.408 -28.062 -0.082 1 93.81 180 GLU B O 1
ATOM 3259 N N . ASP B 1 181 ? 2.844 -26.828 -1.286 1 94.44 181 ASP B N 1
ATOM 3260 C CA . ASP B 1 181 ? 3.355 -26.125 -0.106 1 94.44 181 ASP B CA 1
ATOM 3261 C C . ASP B 1 181 ? 2.391 -25.031 0.35 1 94.44 181 ASP B C 1
ATOM 3263 O O . ASP B 1 181 ? 2.215 -24.812 1.55 1 94.44 181 ASP B O 1
ATOM 3267 N N . PHE B 1 182 ? 1.777 -24.406 -0.521 1 96.19 182 PHE B N 1
ATOM 3268 C CA . PHE B 1 182 ? 0.897 -23.266 -0.285 1 96.19 182 PHE B CA 1
ATOM 3269 C C . PHE B 1 182 ? -0.455 -23.734 0.245 1 96.19 182 PHE B C 1
ATOM 3271 O O . PHE B 1 182 ? -1.008 -23.125 1.163 1 96.19 182 PHE B O 1
ATOM 3278 N N . ALA B 1 183 ? -0.957 -24.812 -0.181 1 97.25 183 ALA B N 1
ATOM 3279 C CA . ALA B 1 183 ? -2.359 -25.203 -0.061 1 97.25 183 ALA B CA 1
ATOM 3280 C C . ALA B 1 183 ? -2.723 -25.5 1.39 1 97.25 183 ALA B C 1
ATOM 3282 O O . ALA B 1 183 ? -3.766 -25.062 1.88 1 97.25 183 ALA B O 1
ATOM 3283 N N . PRO B 1 184 ? -1.882 -26.219 2.119 1 97.56 184 PRO B N 1
ATOM 3284 C CA . PRO B 1 184 ? -2.258 -26.531 3.502 1 97.56 184 PRO B CA 1
ATOM 3285 C C . PRO B 1 184 ? -2.398 -25.281 4.367 1 97.56 184 PRO B C 1
ATOM 3287 O O . PRO B 1 184 ? -3.355 -25.156 5.133 1 97.56 184 PRO B O 1
ATOM 3290 N N . GLU B 1 185 ? -1.481 -24.359 4.223 1 97.94 185 GLU B N 1
ATOM 3291 C CA . GLU B 1 185 ? -1.561 -23.109 4.973 1 97.94 185 GLU B CA 1
ATOM 3292 C C . GLU B 1 185 ? -2.746 -22.266 4.516 1 97.94 185 GLU B C 1
ATOM 3294 O O . GLU B 1 185 ? -3.383 -21.578 5.324 1 97.94 185 GLU B O 1
ATOM 3299 N N . PHE B 1 186 ? -2.98 -22.297 3.217 1 98.38 186 PHE B N 1
ATOM 3300 C CA . PHE B 1 186 ? -4.133 -21.578 2.695 1 98.38 186 PHE B CA 1
ATOM 3301 C C . PHE B 1 186 ? -5.434 -22.156 3.234 1 98.38 186 PHE B C 1
ATOM 3303 O O . PHE B 1 186 ? -6.375 -21.422 3.539 1 98.38 186 PHE B O 1
ATOM 3310 N N . ASP B 1 187 ? -5.469 -23.484 3.348 1 98.5 187 ASP B N 1
ATOM 3311 C CA . ASP B 1 187 ? -6.633 -24.125 3.945 1 98.5 187 ASP B CA 1
ATOM 3312 C C . ASP B 1 187 ? -6.836 -23.672 5.387 1 98.5 187 ASP B C 1
ATOM 3314 O O . ASP B 1 187 ? -7.969 -23.422 5.812 1 98.5 187 ASP B O 1
ATOM 3318 N N . ASP B 1 188 ? -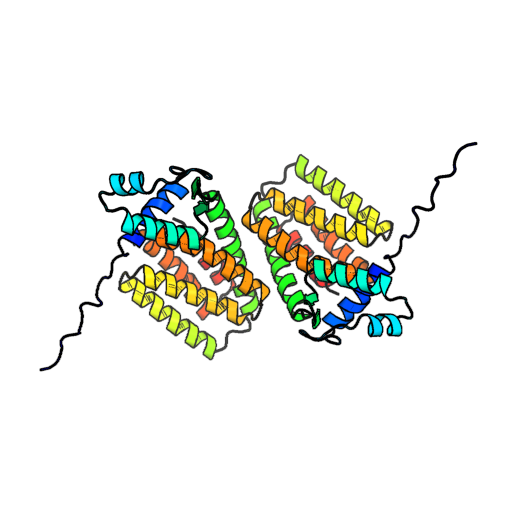5.777 -23.625 6.113 1 98.56 188 ASP B N 1
ATOM 3319 C CA . ASP B 1 188 ? -5.848 -23.125 7.484 1 98.56 188 ASP B CA 1
ATOM 3320 C C . ASP B 1 188 ? -6.406 -21.719 7.535 1 98.56 188 ASP B C 1
ATOM 3322 O O . ASP B 1 188 ? -7.215 -21.391 8.406 1 98.56 188 ASP B O 1
ATOM 3326 N N . PHE B 1 189 ? -5.988 -20.938 6.629 1 98.75 189 PHE B N 1
ATOM 3327 C CA . PHE B 1 189 ? -6.457 -19.562 6.508 1 98.75 189 PHE B CA 1
ATOM 3328 C C . PHE B 1 189 ? -7.957 -19.516 6.238 1 98.75 189 PHE B C 1
ATOM 3330 O O . PHE B 1 189 ? -8.703 -18.859 6.965 1 98.75 189 PHE B O 1
ATOM 3337 N N . ALA B 1 190 ? -8.391 -20.234 5.23 1 98.69 190 ALA B N 1
ATOM 3338 C CA . ALA B 1 190 ? -9.797 -20.219 4.84 1 98.69 190 ALA B CA 1
ATOM 3339 C C . ALA B 1 190 ? -10.68 -20.766 5.961 1 98.69 190 ALA B C 1
ATOM 3341 O O . ALA B 1 190 ? -11.727 -20.188 6.262 1 98.69 190 ALA B O 1
ATOM 3342 N N . ASN B 1 191 ? -10.242 -21.781 6.582 1 98.56 191 ASN B N 1
ATOM 3343 C CA . ASN B 1 191 ? -11 -22.359 7.684 1 98.56 191 ASN B CA 1
ATOM 3344 C C . ASN B 1 191 ? -11.078 -21.406 8.875 1 98.56 191 ASN B C 1
ATOM 3346 O O . ASN B 1 191 ? -12.117 -21.312 9.531 1 98.56 191 ASN B O 1
ATOM 3350 N N . ALA B 1 192 ? -10 -20.781 9.172 1 98.75 192 ALA B N 1
ATOM 3351 C CA . ALA B 1 192 ? -9.984 -19.812 10.266 1 98.75 192 ALA B CA 1
ATOM 3352 C C . ALA B 1 192 ? -10.977 -18.688 10.016 1 98.75 192 ALA B C 1
ATOM 3354 O O . ALA B 1 192 ? -11.656 -18.219 10.938 1 98.75 192 ALA B O 1
ATOM 3355 N N . ILE B 1 193 ? -11.062 -18.234 8.773 1 98.69 193 ILE B N 1
ATOM 3356 C CA . ILE B 1 193 ? -12.031 -17.219 8.398 1 98.69 193 ILE B CA 1
ATOM 3357 C C . ILE B 1 193 ? -13.445 -17.734 8.656 1 98.69 193 ILE B C 1
ATOM 3359 O O . ILE B 1 193 ? -14.258 -17.047 9.289 1 98.69 193 ILE B O 1
ATOM 3363 N N . LEU B 1 194 ? -13.719 -18.906 8.211 1 98.12 194 LEU B N 1
ATOM 3364 C CA . LEU B 1 194 ? -15.055 -19.5 8.336 1 98.12 194 LEU B CA 1
ATOM 3365 C C . LEU B 1 194 ? -15.414 -19.719 9.797 1 98.12 194 LEU B C 1
ATOM 3367 O O . LEU B 1 194 ? -16.594 -19.656 10.164 1 98.12 194 LEU B O 1
ATOM 3371 N N . GLU B 1 195 ? -14.414 -19.859 10.656 1 97.81 195 GLU B N 1
ATOM 3372 C CA . GLU B 1 195 ? -14.609 -20.078 12.086 1 97.81 195 GLU B CA 1
ATOM 3373 C C . GLU B 1 195 ? -14.555 -18.766 12.852 1 97.81 195 GLU B C 1
ATOM 3375 O O . GLU B 1 195 ? -14.609 -18.75 14.086 1 97.81 195 GLU B O 1
ATOM 3380 N N . SER B 1 196 ? -14.32 -17.703 12.211 1 98 196 SER B N 1
ATOM 3381 C CA . SER B 1 196 ? -14.242 -16.359 12.766 1 98 196 SER B CA 1
ATOM 3382 C C . SER B 1 196 ? -13.047 -16.234 13.711 1 98 196 SER B C 1
ATOM 3384 O O . SER B 1 196 ? -13.117 -15.516 14.711 1 98 196 SER B O 1
ATOM 3386 N N . ASN B 1 197 ? -12.102 -17.016 13.438 1 98.38 197 ASN B N 1
ATOM 3387 C CA . ASN B 1 197 ? -10.82 -16.875 14.133 1 98.38 197 ASN B CA 1
ATOM 3388 C C . ASN B 1 197 ? -9.844 -16.016 13.336 1 98.38 197 ASN B C 1
ATOM 3390 O O . ASN B 1 197 ? -8.883 -16.547 12.758 1 98.38 197 ASN B O 1
ATOM 3394 N N . PHE B 1 198 ? -10.023 -14.766 13.414 1 98.44 198 PHE B N 1
ATOM 3395 C CA . PHE B 1 198 ? -9.352 -13.828 12.516 1 98.44 198 PHE B CA 1
ATOM 3396 C C . PHE B 1 198 ? -7.875 -13.703 12.875 1 98.44 198 PHE B C 1
ATOM 3398 O O . PHE B 1 198 ? -7.031 -13.508 11.992 1 98.44 198 PHE B O 1
ATOM 3405 N N . ASP B 1 199 ? -7.531 -13.805 14.141 1 97.94 199 ASP B N 1
ATOM 3406 C CA . ASP B 1 199 ? -6.121 -13.781 14.523 1 97.94 199 ASP B CA 1
ATOM 3407 C C . ASP B 1 199 ? -5.371 -14.961 13.914 1 97.94 199 ASP B C 1
ATOM 3409 O O . ASP B 1 199 ? -4.277 -14.797 13.367 1 97.94 199 ASP B O 1
ATOM 3413 N N . GLN B 1 200 ? -5.965 -16.078 13.977 1 98.5 200 GLN B N 1
ATOM 3414 C CA . GLN B 1 200 ? -5.363 -17.266 13.367 1 98.5 200 GLN B CA 1
ATOM 3415 C C . GLN B 1 200 ? -5.309 -17.125 11.852 1 98.5 200 GLN B C 1
ATOM 3417 O O . GLN B 1 200 ? -4.371 -17.609 11.211 1 98.5 200 GLN B O 1
ATOM 3422 N N . ALA B 1 201 ? -6.332 -16.531 11.227 1 98.81 201 ALA B N 1
ATOM 3423 C CA . ALA B 1 201 ? -6.352 -16.328 9.781 1 98.81 201 ALA B CA 1
ATOM 3424 C C . ALA B 1 201 ? -5.16 -15.492 9.328 1 98.81 201 ALA B C 1
ATOM 3426 O O . ALA B 1 201 ? -4.535 -15.781 8.305 1 98.81 201 ALA B O 1
ATOM 3427 N N . LYS B 1 202 ? -4.855 -14.469 10.141 1 98.38 202 LYS B N 1
ATOM 3428 C CA . LYS B 1 202 ? -3.729 -13.594 9.82 1 98.38 202 LYS B CA 1
ATOM 3429 C C . LYS B 1 202 ? -2.41 -14.359 9.859 1 98.38 202 LYS B C 1
ATOM 3431 O O . LYS B 1 202 ? -1.573 -14.211 8.969 1 98.38 202 LYS B O 1
ATOM 3436 N N . VAL B 1 203 ? -2.27 -15.203 10.812 1 98.31 203 VAL B N 1
ATOM 3437 C CA . VAL B 1 203 ? -1.052 -15.992 10.953 1 98.31 203 VAL B CA 1
ATOM 3438 C C . VAL B 1 203 ? -0.944 -16.984 9.789 1 98.31 203 VAL B C 1
ATOM 3440 O O . VAL B 1 203 ? 0.119 -17.125 9.18 1 98.31 203 VAL B O 1
ATOM 3443 N N . ALA B 1 204 ? -2.002 -17.641 9.453 1 98.62 204 ALA B N 1
ATOM 3444 C CA . ALA B 1 204 ? -2.016 -18.688 8.438 1 98.62 204 ALA B CA 1
ATOM 3445 C C . ALA B 1 204 ? -1.768 -18.109 7.047 1 98.62 204 ALA B C 1
ATOM 3447 O O . ALA B 1 204 ? -1.061 -18.703 6.234 1 98.62 204 ALA B O 1
ATOM 3448 N N . VAL B 1 205 ? -2.357 -16.953 6.762 1 98.38 205 VAL B N 1
ATOM 3449 C CA . VAL B 1 205 ? -2.201 -16.391 5.422 1 98.38 205 VAL B CA 1
ATOM 3450 C C . VAL B 1 205 ? -0.758 -15.93 5.219 1 98.38 205 VAL B C 1
ATOM 3452 O O . VAL B 1 205 ? -0.213 -16.047 4.121 1 98.38 205 VAL B O 1
ATOM 3455 N N . ALA B 1 206 ? -0.162 -15.383 6.258 1 98 206 ALA B N 1
ATOM 3456 C CA . ALA B 1 206 ? 1.245 -15 6.172 1 98 206 ALA B CA 1
ATOM 3457 C C . ALA B 1 206 ? 2.125 -16.203 5.859 1 98 206 ALA B C 1
ATOM 3459 O O . ALA B 1 206 ? 3.002 -16.141 4.996 1 98 206 ALA B O 1
ATOM 3460 N N . LYS B 1 207 ? 1.887 -17.281 6.484 1 97.88 207 LYS B N 1
ATOM 3461 C CA . LYS B 1 207 ? 2.627 -18.516 6.234 1 97.88 207 LYS B CA 1
ATOM 3462 C C . LYS B 1 207 ? 2.4 -19.016 4.809 1 97.88 207 LYS B C 1
ATOM 3464 O O . LYS B 1 207 ? 3.344 -19.422 4.133 1 97.88 207 LYS B O 1
ATOM 3469 N N . ALA B 1 208 ? 1.129 -19 4.371 1 97.75 208 ALA B N 1
ATOM 3470 C CA . ALA B 1 208 ? 0.784 -19.469 3.033 1 97.75 208 ALA B CA 1
ATOM 3471 C C . ALA B 1 208 ? 1.526 -18.672 1.964 1 97.75 208 ALA B C 1
ATOM 3473 O O . ALA B 1 208 ? 2.139 -19.25 1.063 1 97.75 208 ALA B O 1
ATOM 3474 N N . LEU B 1 209 ? 1.491 -17.375 2.119 1 96.75 209 LEU B N 1
ATOM 3475 C CA . LEU B 1 209 ? 2.096 -16.5 1.119 1 96.75 209 LEU B CA 1
ATOM 3476 C C . LEU B 1 209 ? 3.611 -16.672 1.097 1 96.75 209 LEU B C 1
ATOM 3478 O O . LEU B 1 209 ? 4.227 -16.656 0.027 1 96.75 209 LEU B O 1
ATOM 3482 N N . LYS B 1 210 ? 4.207 -16.859 2.217 1 95.06 210 LYS B N 1
ATOM 3483 C CA . LYS B 1 210 ? 5.645 -17.094 2.273 1 95.06 210 LYS B CA 1
ATOM 3484 C C . LYS B 1 210 ? 6.012 -18.406 1.585 1 95.06 210 LYS B C 1
ATOM 3486 O O . LYS B 1 210 ? 7.027 -18.5 0.893 1 95.06 210 LYS B O 1
ATOM 3491 N N . LYS B 1 211 ? 5.176 -19.391 1.721 1 92.44 211 LYS B N 1
ATOM 3492 C CA . LYS B 1 211 ? 5.391 -20.672 1.063 1 92.44 211 LYS B CA 1
ATOM 3493 C C . LYS B 1 211 ? 5.18 -20.562 -0.444 1 92.44 211 LYS B C 1
ATOM 3495 O O . LYS B 1 211 ? 5.828 -21.266 -1.221 1 92.44 211 LYS B O 1
ATOM 3500 N N . GLY B 1 212 ? 4.25 -19.703 -0.81 1 89.75 212 GLY B N 1
ATOM 3501 C CA . GLY B 1 212 ? 3.949 -19.531 -2.223 1 89.75 212 GLY B CA 1
ATOM 3502 C C . GLY B 1 212 ? 5.07 -18.859 -2.992 1 89.75 212 GLY B C 1
ATOM 3503 O O . GLY B 1 212 ? 5.125 -18.953 -4.223 1 89.75 212 GLY B O 1
ATOM 3504 N N . LYS B 1 213 ? 5.879 -18.031 -2.355 1 80.62 213 LYS B N 1
ATOM 3505 C CA . LYS B 1 213 ? 7.035 -17.406 -2.99 1 80.62 213 LYS B CA 1
ATOM 3506 C C . LYS B 1 213 ? 8.055 -18.453 -3.436 1 80.62 213 LYS B C 1
ATOM 3508 O O . LYS B 1 213 ? 8.727 -18.266 -4.453 1 80.62 213 LYS B O 1
ATOM 3513 N N . GLY B 1 214 ? 7.988 -19.609 -2.916 1 67.94 214 GLY B N 1
ATOM 3514 C CA . GLY B 1 214 ? 8.977 -20.641 -3.191 1 67.94 214 GLY B CA 1
ATOM 3515 C C . GLY B 1 214 ? 10.203 -20.547 -2.301 1 67.94 214 GLY B C 1
ATOM 3516 O O . GLY B 1 214 ? 10.5 -19.484 -1.753 1 67.94 214 GLY B O 1
#

Nearest PDB structures (foldseek):
  7u5q-assembly2_B  TM=6.413E-01  e=8.508E-08  Brucella melitensis ATCC 23457
  7xp1-assembly1_A-2  TM=5.944E-01  e=1.831E-07  Pseudomonas aeruginosa PAO1
  4p9f-assembly1_A  TM=6.281E-01  e=5.252E-07  Escherichia coli UMEA 3718-1
  4p9f-assembly1_B  TM=6.593E-01  e=5.760E-06  Escherichia coli UMEA 3718-1
  3c7j-assembly1_B-2  TM=5.323E-01  e=6.339E-06  Pseudomonas syringae pv. tomato str. DC3000

Organism: NCBI:txid94136

InterPro domains:
  IPR000524 Transcription regulator HTH, GntR [PF00392] (19-78)
  IPR000524 Transcription regulator HTH, GntR [PS50949] (14-81)
  IPR000524 Transcription regulator HTH, GntR [SM00345] (20-78)
  IPR000524 Transcription regulator HTH, GntR [cd07377] (15-79)
  IPR036388 Winged helix-like DNA-binding domain superfamily [G3DSA:1.10.10.10] (6-79)
  IPR036390 Winged helix DNA-binding domain superfamily [SSF46785] (14-82)

Radius of gyration: 26.21 Å; Cα contacts (8 Å, |Δi|>4): 496; chains: 2; bounding box: 51×88×63 Å

Solvent-accessible surface area (backbone atoms only — not comparable to full-atom values): 22703 Å² total; per-residue (Å²): 138,86,81,80,83,69,73,87,84,57,86,74,62,73,50,68,28,52,48,49,32,28,53,51,48,50,32,30,46,69,54,75,45,39,59,66,34,68,56,56,57,66,59,51,14,59,74,66,74,49,61,55,65,48,45,52,51,12,52,48,54,36,32,75,67,60,48,29,42,78,40,86,98,68,42,36,25,32,39,84,55,45,58,64,51,53,50,25,40,50,54,44,48,44,51,51,53,40,48,26,52,64,64,23,65,88,62,70,42,73,66,54,47,51,56,50,48,54,49,49,50,54,26,52,50,25,54,75,67,65,36,62,67,60,24,52,54,37,51,49,51,53,55,47,51,43,34,60,62,44,70,30,65,48,52,44,52,52,48,53,56,50,45,57,55,51,48,60,51,41,70,50,66,57,44,73,66,32,47,63,55,16,45,63,30,41,48,48,15,55,50,21,51,75,67,69,34,56,72,58,18,44,54,24,41,44,52,13,53,56,35,50,72,100,135,86,80,79,82,68,78,82,84,57,87,77,61,72,50,68,28,52,48,48,31,25,54,51,49,49,33,28,45,68,52,74,44,39,60,67,34,68,57,55,56,68,59,52,15,59,76,65,73,49,61,55,63,48,44,52,51,12,52,48,55,36,32,76,65,61,48,28,42,78,40,86,99,66,42,36,26,32,40,84,57,45,57,64,52,54,52,26,41,50,55,44,46,43,52,50,52,41,50,26,53,64,64,21,66,87,62,70,42,74,65,53,47,51,56,50,48,54,52,50,52,52,27,51,50,25,52,73,67,65,35,63,68,60,24,52,54,38,52,49,49,54,55,48,51,44,34,58,62,44,71,30,64,49,52,46,51,54,47,53,56,49,44,57,56,51,46,58,50,42,70,48,66,57,44,72,66,32,48,64,55,16,45,62,30,40,48,50,15,54,49,21,52,77,66,68,34,57,71,58,19,43,55,24,42,45,53,14,52,56,36,50,72,100

pLDDT: mean 88.2, std 15.52, range [25.95, 98.81]